Protein AF-A0A0C9XXH6-F1 (afdb_monomer_lite)

Foldseek 3Di:
DDDDDDPPDPPDDDDDDDPDDDDDDDDDDDDDDDDDDDDDDDDDDDDDDDDDDDDDDDDDDDDDDDDDDDDDDDPDPDPPDPPPPPPPPDDDDDDDDDDDDDDDDDDDPPDPPPPPPVVVVVVLVLLLVQQVLQLVADDDDDDPLLNQFAPDFADDDAQFKFFQDPPNSYTDGQDGLQQQCPGPFPLSNPADRLCVLHDKDKDKDKDAQCVVCVVPVPPDDDDDDDDPDPDQPWDDKDKDWDAAQDKHKDKDAGIKMKMFIPPCPSVQVSCLVCLVSVCVRPCVVPVDDQQRIKGFGMFIWGQWMKIKIANGDHTFIKMWIAGPDADAFAFRTDIDTPDDDPPPDDDGSDMDMDTDGPHDDGTTTRTTQIWGDDVPDSTTDSD

Radius of gyration: 33.18 Å; chains: 1; bounding box: 116×90×77 Å

Structure (mmCIF, N/CA/C/O backbone):
data_AF-A0A0C9XXH6-F1
#
_entry.id   AF-A0A0C9XXH6-F1
#
loop_
_atom_site.group_PDB
_atom_site.id
_atom_site.type_symbol
_atom_site.label_atom_id
_atom_site.label_alt_id
_atom_site.label_comp_id
_atom_site.label_asym_id
_atom_site.label_entity_id
_atom_site.label_seq_id
_atom_site.pdbx_PDB_ins_code
_atom_site.Cartn_x
_atom_site.Cartn_y
_atom_site.Cartn_z
_atom_site.occupancy
_atom_site.B_iso_or_equiv
_atom_site.auth_seq_id
_atom_site.auth_comp_id
_atom_site.auth_asym_id
_atom_site.auth_atom_id
_atom_site.pdbx_PDB_model_num
ATOM 1 N N . MET A 1 1 ? -55.308 -14.404 5.835 1.00 42.62 1 MET A N 1
ATOM 2 C CA . MET A 1 1 ? -54.079 -15.138 6.184 1.00 42.62 1 MET A CA 1
ATOM 3 C C . MET A 1 1 ? -52.889 -14.291 5.728 1.00 42.62 1 MET A C 1
ATOM 5 O O . MET A 1 1 ? -52.652 -14.181 4.538 1.00 42.62 1 MET A O 1
ATOM 9 N N . ILE A 1 2 ? -52.267 -13.599 6.693 1.00 44.78 2 ILE A N 1
ATOM 10 C CA . ILE A 1 2 ? -50.905 -13.022 6.684 1.00 44.78 2 ILE A CA 1
ATOM 11 C C . ILE A 1 2 ? -50.569 -11.949 5.618 1.00 44.78 2 ILE A C 1
ATOM 13 O O . ILE A 1 2 ? -49.645 -12.135 4.843 1.00 44.78 2 ILE A O 1
ATOM 17 N N . VAL A 1 3 ? -51.258 -10.792 5.631 1.00 43.03 3 VAL A N 1
ATOM 18 C CA . VAL A 1 3 ? -50.704 -9.473 5.195 1.00 43.03 3 VAL A CA 1
ATOM 19 C C . VAL A 1 3 ? -51.380 -8.315 5.965 1.00 43.03 3 VAL A C 1
ATOM 21 O O . VAL A 1 3 ? -51.879 -7.346 5.397 1.00 43.03 3 VAL A O 1
ATOM 24 N N . ARG A 1 4 ? -51.455 -8.414 7.293 1.00 45.84 4 ARG A N 1
ATOM 25 C CA . ARG A 1 4 ? -51.832 -7.307 8.190 1.00 45.84 4 ARG A CA 1
ATOM 26 C C . ARG A 1 4 ? -51.144 -7.559 9.525 1.00 45.84 4 ARG A C 1
ATOM 28 O O . ARG A 1 4 ? -51.693 -8.341 10.276 1.00 45.84 4 ARG A O 1
ATOM 35 N N . ASP A 1 5 ? -49.936 -7.013 9.728 1.00 48.97 5 ASP A N 1
ATOM 36 C CA . ASP A 1 5 ? -49.326 -6.787 11.064 1.00 48.97 5 ASP A CA 1
ATOM 37 C C . ASP A 1 5 ? -47.898 -6.190 11.020 1.00 48.97 5 ASP A C 1
ATOM 39 O O . ASP A 1 5 ? -46.968 -6.691 11.638 1.00 48.97 5 ASP A O 1
ATOM 43 N N . ILE A 1 6 ? -47.680 -5.077 10.298 1.00 45.75 6 ILE A N 1
ATOM 44 C CA . ILE A 1 6 ? -46.423 -4.285 10.414 1.00 45.75 6 ILE A CA 1
ATOM 45 C C . ILE A 1 6 ? -46.725 -2.771 10.477 1.00 45.75 6 ILE A C 1
ATOM 47 O O . ILE A 1 6 ? -45.995 -1.935 9.953 1.00 45.75 6 ILE A O 1
ATOM 51 N N . LYS A 1 7 ? -47.842 -2.366 11.099 1.00 41.03 7 LYS A N 1
ATOM 52 C CA . LYS A 1 7 ? -48.192 -0.934 11.255 1.00 41.03 7 LYS A CA 1
ATOM 53 C C . LYS A 1 7 ? -48.481 -0.472 12.687 1.00 41.03 7 LYS A C 1
ATOM 55 O O . LYS A 1 7 ? -49.028 0.612 12.862 1.00 41.03 7 LYS A O 1
ATOM 60 N N . GLN A 1 8 ? -48.054 -1.212 13.714 1.00 44.47 8 GLN A N 1
ATOM 61 C CA . GLN A 1 8 ? -48.438 -0.890 15.097 1.00 44.47 8 GLN A CA 1
ATOM 62 C C . GLN A 1 8 ? -47.315 -0.970 16.148 1.00 44.47 8 GLN A C 1
ATOM 64 O O . GLN A 1 8 ? -47.566 -1.340 17.284 1.00 44.47 8 GLN A O 1
ATOM 69 N N . PHE A 1 9 ? -46.091 -0.544 15.807 1.00 40.75 9 PHE A N 1
ATOM 70 C CA . PHE A 1 9 ? -44.980 -0.425 16.777 1.00 40.75 9 PHE A CA 1
ATOM 71 C C . PHE A 1 9 ? -44.357 0.985 16.876 1.00 40.75 9 PHE A C 1
ATOM 73 O O . PHE A 1 9 ? -43.168 1.143 17.133 1.00 40.75 9 PHE A O 1
ATOM 80 N N . ARG A 1 10 ? -45.157 2.047 16.692 1.00 46.16 10 ARG A N 1
ATOM 81 C CA . ARG A 1 10 ? -44.742 3.446 16.963 1.00 46.16 10 ARG A CA 1
ATOM 82 C C . ARG A 1 10 ? -45.785 4.263 17.732 1.00 46.16 10 ARG A C 1
ATOM 84 O O . ARG A 1 10 ? -46.038 5.423 17.422 1.00 46.16 10 ARG A O 1
ATOM 91 N N . ARG A 1 11 ? -46.398 3.665 18.747 1.00 44.38 11 ARG A N 1
ATOM 92 C CA . ARG A 1 11 ? -47.062 4.403 19.828 1.00 44.38 11 ARG A CA 1
ATOM 93 C C . ARG A 1 11 ? -46.666 3.726 21.131 1.00 44.38 11 ARG A C 1
ATOM 95 O O . ARG A 1 11 ? -46.781 2.510 21.205 1.00 44.38 11 ARG A O 1
ATOM 102 N N . ASN A 1 12 ? -46.208 4.521 22.096 1.00 43.44 12 ASN A N 1
ATOM 103 C CA . ASN A 1 12 ? -45.821 4.157 23.468 1.00 43.44 12 ASN A CA 1
ATOM 104 C C . ASN A 1 12 ? -44.307 4.033 23.723 1.00 43.44 12 ASN A C 1
ATOM 106 O O . ASN A 1 12 ? -43.791 2.983 24.083 1.00 43.44 12 ASN A O 1
ATOM 110 N N . ALA A 1 13 ? -43.618 5.165 23.603 1.00 39.47 13 ALA A N 1
ATOM 111 C CA . ALA A 1 13 ? -42.573 5.576 24.541 1.00 39.47 13 ALA A CA 1
ATOM 112 C C . ALA A 1 13 ? -42.814 7.083 24.720 1.00 39.47 13 ALA A C 1
ATOM 114 O O . ALA A 1 13 ? -42.697 7.840 23.766 1.00 39.47 13 ALA A O 1
ATOM 115 N N . GLY A 1 14 ? -43.479 7.512 25.786 1.00 37.72 14 GLY A N 1
ATOM 116 C CA . GLY A 1 14 ? -42.865 7.610 27.103 1.00 37.72 14 GLY A CA 1
ATOM 117 C C . GLY A 1 14 ? -42.558 9.088 27.319 1.00 37.72 14 GLY A C 1
ATOM 118 O O . GLY A 1 14 ? -41.488 9.560 26.961 1.00 37.72 14 GLY A O 1
ATOM 119 N N . HIS A 1 15 ? -43.571 9.809 27.794 1.00 44.09 15 HIS A N 1
ATOM 120 C CA . HIS A 1 15 ? -43.494 11.182 28.276 1.00 44.09 15 HIS A CA 1
ATOM 121 C C . HIS A 1 15 ? -42.502 11.217 29.443 1.00 44.09 15 HIS A C 1
ATOM 123 O O . HIS A 1 15 ? -42.713 10.542 30.447 1.00 44.09 15 HIS A O 1
ATOM 129 N N . VAL A 1 16 ? -41.402 11.946 29.272 1.00 43.22 16 VAL A N 1
ATOM 130 C CA . VAL A 1 16 ? -40.480 12.289 30.355 1.00 43.22 16 VAL A CA 1
ATOM 131 C C . VAL A 1 16 ? -40.568 13.797 30.518 1.00 43.22 16 VAL A C 1
ATOM 133 O O . VAL A 1 16 ? -40.239 14.537 29.590 1.00 43.22 16 VAL A O 1
ATOM 136 N N . ASP A 1 17 ? -41.088 14.214 31.669 1.00 46.50 17 ASP A N 1
ATOM 137 C CA . ASP A 1 17 ? -40.989 15.577 32.176 1.00 46.50 17 ASP A CA 1
ATOM 138 C C . ASP A 1 17 ? -39.517 15.957 32.328 1.00 46.50 17 ASP A C 1
ATOM 140 O O . ASP A 1 17 ? -38.736 15.248 32.965 1.00 46.50 17 ASP A O 1
ATOM 144 N N . LEU A 1 18 ? -39.147 17.087 31.736 1.00 41.03 18 LEU A N 1
ATOM 145 C CA . LEU A 1 18 ? -37.862 17.741 31.940 1.00 41.03 18 LEU A CA 1
ATOM 146 C C . LEU A 1 18 ? -38.151 19.144 32.470 1.00 41.03 18 LEU A C 1
ATOM 148 O O . LEU A 1 18 ? -38.170 20.131 31.737 1.00 41.03 18 LEU A O 1
ATOM 152 N N . GLU A 1 19 ? -38.426 19.192 33.769 1.00 41.50 19 GLU A N 1
ATOM 153 C CA . GLU A 1 19 ? -38.343 20.401 34.575 1.00 41.50 19 GLU A CA 1
ATOM 154 C C . GLU A 1 19 ? -36.870 20.814 34.753 1.00 41.50 19 GLU A C 1
ATOM 156 O O . GLU A 1 19 ? -36.020 20.017 35.148 1.00 41.50 19 GLU A O 1
ATOM 161 N N . SER A 1 20 ? -36.627 22.113 34.564 1.00 45.72 20 SER A N 1
ATOM 162 C CA . SER A 1 20 ? -35.495 22.914 35.067 1.00 45.72 20 SER A CA 1
ATOM 163 C C . SER A 1 20 ? -34.104 22.697 34.444 1.00 45.72 20 SER A C 1
ATOM 165 O O . SER A 1 20 ? -33.268 21.952 34.953 1.00 45.72 20 SER A O 1
ATOM 167 N N . LEU A 1 21 ? -33.791 23.503 33.423 1.00 44.19 21 LEU A N 1
ATOM 168 C CA . LEU A 1 21 ? -32.420 23.937 33.131 1.00 44.19 21 LEU A CA 1
ATOM 169 C C . LEU A 1 21 ? -32.325 25.471 33.271 1.00 44.19 21 LEU A C 1
ATOM 171 O O . LEU A 1 21 ? -33.284 26.162 32.923 1.00 44.19 21 LEU A O 1
ATOM 175 N N . PRO A 1 22 ? -31.210 26.005 33.809 1.00 54.22 22 PRO A N 1
ATOM 176 C CA . PRO A 1 22 ? -31.038 27.432 34.089 1.00 54.22 22 PRO A CA 1
ATOM 177 C C . PRO A 1 22 ? -30.843 28.273 32.810 1.00 54.22 22 PRO A C 1
ATOM 179 O O . PRO A 1 22 ? -30.534 27.716 31.753 1.00 54.22 22 PRO A O 1
ATOM 182 N N . PRO A 1 23 ? -31.017 29.609 32.890 1.00 44.50 23 PRO A N 1
ATOM 183 C CA . PRO A 1 23 ? -31.049 30.491 31.728 1.00 44.50 23 PRO A CA 1
ATOM 184 C C . PRO A 1 23 ? -29.678 30.564 31.053 1.00 44.50 23 PRO A C 1
ATOM 186 O O . PRO A 1 23 ? -28.668 30.812 31.709 1.00 44.50 23 PRO A O 1
ATOM 189 N N . LEU A 1 24 ? -29.663 30.361 29.737 1.00 43.41 24 LEU A N 1
ATOM 190 C CA . LEU A 1 24 ? -28.513 30.636 28.884 1.00 43.41 24 LEU A CA 1
ATOM 191 C C . LEU A 1 24 ? -28.370 32.151 28.721 1.00 43.41 24 LEU A C 1
ATOM 193 O O . LEU A 1 24 ? -29.284 32.820 28.244 1.00 43.41 24 LEU A O 1
ATOM 197 N N . GLU A 1 25 ? -27.214 32.646 29.146 1.00 50.84 25 GLU A N 1
ATOM 198 C CA . GLU A 1 25 ? -26.738 34.012 28.974 1.00 50.84 25 GLU A CA 1
ATOM 199 C C . GLU A 1 25 ? -26.717 34.395 27.486 1.00 50.84 25 GLU A C 1
ATOM 201 O O . GLU A 1 25 ? -26.225 33.661 26.625 1.00 50.84 25 GLU A O 1
ATOM 206 N N . GLU A 1 26 ? -27.307 35.550 27.211 1.00 47.38 26 GLU A N 1
ATOM 207 C CA . GLU A 1 26 ? -27.480 36.172 25.908 1.00 47.38 26 GLU A CA 1
ATOM 208 C C . GLU A 1 26 ? -26.115 36.644 25.383 1.00 47.38 26 GLU A C 1
ATOM 210 O O . GLU A 1 26 ? -25.535 37.605 25.886 1.00 47.38 26 GLU A O 1
ATOM 215 N N . VAL A 1 27 ? -25.563 35.934 24.394 1.00 50.94 27 VAL A N 1
ATOM 216 C CA . VAL A 1 27 ? -24.335 36.350 23.706 1.00 50.94 27 VAL A CA 1
ATOM 217 C C . VAL A 1 27 ? -24.690 37.345 22.600 1.00 50.94 27 VAL A C 1
ATOM 219 O O . VAL A 1 27 ? -25.436 37.040 21.671 1.00 50.94 27 VAL A O 1
ATOM 222 N N . GLU A 1 28 ? -24.116 38.531 22.768 1.00 61.41 28 GLU A N 1
ATOM 223 C CA . GLU A 1 28 ? -24.095 39.742 21.944 1.00 61.41 28 GLU A CA 1
ATOM 224 C C . GLU A 1 28 ? -24.067 39.523 20.409 1.00 61.41 28 GLU A C 1
ATOM 226 O O . GLU A 1 28 ? -23.393 38.612 19.914 1.00 61.41 28 GLU A O 1
ATOM 231 N N . PRO A 1 29 ? -24.747 40.380 19.617 1.00 56.69 29 PRO A N 1
ATOM 232 C CA . PRO A 1 29 ? -24.834 40.233 18.168 1.00 56.69 29 PRO A CA 1
ATOM 233 C C . PRO A 1 29 ? -23.512 40.534 17.448 1.00 56.69 29 PRO A C 1
ATOM 235 O O . PRO A 1 29 ? -22.849 41.547 17.667 1.00 56.69 29 PRO A O 1
ATOM 238 N N . HIS A 1 30 ? -23.175 39.650 16.510 1.00 55.59 30 HIS A N 1
ATOM 239 C CA . HIS A 1 30 ? -22.045 39.776 15.599 1.00 55.59 30 HIS A CA 1
ATOM 240 C C . HIS A 1 30 ? -22.135 41.035 14.721 1.00 55.59 30 HIS A C 1
ATOM 242 O O . HIS A 1 30 ? -23.138 41.282 14.050 1.00 55.59 30 HIS A O 1
ATOM 248 N N . LEU A 1 31 ? -21.034 41.789 14.692 1.00 61.59 31 LEU A N 1
ATOM 249 C CA . LEU A 1 31 ? -20.787 42.899 13.775 1.00 61.59 31 LEU A CA 1
ATOM 250 C C . LEU A 1 31 ? -20.881 42.445 12.302 1.00 61.59 31 LEU A C 1
ATOM 252 O O . LEU A 1 31 ? -20.397 41.357 11.968 1.00 61.59 31 LEU A O 1
ATOM 256 N N . PRO A 1 32 ? -21.442 43.273 11.401 1.00 60.72 32 PRO A N 1
ATOM 257 C CA . PRO A 1 32 ? -21.462 42.985 9.973 1.00 60.72 32 PRO A CA 1
ATOM 258 C C . PRO A 1 32 ? -20.045 43.032 9.385 1.00 60.72 32 PRO A C 1
ATOM 260 O O . PRO A 1 32 ? -19.226 43.883 9.733 1.00 60.72 32 PRO A O 1
ATOM 263 N N . SER A 1 33 ? -19.760 42.084 8.490 1.00 62.97 33 SER A N 1
ATOM 264 C CA . SER A 1 33 ? -18.497 42.019 7.750 1.00 62.97 33 SER A CA 1
ATOM 265 C C . SER A 1 33 ? -18.322 43.248 6.846 1.00 62.97 33 SER A C 1
ATOM 267 O O . SER A 1 33 ? -19.308 43.714 6.278 1.00 62.97 33 SER A O 1
ATOM 269 N N . PRO A 1 34 ? -17.094 43.772 6.690 1.00 64.56 34 PRO A N 1
ATOM 270 C CA . PRO A 1 34 ? -16.840 44.924 5.836 1.00 64.56 34 PRO A CA 1
ATOM 271 C C . PRO A 1 34 ? -16.991 44.543 4.358 1.00 64.56 34 PRO A C 1
ATOM 273 O O . PRO A 1 34 ? -16.266 43.685 3.850 1.00 64.56 34 PRO A O 1
ATOM 276 N N . ASP A 1 35 ? -17.930 45.204 3.681 1.00 63.88 35 ASP A N 1
ATOM 277 C CA . ASP A 1 35 ? -18.084 45.174 2.227 1.00 63.88 35 ASP A CA 1
ATOM 278 C C . ASP A 1 35 ? -16.818 45.728 1.563 1.00 63.88 35 ASP A C 1
ATOM 280 O O . ASP A 1 35 ? -16.455 46.893 1.742 1.00 63.88 35 ASP A O 1
ATOM 284 N N . MET A 1 36 ? -16.139 44.888 0.781 1.00 62.56 36 MET A N 1
ATOM 285 C CA . MET A 1 36 ? -15.094 45.341 -0.131 1.00 62.56 36 MET A CA 1
ATOM 286 C C . MET A 1 36 ? -15.747 45.795 -1.443 1.00 62.56 36 MET A C 1
ATOM 288 O O . MET A 1 36 ? -16.325 44.955 -2.140 1.00 62.56 36 MET A O 1
ATOM 292 N N . PRO A 1 37 ? -15.659 47.082 -1.818 1.00 69.12 37 PRO A N 1
ATOM 293 C CA . PRO A 1 37 ? -16.117 47.525 -3.125 1.00 69.12 37 PRO A CA 1
ATOM 294 C C . PRO A 1 37 ? -15.233 46.930 -4.239 1.00 69.12 37 PRO A C 1
ATOM 296 O O . PRO A 1 37 ? -14.034 46.708 -4.029 1.00 69.12 37 PRO A O 1
ATOM 299 N N . PRO A 1 38 ? -15.800 46.660 -5.427 1.00 62.19 38 PRO A N 1
ATOM 300 C CA . PRO A 1 38 ? -15.041 46.158 -6.564 1.00 62.19 38 PRO A CA 1
ATOM 301 C C . PRO A 1 38 ? -13.994 47.184 -7.019 1.00 62.19 38 PRO A C 1
ATOM 303 O O . PRO A 1 38 ? -14.269 48.375 -7.134 1.00 62.19 38 PRO A O 1
ATOM 306 N N . VAL A 1 39 ? -12.780 46.692 -7.262 1.00 69.19 39 VAL A N 1
ATOM 307 C CA . VAL A 1 39 ? -11.655 47.466 -7.795 1.00 69.19 39 VAL A CA 1
ATOM 308 C C . VAL A 1 39 ? -11.805 47.556 -9.311 1.00 69.19 39 VAL A C 1
ATOM 310 O O . VAL A 1 39 ? -11.801 46.527 -9.989 1.00 69.19 39 VAL A O 1
ATOM 313 N N . ASP A 1 40 ? -11.911 48.775 -9.838 1.00 59.84 40 ASP A N 1
ATOM 314 C CA . ASP A 1 40 ? -11.934 49.024 -11.279 1.00 59.84 40 ASP A CA 1
ATOM 315 C C . ASP A 1 40 ? -10.566 48.718 -11.903 1.00 59.84 40 ASP A C 1
ATOM 317 O O . ASP A 1 40 ? -9.532 49.274 -11.520 1.00 59.84 40 ASP A O 1
ATOM 321 N N . LEU A 1 41 ? -10.564 47.811 -12.881 1.00 62.38 41 LEU A N 1
ATOM 322 C CA . LEU A 1 41 ? -9.390 47.498 -13.689 1.00 62.38 41 LEU A CA 1
ATOM 323 C C . LEU A 1 41 ? -9.212 48.554 -14.794 1.00 62.38 41 LEU A C 1
ATOM 325 O O . LEU A 1 41 ? -10.200 48.998 -15.383 1.00 62.38 41 LEU A O 1
ATOM 329 N N . PRO A 1 42 ? -7.965 48.939 -15.121 1.00 62.81 42 PRO A N 1
ATOM 330 C CA . PRO A 1 42 ? -7.705 49.915 -16.168 1.00 62.81 42 PRO A CA 1
ATOM 331 C C . PRO A 1 42 ? -8.127 49.392 -17.556 1.00 62.81 42 PRO A C 1
ATOM 333 O O . PRO A 1 42 ? -8.020 48.192 -17.828 1.00 62.81 42 PRO A O 1
ATOM 336 N N . PRO A 1 43 ? -8.579 50.286 -18.453 1.00 55.75 43 PRO A N 1
ATOM 337 C CA . PRO A 1 43 ? -9.075 49.921 -19.772 1.00 55.75 43 PRO A CA 1
ATOM 338 C C . PRO A 1 43 ? -7.955 49.372 -20.662 1.00 55.75 43 PRO A C 1
ATOM 340 O O . PRO A 1 43 ? -6.891 49.973 -20.819 1.00 55.75 43 PRO A O 1
ATOM 343 N N . ILE A 1 44 ? -8.225 48.220 -21.274 1.00 53.09 44 ILE A N 1
ATOM 344 C CA . ILE A 1 44 ? -7.384 47.622 -22.309 1.00 53.09 44 ILE A CA 1
ATOM 345 C C . ILE A 1 44 ? -7.587 48.452 -23.580 1.00 53.09 44 ILE A C 1
ATOM 347 O O . ILE A 1 44 ? -8.647 48.405 -24.199 1.00 53.09 44 ILE A O 1
ATOM 351 N N . HIS A 1 45 ? -6.583 49.244 -23.947 1.00 48.53 45 HIS A N 1
ATOM 352 C CA . HIS A 1 45 ? -6.542 49.898 -25.248 1.00 48.53 45 HIS A CA 1
ATOM 353 C C . HIS A 1 45 ? -6.064 48.898 -26.307 1.00 48.53 45 HIS A C 1
ATOM 355 O O . HIS A 1 45 ? -4.919 48.447 -26.274 1.00 48.53 45 HIS A O 1
ATOM 361 N N . ASP A 1 46 ? -6.945 48.584 -27.257 1.00 48.28 46 ASP A N 1
ATOM 362 C CA . ASP A 1 46 ? -6.614 47.866 -28.486 1.00 48.28 46 ASP A CA 1
ATOM 363 C C . ASP A 1 46 ? -5.657 48.708 -29.342 1.00 48.28 46 ASP A C 1
ATOM 365 O O . ASP A 1 46 ? -6.031 49.746 -29.893 1.00 48.28 46 ASP A O 1
ATOM 369 N N . VAL A 1 47 ? -4.407 48.255 -29.466 1.00 45.97 47 VAL A N 1
ATOM 370 C CA . VAL A 1 47 ? -3.425 48.836 -30.390 1.00 45.97 47 VAL A CA 1
ATOM 371 C C . VAL A 1 47 ? -3.313 47.939 -31.631 1.00 45.97 47 VAL A C 1
ATOM 373 O O . VAL A 1 47 ? -2.958 46.766 -31.501 1.00 45.97 47 VAL A O 1
ATOM 376 N N . PRO A 1 48 ? -3.577 48.456 -32.847 1.00 45.66 48 PRO A N 1
ATOM 377 C CA . PRO A 1 48 ? -3.449 47.688 -34.082 1.00 45.66 48 PRO A CA 1
ATOM 378 C C . PRO A 1 48 ? -1.980 47.410 -34.425 1.00 45.66 48 PRO A C 1
ATOM 380 O O . PRO A 1 48 ? -1.172 48.332 -34.553 1.00 45.66 48 PRO A O 1
ATOM 383 N N . LEU A 1 49 ? -1.651 46.138 -34.657 1.00 40.16 49 LEU A N 1
ATOM 384 C CA . LEU A 1 49 ? -0.378 45.694 -35.229 1.00 40.16 49 LEU A CA 1
ATOM 385 C C . LEU A 1 49 ? -0.223 46.220 -36.668 1.00 40.16 49 LEU A C 1
ATOM 387 O O . LEU A 1 49 ? -0.778 45.664 -37.615 1.00 40.16 49 LEU A O 1
ATOM 391 N N . LYS A 1 50 ? 0.566 47.285 -36.836 1.00 35.47 50 LYS A N 1
ATOM 392 C CA . LYS A 1 50 ? 1.206 47.650 -38.107 1.00 35.47 50 LYS A CA 1
ATOM 393 C C . LYS A 1 50 ? 2.677 47.254 -38.042 1.00 35.47 50 LYS A C 1
ATOM 395 O O . LYS A 1 50 ? 3.406 47.733 -37.181 1.00 35.47 50 LYS A O 1
ATOM 400 N N . PHE A 1 51 ? 3.102 46.406 -38.972 1.00 46.59 51 PHE A N 1
ATOM 401 C CA . PHE A 1 51 ? 4.513 46.135 -39.237 1.00 46.59 51 PHE A CA 1
ATOM 402 C C . PHE A 1 51 ? 5.143 47.315 -39.986 1.00 46.59 51 PHE A C 1
ATOM 404 O O . PHE A 1 51 ? 4.558 47.779 -40.969 1.00 46.59 51 PHE A O 1
ATOM 411 N N . PRO A 1 52 ? 6.361 47.729 -39.603 1.00 43.56 52 PRO A N 1
ATOM 412 C CA . PRO A 1 52 ? 7.288 48.286 -40.566 1.00 43.56 52 PRO A CA 1
ATOM 413 C C . PRO A 1 52 ? 8.609 47.512 -40.613 1.00 43.56 52 PRO A C 1
ATOM 415 O O . PRO A 1 52 ? 9.197 47.101 -39.615 1.00 43.56 52 PRO A O 1
ATOM 418 N N . THR A 1 53 ? 9.026 47.341 -41.855 1.00 41.19 53 THR A N 1
ATOM 419 C CA . THR A 1 53 ? 10.303 46.873 -42.369 1.00 41.19 53 THR A CA 1
ATOM 420 C C . THR A 1 53 ? 11.469 47.773 -41.938 1.00 41.19 53 THR A C 1
ATOM 422 O O . THR A 1 53 ? 11.329 48.988 -41.976 1.00 41.19 53 THR A O 1
ATOM 425 N N . SER A 1 54 ? 12.613 47.131 -41.656 1.00 41.34 54 SER A N 1
ATOM 426 C CA . SER A 1 54 ? 14.007 47.614 -41.752 1.00 41.34 54 SER A CA 1
ATOM 427 C C . SER A 1 54 ? 14.429 48.857 -40.951 1.00 41.34 54 SER A C 1
ATOM 429 O O . SER A 1 54 ? 13.976 49.959 -41.212 1.00 41.34 54 SER A O 1
ATOM 431 N N . GLU A 1 55 ? 15.403 48.691 -40.048 1.00 36.56 55 GLU A N 1
ATOM 432 C CA . GLU A 1 55 ? 16.789 49.187 -40.195 1.00 36.56 55 GLU A CA 1
ATOM 433 C C . GLU A 1 55 ? 17.564 49.045 -38.871 1.00 36.56 55 GLU A C 1
ATOM 435 O O . GLU A 1 55 ? 17.054 49.286 -37.779 1.00 36.56 55 GLU A O 1
ATOM 440 N N . ILE A 1 56 ? 18.817 48.602 -38.988 1.00 45.72 56 ILE A N 1
ATOM 441 C CA . ILE A 1 56 ? 19.806 48.490 -37.910 1.00 45.72 56 ILE A CA 1
ATOM 442 C C . ILE A 1 56 ? 20.349 49.891 -37.599 1.00 45.72 56 ILE A C 1
ATOM 444 O O . ILE A 1 56 ? 20.784 50.582 -38.521 1.00 45.72 56 ILE A O 1
ATOM 448 N N . PRO A 1 57 ? 20.447 50.271 -36.313 1.00 43.47 57 PRO A N 1
ATOM 449 C CA . PRO A 1 57 ? 21.711 50.830 -35.843 1.00 43.47 57 PRO A CA 1
ATOM 450 C C . PRO A 1 57 ? 22.174 50.290 -34.480 1.00 43.47 57 PRO A C 1
ATOM 452 O O . PRO A 1 57 ? 21.417 49.897 -33.597 1.00 43.47 57 PRO A O 1
ATOM 455 N N . SER A 1 58 ? 23.493 50.295 -34.368 1.00 40.00 58 SER A N 1
ATOM 456 C CA . SER A 1 58 ? 24.401 49.865 -33.309 1.00 40.00 58 SER A CA 1
ATOM 457 C C . SER A 1 58 ? 24.277 50.562 -31.941 1.00 40.00 58 SER A C 1
ATOM 459 O O . SER A 1 58 ? 24.283 51.787 -31.908 1.00 40.00 58 SER A O 1
ATOM 461 N N . SER A 1 59 ? 24.393 49.750 -30.868 1.00 37.78 59 SER A N 1
ATOM 462 C CA . SER A 1 59 ? 25.077 49.975 -29.560 1.00 37.78 59 SER A CA 1
ATOM 463 C C . SER A 1 59 ? 24.612 51.142 -28.645 1.00 37.78 59 SER A C 1
ATOM 465 O O . SER A 1 59 ? 24.269 52.196 -29.161 1.00 37.78 59 SER A O 1
ATOM 467 N N . PRO A 1 60 ? 24.649 51.033 -27.285 1.00 43.03 60 PRO A N 1
ATOM 468 C CA . PRO A 1 60 ? 25.716 50.399 -26.500 1.00 43.03 60 PRO A CA 1
ATOM 469 C C . PRO A 1 60 ? 25.295 49.482 -25.330 1.00 43.03 60 PRO A C 1
ATOM 471 O O . PRO A 1 60 ? 24.183 49.494 -24.811 1.00 43.03 60 PRO A O 1
ATOM 474 N N . CYS A 1 61 ? 26.287 48.691 -24.922 1.00 45.12 61 CYS A N 1
ATOM 475 C CA . CYS A 1 61 ? 26.351 47.806 -23.766 1.00 45.12 61 CYS A CA 1
ATOM 476 C C . CYS A 1 61 ? 25.934 48.500 -22.454 1.00 45.12 61 CYS A C 1
ATOM 478 O O . CYS A 1 61 ? 26.554 49.485 -22.053 1.00 45.12 61 CYS A O 1
ATOM 480 N N . ILE A 1 62 ? 24.932 47.945 -21.762 1.00 36.38 62 ILE A N 1
ATOM 481 C CA . ILE A 1 62 ? 24.649 48.242 -20.353 1.00 36.38 62 ILE A CA 1
ATOM 482 C C . ILE A 1 62 ? 24.980 46.991 -19.543 1.00 36.38 62 ILE A C 1
ATOM 484 O O . ILE A 1 62 ? 24.269 45.987 -19.567 1.00 36.38 62 ILE A O 1
ATOM 488 N N . THR A 1 63 ? 26.101 47.067 -18.836 1.00 40.38 63 THR A N 1
ATOM 489 C CA . THR A 1 63 ? 26.574 46.078 -17.873 1.00 40.38 63 THR A CA 1
ATOM 490 C C . THR A 1 63 ? 25.652 46.082 -16.655 1.00 40.38 63 THR A C 1
ATOM 492 O O . THR A 1 63 ? 25.658 47.025 -15.866 1.00 40.38 63 THR A O 1
ATOM 495 N N . HIS A 1 64 ? 24.857 45.029 -16.479 1.00 33.94 64 HIS A N 1
ATOM 496 C CA . HIS A 1 64 ? 24.074 44.838 -15.262 1.00 33.94 64 HIS A CA 1
ATOM 497 C C . HIS A 1 64 ? 25.012 44.350 -14.144 1.00 33.94 64 HIS A C 1
ATOM 499 O O . HIS A 1 64 ? 25.392 43.181 -14.103 1.00 33.94 64 HIS A O 1
ATOM 505 N N . GLN A 1 65 ? 25.422 45.250 -13.244 1.00 35.53 65 GLN A N 1
ATOM 506 C CA . GLN A 1 65 ? 26.068 44.872 -11.985 1.00 35.53 65 GLN A CA 1
ATOM 507 C C . GLN A 1 65 ? 25.036 44.175 -11.093 1.00 35.53 65 GLN A C 1
ATOM 509 O O . GLN A 1 65 ? 24.043 44.773 -10.684 1.00 35.53 65 GLN A O 1
ATOM 514 N N . GLN A 1 66 ? 25.265 42.898 -10.795 1.00 36.75 66 GLN A N 1
ATOM 515 C CA . GLN A 1 66 ? 24.516 42.168 -9.780 1.00 36.75 66 GLN A CA 1
ATOM 516 C C . GLN A 1 66 ? 25.293 42.279 -8.464 1.00 36.75 66 GLN A C 1
ATOM 518 O O . GLN A 1 66 ? 26.413 41.785 -8.347 1.00 36.75 66 GLN A O 1
ATOM 523 N N . ALA A 1 67 ? 24.723 42.992 -7.494 1.00 34.78 67 ALA A N 1
ATOM 524 C CA . ALA A 1 67 ? 25.289 43.132 -6.162 1.00 34.78 67 ALA A CA 1
ATOM 525 C C . ALA A 1 67 ? 25.205 41.790 -5.416 1.00 34.78 67 ALA A C 1
ATOM 527 O O . ALA A 1 67 ? 24.123 41.317 -5.066 1.00 34.78 67 ALA A O 1
ATOM 528 N N . THR A 1 68 ? 26.363 41.177 -5.181 1.00 34.78 68 THR A N 1
ATOM 529 C CA . THR A 1 68 ? 26.527 39.982 -4.351 1.00 34.78 68 THR A CA 1
ATOM 530 C C . THR A 1 68 ? 26.325 40.355 -2.885 1.00 34.78 68 THR A C 1
ATOM 532 O O . THR A 1 68 ? 27.170 41.011 -2.277 1.00 34.78 68 THR A O 1
ATOM 535 N N . VAL A 1 69 ? 25.208 39.926 -2.297 1.00 32.81 69 VAL A N 1
ATOM 536 C CA . VAL A 1 69 ? 25.017 39.968 -0.844 1.00 32.81 69 VAL A CA 1
ATOM 537 C C . VAL A 1 69 ? 25.839 38.839 -0.225 1.00 32.81 69 VAL A C 1
ATOM 539 O O . VAL A 1 69 ? 25.663 37.667 -0.553 1.00 32.81 69 VAL A O 1
ATOM 542 N N . SER A 1 70 ? 26.755 39.213 0.664 1.00 34.84 70 SER A N 1
ATOM 543 C CA . SER A 1 70 ? 27.624 38.302 1.403 1.00 34.84 70 SER A CA 1
ATOM 544 C C . SER A 1 70 ? 26.795 37.479 2.398 1.00 34.84 70 SER A C 1
ATOM 546 O O . SER A 1 70 ? 26.389 37.981 3.447 1.00 34.84 70 SER A O 1
ATOM 548 N N . SER A 1 71 ? 26.501 36.218 2.066 1.00 36.72 71 SER A N 1
ATOM 549 C CA . SER A 1 71 ? 25.904 35.279 3.016 1.00 36.72 71 SER A CA 1
ATOM 550 C C . SER A 1 71 ? 26.998 34.685 3.900 1.00 36.72 71 SER A C 1
ATOM 552 O O . SER A 1 71 ? 27.822 33.886 3.451 1.00 36.72 71 SER A O 1
ATOM 554 N N . ILE A 1 72 ? 26.978 35.087 5.167 1.00 36.97 72 ILE A N 1
ATOM 555 C CA . ILE A 1 72 ? 27.750 34.522 6.273 1.00 36.97 72 ILE A CA 1
ATOM 556 C C . ILE A 1 72 ? 27.606 32.992 6.287 1.00 36.97 72 ILE A C 1
ATOM 558 O O . ILE A 1 72 ? 26.505 32.447 6.199 1.00 36.97 72 ILE A O 1
ATOM 562 N N . GLY A 1 73 ? 28.752 32.313 6.354 1.00 43.22 73 GLY A N 1
ATOM 563 C CA . GLY A 1 73 ? 28.888 30.872 6.188 1.00 43.22 73 GLY A CA 1
ATOM 564 C C . GLY A 1 73 ? 28.134 30.060 7.236 1.00 43.22 73 GLY A C 1
ATOM 565 O O . GLY A 1 73 ? 28.553 29.956 8.386 1.00 43.22 73 GLY A O 1
ATOM 566 N N . ILE A 1 74 ? 27.073 29.390 6.794 1.00 40.09 74 ILE A N 1
ATOM 567 C CA . ILE A 1 74 ? 26.513 28.232 7.485 1.00 40.09 74 ILE A CA 1
ATOM 568 C C . ILE A 1 74 ? 27.152 27.000 6.844 1.00 40.09 74 ILE A C 1
ATOM 570 O O . ILE A 1 74 ? 26.897 26.691 5.679 1.00 40.09 74 ILE A O 1
ATOM 574 N N . LYS A 1 75 ? 28.014 26.308 7.603 1.00 38.81 75 LYS A N 1
ATOM 575 C CA . LYS A 1 75 ? 28.572 25.001 7.229 1.00 38.81 75 LYS A CA 1
ATOM 576 C C . LYS A 1 75 ? 27.419 24.044 6.927 1.00 38.81 75 LYS A C 1
ATOM 578 O O . LYS A 1 75 ? 26.735 23.562 7.827 1.00 38.81 75 LYS A O 1
ATOM 583 N N . ARG A 1 76 ? 27.217 23.778 5.641 1.00 37.94 76 ARG A N 1
ATOM 584 C CA . ARG A 1 76 ? 26.338 22.725 5.143 1.00 37.94 76 ARG A CA 1
ATOM 585 C C . ARG A 1 76 ? 26.954 21.392 5.563 1.00 37.94 76 ARG A C 1
ATOM 587 O O . ARG A 1 76 ? 28.050 21.068 5.117 1.00 37.94 76 ARG A O 1
ATOM 594 N N . GLY A 1 77 ? 26.281 20.667 6.456 1.00 43.12 77 GLY A N 1
ATOM 595 C CA . GLY A 1 77 ? 26.670 19.306 6.814 1.00 43.12 77 GLY A CA 1
ATOM 596 C C . GLY A 1 77 ? 26.752 18.450 5.554 1.00 43.12 77 GLY A C 1
ATOM 597 O O . GLY A 1 77 ? 25.852 18.500 4.710 1.00 43.12 77 GLY A O 1
ATOM 598 N N . GLU A 1 78 ? 27.862 17.733 5.407 1.00 38.59 78 GLU A N 1
ATOM 599 C CA . GLU A 1 78 ? 28.104 16.826 4.292 1.00 38.59 78 GLU A CA 1
ATOM 600 C C . GLU A 1 78 ? 26.938 15.836 4.154 1.00 38.59 78 GLU A C 1
ATOM 602 O O . GLU A 1 78 ? 26.441 15.316 5.161 1.00 38.59 78 GLU A O 1
ATOM 607 N N . PRO A 1 79 ? 26.463 15.556 2.928 1.00 39.41 79 PRO A N 1
ATOM 608 C CA . PRO A 1 79 ? 25.525 14.470 2.726 1.00 39.41 79 PRO A CA 1
ATOM 609 C C . PRO A 1 79 ? 26.196 13.175 3.186 1.00 39.41 79 PRO A C 1
ATOM 611 O O . PRO A 1 79 ? 27.258 12.809 2.679 1.00 39.41 79 PRO A O 1
ATOM 614 N N . VAL A 1 80 ? 25.568 12.489 4.147 1.00 36.84 80 VAL A N 1
ATOM 615 C CA . VAL A 1 80 ? 25.963 11.151 4.601 1.00 36.84 80 VAL A CA 1
ATOM 616 C C . VAL A 1 80 ? 25.871 10.213 3.403 1.00 36.84 80 VAL A C 1
ATOM 618 O O . VAL A 1 80 ? 24.831 9.635 3.087 1.00 36.84 80 VAL A O 1
ATOM 621 N N . THR A 1 81 ? 26.986 10.116 2.694 1.00 34.84 81 THR A N 1
ATOM 622 C CA . THR A 1 81 ? 27.231 9.098 1.693 1.00 34.84 81 THR A CA 1
ATOM 623 C C . THR A 1 81 ? 27.382 7.818 2.487 1.00 34.84 81 THR A C 1
ATOM 625 O O . THR A 1 81 ? 28.228 7.732 3.372 1.00 34.84 81 THR A O 1
ATOM 628 N N . CYS A 1 82 ? 26.513 6.843 2.239 1.00 34.66 82 CYS A N 1
ATOM 629 C CA . CYS A 1 82 ? 26.632 5.531 2.849 1.00 34.66 82 CYS A CA 1
ATOM 630 C C . CYS A 1 82 ? 27.928 4.901 2.309 1.00 34.66 82 CYS A C 1
ATOM 632 O O . CYS A 1 82 ? 27.925 4.288 1.239 1.00 34.66 82 CYS A O 1
ATOM 634 N N . THR A 1 83 ? 29.054 5.125 2.992 1.00 37.03 83 THR A N 1
ATOM 635 C CA . THR A 1 83 ? 30.329 4.467 2.718 1.00 37.03 83 THR A CA 1
ATOM 636 C C . THR A 1 83 ? 30.135 2.995 3.021 1.00 37.03 83 THR A C 1
ATOM 638 O O . THR A 1 83 ? 30.181 2.520 4.152 1.00 37.03 83 THR A O 1
ATOM 641 N N . ARG A 1 84 ? 29.818 2.275 1.951 1.00 35.31 84 ARG A N 1
ATOM 642 C CA . ARG A 1 84 ? 29.771 0.826 1.897 1.00 35.31 84 ARG A CA 1
ATOM 643 C C . ARG A 1 84 ? 31.143 0.318 2.329 1.00 35.31 84 ARG A C 1
ATOM 645 O O . ARG A 1 84 ? 32.148 0.768 1.784 1.00 35.31 84 ARG A O 1
ATOM 652 N N . PHE A 1 85 ? 31.168 -0.606 3.285 1.00 35.50 85 PHE A N 1
ATOM 653 C CA . PHE A 1 85 ? 32.357 -1.376 3.623 1.00 35.50 85 PHE A CA 1
ATOM 654 C C . PHE A 1 85 ? 32.894 -2.033 2.346 1.00 35.50 85 PHE A C 1
ATOM 656 O O . PHE A 1 85 ? 32.391 -3.063 1.901 1.00 35.50 85 PHE A O 1
ATOM 663 N N . ALA A 1 86 ? 33.896 -1.412 1.731 1.00 39.69 86 ALA A N 1
ATOM 664 C CA . ALA A 1 86 ? 34.829 -2.120 0.886 1.00 39.69 86 ALA A CA 1
ATOM 665 C C . ALA A 1 86 ? 35.661 -2.964 1.851 1.00 39.69 86 ALA A C 1
ATOM 667 O O . ALA A 1 86 ? 36.511 -2.437 2.570 1.00 39.69 86 ALA A O 1
ATOM 668 N N . GLN A 1 87 ? 35.357 -4.259 1.939 1.00 41.03 87 GLN A N 1
ATOM 669 C CA . GLN A 1 87 ? 36.266 -5.219 2.549 1.00 41.03 87 GLN A CA 1
ATOM 670 C C . GLN A 1 87 ? 37.531 -5.236 1.689 1.00 41.03 87 GLN A C 1
ATOM 672 O O . GLN A 1 87 ? 37.624 -5.913 0.671 1.00 41.03 87 GLN A O 1
ATOM 677 N N . SER A 1 88 ? 38.475 -4.383 2.071 1.00 34.94 88 SER A N 1
ATOM 678 C CA . SER A 1 88 ? 39.855 -4.449 1.635 1.00 34.94 88 SER A CA 1
ATOM 679 C C . SER A 1 88 ? 40.463 -5.660 2.325 1.00 34.94 88 SER A C 1
ATOM 681 O O . SER A 1 88 ? 40.759 -5.619 3.521 1.00 34.94 88 SER A O 1
ATOM 683 N N . SER A 1 89 ? 40.590 -6.758 1.586 1.00 42.53 89 SER A N 1
ATOM 684 C CA . SER A 1 89 ? 41.394 -7.911 1.980 1.00 42.53 89 SER A CA 1
ATOM 685 C C . SER A 1 89 ? 42.860 -7.482 2.027 1.00 42.53 89 SER A C 1
ATOM 687 O O . SER A 1 89 ? 43.612 -7.643 1.069 1.00 42.53 89 SER A O 1
ATOM 689 N N . ARG A 1 90 ? 43.269 -6.874 3.142 1.00 39.88 90 ARG A N 1
ATOM 690 C CA . ARG A 1 90 ? 44.679 -6.698 3.477 1.00 39.88 90 ARG A CA 1
ATOM 691 C C . ARG A 1 90 ? 45.192 -8.008 4.059 1.00 39.88 90 ARG A C 1
ATOM 693 O O . ARG A 1 90 ? 44.935 -8.323 5.217 1.00 39.88 90 ARG A O 1
ATOM 700 N N . SER A 1 91 ? 45.923 -8.745 3.226 1.00 46.06 91 SER A N 1
ATOM 701 C CA . SER A 1 91 ? 46.873 -9.767 3.652 1.00 46.06 91 SER A CA 1
ATOM 702 C C . SER A 1 91 ? 47.803 -9.197 4.720 1.00 46.06 91 SER A C 1
ATOM 704 O O . SER A 1 91 ? 48.536 -8.242 4.464 1.00 46.06 91 SER A O 1
ATOM 706 N N . SER A 1 92 ? 47.790 -9.813 5.898 1.00 34.53 92 SER A N 1
ATOM 707 C CA . SER A 1 92 ? 48.798 -9.629 6.938 1.00 34.53 92 SER A CA 1
ATOM 708 C C . SER A 1 92 ? 49.565 -10.941 7.057 1.00 34.53 92 SER A C 1
ATOM 710 O O . SER A 1 92 ? 49.121 -11.874 7.717 1.00 34.53 92 SER A O 1
ATOM 712 N N . SER A 1 93 ? 50.693 -11.025 6.356 1.00 40.09 93 SER A N 1
ATOM 713 C CA . SER A 1 93 ? 51.672 -12.102 6.470 1.00 40.09 93 SER A CA 1
ATOM 714 C C . SER A 1 93 ? 52.662 -11.774 7.584 1.00 40.09 93 SER A C 1
ATOM 716 O O . SER A 1 93 ? 53.484 -10.880 7.407 1.00 40.09 93 SER A O 1
ATOM 718 N N . LEU A 1 94 ? 52.622 -12.500 8.697 1.00 50.34 94 LEU A N 1
ATOM 719 C CA . LEU A 1 94 ? 53.742 -12.597 9.636 1.00 50.34 94 LEU A CA 1
ATOM 720 C C . LEU A 1 94 ? 53.645 -13.934 10.372 1.00 50.34 94 LEU A C 1
ATOM 722 O O . LEU A 1 94 ? 52.808 -14.030 11.256 1.00 50.34 94 LEU A O 1
ATOM 726 N N . LEU A 1 95 ? 54.483 -14.918 10.018 1.00 45.41 95 LEU A N 1
ATOM 727 C C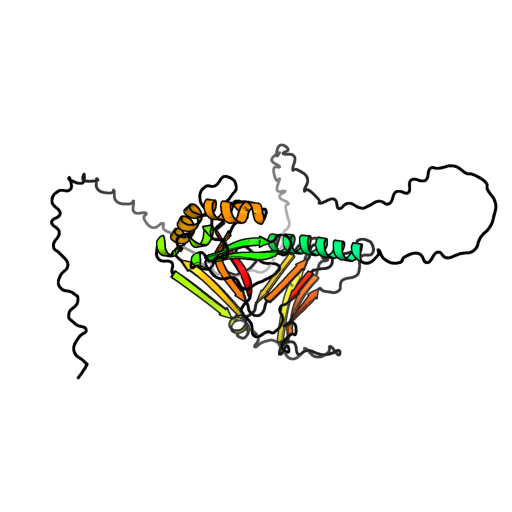A . LEU A 1 95 ? 55.116 -15.899 10.922 1.00 45.41 95 LEU A CA 1
ATOM 728 C C . LEU A 1 95 ? 56.272 -16.650 10.189 1.00 45.41 95 LEU A C 1
ATOM 730 O O . LEU A 1 95 ? 56.297 -16.642 8.957 1.00 45.41 95 LEU A O 1
ATOM 734 N N . PRO A 1 96 ? 57.267 -17.195 10.930 1.00 48.38 96 PRO A N 1
ATOM 735 C CA . PRO A 1 96 ? 58.652 -17.440 10.482 1.00 48.38 96 PRO A CA 1
ATOM 736 C C . PRO A 1 96 ? 58.896 -18.866 9.931 1.00 48.38 96 PRO A C 1
ATOM 738 O O . PRO A 1 96 ? 58.006 -19.710 10.036 1.00 48.38 96 PRO A O 1
ATOM 741 N N . PRO A 1 97 ? 60.087 -19.166 9.357 1.00 50.00 97 PRO A N 1
ATOM 742 C CA . PRO A 1 97 ? 60.344 -20.455 8.724 1.00 50.00 97 PRO A CA 1
ATOM 743 C C . PRO A 1 97 ? 60.686 -21.531 9.764 1.00 50.00 97 PRO A C 1
ATOM 745 O O . PRO A 1 97 ? 61.388 -21.279 10.744 1.00 50.00 97 PRO A O 1
ATOM 748 N N . SER A 1 98 ? 60.217 -22.753 9.531 1.00 42.19 98 SER A N 1
ATOM 749 C CA . SER A 1 98 ? 60.749 -23.958 10.167 1.00 42.19 98 SER A CA 1
ATOM 750 C C . SER A 1 98 ? 60.841 -25.070 9.134 1.00 42.19 98 SER A C 1
ATOM 752 O O . SER A 1 98 ? 59.845 -25.452 8.522 1.00 42.19 98 SER A O 1
ATOM 754 N N . ASP A 1 99 ? 62.071 -25.537 8.945 1.00 51.28 99 ASP A N 1
ATOM 755 C CA . ASP A 1 99 ? 62.444 -26.709 8.164 1.00 51.28 99 ASP A CA 1
ATOM 756 C C . ASP A 1 99 ? 61.938 -27.996 8.832 1.00 51.28 99 ASP A C 1
ATOM 758 O O . ASP A 1 99 ? 61.995 -28.133 10.055 1.00 51.28 99 ASP A O 1
ATOM 762 N N . GLY A 1 100 ? 61.492 -28.974 8.034 1.00 39.03 100 GLY A N 1
ATOM 763 C CA . GLY A 1 100 ? 61.100 -30.287 8.556 1.00 39.03 100 GLY A CA 1
ATOM 764 C C . GLY A 1 100 ? 60.457 -31.233 7.539 1.00 39.03 100 GLY A C 1
ATOM 765 O O . GLY A 1 100 ? 59.245 -31.281 7.397 1.00 39.03 100 GLY A O 1
ATOM 766 N N . SER A 1 101 ? 61.312 -31.990 6.855 1.00 40.69 101 SER A N 1
ATOM 767 C CA . SER A 1 101 ? 61.104 -33.157 5.980 1.00 40.69 101 SER A CA 1
ATOM 768 C C . SER A 1 101 ? 59.844 -34.053 6.132 1.00 40.69 101 SER A C 1
ATOM 770 O O . SER A 1 101 ? 59.558 -34.588 7.197 1.00 40.69 101 SER A O 1
ATOM 772 N N . SER A 1 102 ? 59.303 -34.400 4.951 1.00 41.72 102 SER A N 1
ATOM 773 C CA . SER A 1 102 ? 58.807 -35.708 4.455 1.00 41.72 102 SER A CA 1
ATOM 774 C C . SER A 1 102 ? 57.483 -36.347 4.910 1.00 41.72 102 SER A C 1
ATOM 776 O O . SER A 1 102 ? 57.274 -36.644 6.077 1.00 41.72 102 SER A O 1
ATOM 778 N N . SER A 1 103 ? 56.777 -36.821 3.869 1.00 44.03 103 SER A N 1
ATOM 779 C CA . SER A 1 103 ? 55.943 -38.034 3.794 1.00 44.03 103 SER A CA 1
ATOM 780 C C . SER A 1 103 ? 54.523 -37.973 4.359 1.00 44.03 103 SER A C 1
ATOM 782 O O . SER A 1 103 ? 54.304 -38.193 5.542 1.00 44.03 103 SER A O 1
ATOM 784 N N . SER A 1 104 ? 53.528 -37.892 3.474 1.00 36.44 104 SER A N 1
ATOM 785 C CA . SER A 1 104 ? 52.591 -38.998 3.188 1.00 36.44 104 SER A CA 1
ATOM 786 C C . SER A 1 104 ? 51.473 -38.524 2.255 1.00 36.44 104 SER A C 1
ATOM 788 O O . SER A 1 104 ? 51.118 -37.351 2.219 1.00 36.44 104 SER A O 1
ATOM 790 N N . LYS A 1 105 ? 50.994 -39.454 1.429 1.00 49.53 105 LYS A N 1
ATOM 791 C CA . LYS A 1 105 ? 49.755 -39.336 0.662 1.00 49.53 105 LYS A CA 1
ATOM 792 C C . LYS A 1 105 ? 48.600 -39.314 1.662 1.00 49.53 105 LYS A C 1
ATOM 794 O O . LYS A 1 105 ? 48.637 -40.129 2.573 1.00 49.53 105 LYS A O 1
ATOM 799 N N . ASP A 1 106 ? 47.638 -38.417 1.488 1.00 41.88 106 ASP A N 1
ATOM 800 C CA . ASP A 1 106 ? 46.207 -38.731 1.417 1.00 41.88 106 ASP A CA 1
ATOM 801 C C . ASP A 1 106 ? 45.379 -37.438 1.406 1.00 41.88 106 ASP A C 1
ATOM 803 O O . ASP A 1 106 ? 45.695 -36.467 2.081 1.00 41.88 106 ASP A O 1
ATOM 807 N N . GLU A 1 107 ? 44.370 -37.465 0.538 1.00 51.78 107 GLU A N 1
ATOM 808 C CA . GLU A 1 107 ? 43.104 -36.730 0.570 1.00 51.78 107 GLU A CA 1
ATOM 809 C C . GLU A 1 107 ? 43.064 -35.309 1.152 1.00 51.78 107 GLU A C 1
ATOM 811 O O . GLU A 1 107 ? 42.874 -35.118 2.344 1.00 51.78 107 GLU A O 1
ATOM 816 N N . ASP A 1 108 ? 43.015 -34.318 0.257 1.00 40.75 108 ASP A N 1
ATOM 817 C CA . ASP A 1 108 ? 42.318 -33.060 0.534 1.00 40.75 108 ASP A CA 1
ATOM 818 C C . ASP A 1 108 ? 41.279 -32.808 -0.564 1.00 40.75 108 ASP A C 1
ATOM 820 O O . ASP A 1 108 ? 41.488 -32.109 -1.559 1.00 40.75 108 ASP A O 1
ATOM 824 N N . ASN A 1 109 ? 40.119 -33.432 -0.366 1.00 43.91 109 ASN A N 1
ATOM 825 C CA . ASN A 1 109 ? 38.857 -33.007 -0.954 1.00 43.91 109 ASN A CA 1
ATOM 826 C C . ASN A 1 109 ? 38.478 -31.683 -0.268 1.00 43.91 109 ASN A C 1
ATOM 828 O O . ASN A 1 109 ? 37.761 -31.667 0.733 1.00 43.91 109 ASN A O 1
ATOM 832 N N . ILE A 1 110 ? 39.020 -30.563 -0.761 1.00 48.09 110 ILE A N 1
ATOM 833 C CA . ILE A 1 110 ? 38.669 -29.232 -0.257 1.00 48.09 110 ILE A CA 1
ATOM 834 C C . ILE A 1 110 ? 37.201 -28.961 -0.596 1.00 48.09 110 ILE A C 1
ATOM 836 O O . ILE A 1 110 ? 36.831 -28.616 -1.718 1.00 48.09 110 ILE A O 1
ATOM 840 N N . LEU A 1 111 ? 36.395 -29.167 0.440 1.00 50.62 111 LEU A N 1
ATOM 841 C CA . LEU A 1 111 ? 35.031 -28.734 0.691 1.00 50.62 111 LEU A CA 1
ATOM 842 C C . LEU A 1 111 ? 34.683 -27.435 -0.065 1.00 50.62 111 LEU A C 1
ATOM 844 O O . LEU A 1 111 ? 35.007 -26.325 0.353 1.00 50.62 111 LEU A O 1
ATOM 848 N N . MET A 1 112 ? 34.007 -27.577 -1.204 1.00 50.31 112 MET A N 1
ATOM 849 C CA . MET A 1 112 ? 33.467 -26.473 -2.001 1.00 50.31 112 MET A CA 1
ATOM 850 C C . MET A 1 112 ? 32.031 -26.178 -1.531 1.00 50.31 112 MET A C 1
ATOM 852 O O . MET A 1 112 ? 31.082 -26.304 -2.296 1.00 50.31 112 MET A O 1
ATOM 856 N N . GLU A 1 113 ? 31.857 -25.869 -0.239 1.00 49.34 113 GLU A N 1
ATOM 857 C CA . GLU A 1 113 ? 30.534 -25.821 0.420 1.00 49.34 113 GLU A CA 1
ATOM 858 C C . GLU A 1 113 ? 30.243 -24.499 1.161 1.00 49.34 113 GLU A C 1
ATOM 860 O O . GLU A 1 113 ? 29.445 -24.475 2.088 1.00 49.34 113 GLU A O 1
ATOM 865 N N . ASP A 1 114 ? 30.853 -23.379 0.745 1.00 50.50 114 ASP A N 1
ATOM 866 C CA . ASP A 1 114 ? 30.614 -22.060 1.380 1.00 50.50 114 ASP A CA 1
ATOM 867 C C . ASP A 1 114 ? 30.356 -20.903 0.384 1.00 50.50 114 ASP A C 1
ATOM 869 O O . ASP A 1 114 ? 30.254 -19.729 0.738 1.00 50.50 114 ASP A O 1
ATOM 873 N N . TYR A 1 115 ? 30.214 -21.209 -0.912 1.00 53.56 115 TYR A N 1
ATOM 874 C CA . TYR A 1 115 ? 30.002 -20.184 -1.949 1.00 53.56 115 TYR A CA 1
ATOM 875 C C . TYR A 1 115 ? 28.545 -19.710 -2.092 1.00 53.56 115 TYR A C 1
ATOM 877 O O . TYR A 1 115 ? 28.305 -18.640 -2.663 1.00 53.56 115 TYR A O 1
ATOM 885 N N . ASP A 1 116 ? 27.566 -20.455 -1.573 1.00 57.06 116 ASP A N 1
ATOM 886 C CA . ASP A 1 116 ? 26.147 -20.093 -1.706 1.00 57.06 116 ASP A CA 1
ATOM 887 C C . ASP A 1 116 ? 25.664 -19.088 -0.640 1.00 57.06 116 ASP A C 1
ATOM 889 O O . ASP A 1 116 ? 24.728 -18.317 -0.897 1.00 57.06 116 ASP A O 1
ATOM 893 N N . ASP A 1 117 ? 26.333 -18.994 0.516 1.00 58.34 117 ASP A N 1
ATOM 894 C CA . ASP A 1 117 ? 25.893 -18.118 1.611 1.00 58.34 117 ASP A CA 1
ATOM 895 C C . ASP A 1 117 ? 26.084 -16.626 1.276 1.00 58.34 117 ASP A C 1
ATOM 897 O O . ASP A 1 117 ? 25.159 -15.810 1.386 1.00 58.34 117 ASP A O 1
ATOM 901 N N . HIS A 1 118 ? 27.231 -16.256 0.698 1.00 60.44 118 HIS A N 1
ATOM 902 C CA . HIS A 1 118 ? 27.523 -14.867 0.319 1.00 60.44 118 HIS A CA 1
ATOM 903 C C . HIS A 1 118 ? 26.571 -14.302 -0.750 1.00 60.44 118 HIS A C 1
ATOM 905 O O . HIS A 1 118 ? 26.243 -13.106 -0.746 1.00 60.44 118 HIS A O 1
ATOM 911 N N . ARG A 1 119 ? 26.087 -15.138 -1.677 1.00 64.06 119 ARG A N 1
ATOM 912 C CA . ARG A 1 119 ? 25.141 -14.707 -2.721 1.00 64.06 119 ARG A CA 1
ATOM 913 C C . ARG A 1 119 ? 23.767 -14.389 -2.130 1.00 64.06 119 ARG A C 1
ATOM 915 O O . ARG A 1 119 ? 23.112 -13.437 -2.572 1.00 64.06 119 ARG A O 1
ATOM 922 N N . SER A 1 120 ? 23.350 -15.143 -1.114 1.00 67.38 120 SER A N 1
ATOM 923 C CA . SER A 1 120 ? 22.073 -14.955 -0.420 1.00 67.38 120 SER A CA 1
ATOM 924 C C . SER A 1 120 ? 22.043 -13.634 0.367 1.00 67.38 120 SER A C 1
ATOM 926 O O . SER A 1 120 ? 21.094 -12.848 0.241 1.00 67.38 120 SER A O 1
ATOM 928 N N . VAL A 1 121 ? 23.135 -13.322 1.074 1.00 73.62 121 VAL A N 1
ATOM 929 C CA . VAL A 1 121 ? 23.304 -12.089 1.857 1.00 73.62 121 VAL A CA 1
ATOM 930 C C . VAL A 1 121 ? 23.277 -10.863 0.946 1.00 73.62 121 VAL A C 1
ATOM 932 O O . VAL A 1 121 ? 22.556 -9.897 1.213 1.00 73.62 121 VAL A O 1
ATOM 935 N N . ASN A 1 122 ? 23.971 -10.925 -0.192 1.00 80.94 122 ASN A N 1
ATOM 936 C CA . ASN A 1 122 ? 23.986 -9.844 -1.177 1.00 80.94 122 ASN A CA 1
ATOM 937 C C . ASN A 1 122 ? 22.593 -9.548 -1.753 1.00 80.94 122 ASN A C 1
ATOM 939 O O . ASN A 1 122 ? 22.221 -8.380 -1.902 1.00 80.94 122 ASN A O 1
ATOM 943 N N . LYS A 1 123 ? 21.784 -10.583 -2.015 1.00 84.38 123 LYS A N 1
ATOM 944 C CA . LYS A 1 123 ? 20.402 -10.417 -2.489 1.00 84.38 123 LYS A CA 1
ATOM 945 C C . LYS A 1 123 ? 19.513 -9.757 -1.434 1.00 84.38 123 LYS A C 1
ATOM 947 O O . LYS A 1 123 ? 18.727 -8.872 -1.768 1.00 84.38 123 LYS A O 1
ATOM 952 N N . ARG A 1 124 ? 19.652 -10.146 -0.163 1.00 87.06 124 ARG A N 1
ATOM 953 C CA . ARG A 1 124 ? 18.885 -9.550 0.942 1.00 87.06 124 ARG A CA 1
ATOM 954 C C . ARG A 1 124 ? 19.223 -8.072 1.122 1.00 87.06 124 ARG A C 1
ATOM 956 O O . ARG A 1 124 ? 18.314 -7.256 1.244 1.00 87.06 124 ARG A O 1
ATOM 963 N N . ILE A 1 125 ? 20.508 -7.719 1.074 1.00 88.00 125 ILE A N 1
ATOM 964 C CA . ILE A 1 125 ? 20.968 -6.321 1.131 1.00 88.00 125 ILE A CA 1
ATOM 965 C C . ILE A 1 125 ? 20.414 -5.520 -0.052 1.00 88.00 125 ILE A C 1
ATOM 967 O O . ILE A 1 125 ? 19.951 -4.396 0.136 1.00 88.00 125 ILE A O 1
ATOM 971 N N . ALA A 1 126 ? 20.408 -6.095 -1.258 1.00 88.25 126 ALA A N 1
ATOM 972 C CA . ALA A 1 126 ? 19.822 -5.447 -2.426 1.00 88.25 126 ALA A CA 1
ATOM 973 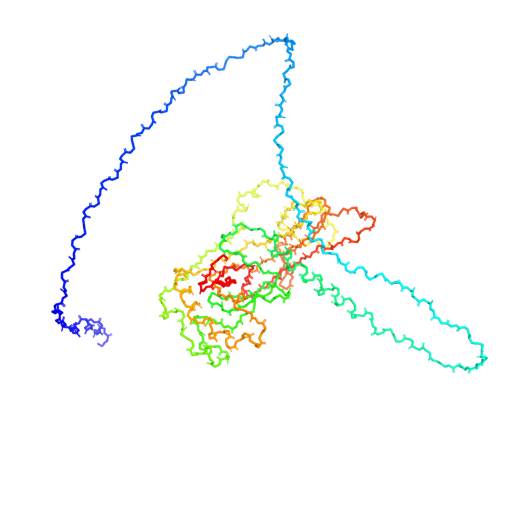C C . ALA A 1 126 ? 18.317 -5.185 -2.245 1.00 88.25 126 ALA A C 1
ATOM 975 O O . ALA A 1 126 ? 17.881 -4.062 -2.477 1.00 88.25 126 ALA A O 1
ATOM 976 N N . GLU A 1 127 ? 17.535 -6.160 -1.766 1.00 90.50 127 GLU A N 1
ATOM 977 C CA . GLU A 1 127 ? 16.104 -5.966 -1.473 1.00 90.50 127 GLU A CA 1
ATOM 978 C C . GLU A 1 127 ? 15.866 -4.896 -0.400 1.00 90.50 127 GLU A C 1
ATOM 980 O O . GLU A 1 127 ? 14.995 -4.051 -0.591 1.00 90.50 127 GLU A O 1
ATOM 985 N N . ILE A 1 128 ? 16.680 -4.862 0.667 1.00 92.25 128 ILE A N 1
ATOM 986 C CA . ILE A 1 128 ? 16.631 -3.802 1.691 1.00 92.25 128 ILE A CA 1
ATOM 987 C C . ILE A 1 128 ? 16.803 -2.422 1.055 1.00 92.25 128 ILE A C 1
ATOM 989 O O . ILE A 1 128 ? 16.047 -1.496 1.350 1.00 92.25 128 ILE A O 1
ATOM 993 N N . CYS A 1 129 ? 17.804 -2.261 0.189 1.00 92.50 129 CYS A N 1
ATOM 994 C CA . CYS A 1 129 ? 18.033 -0.992 -0.490 1.00 92.50 129 CYS A CA 1
ATOM 995 C C . CYS A 1 129 ? 16.895 -0.664 -1.467 1.00 92.50 129 CYS A C 1
ATOM 997 O O . CYS A 1 129 ? 16.441 0.476 -1.497 1.00 92.50 129 CYS A O 1
ATOM 999 N N . ASN A 1 130 ? 16.428 -1.641 -2.246 1.00 94.31 130 ASN A N 1
ATOM 1000 C CA . ASN A 1 130 ? 15.352 -1.464 -3.224 1.00 94.31 130 ASN A CA 1
ATOM 1001 C C . ASN A 1 130 ? 14.057 -0.989 -2.560 1.00 94.31 130 ASN A C 1
ATOM 1003 O O . ASN A 1 130 ? 13.439 -0.049 -3.043 1.00 94.31 130 ASN A O 1
ATOM 1007 N N . GLU A 1 131 ? 13.673 -1.602 -1.441 1.00 95.56 131 GLU A N 1
ATOM 1008 C CA . GLU A 1 131 ? 12.489 -1.227 -0.665 1.00 95.56 131 GLU A CA 1
ATOM 1009 C C . GLU A 1 131 ? 12.567 0.219 -0.166 1.00 95.56 131 GLU A C 1
ATOM 1011 O O . GLU A 1 131 ? 11.638 1.004 -0.381 1.00 95.56 131 GLU A O 1
ATOM 1016 N N . LYS A 1 132 ? 13.696 0.582 0.456 1.00 94.69 132 LYS A N 1
ATOM 1017 C CA . LYS A 1 132 ? 13.907 1.917 1.027 1.00 94.69 132 LYS A CA 1
ATOM 1018 C C . LYS A 1 132 ? 13.867 2.996 -0.044 1.00 94.69 132 LYS A C 1
ATOM 1020 O O . LYS A 1 132 ? 13.176 4.000 0.123 1.00 94.69 132 LYS A O 1
ATOM 1025 N N . GLU A 1 133 ? 14.573 2.779 -1.150 1.00 93.88 133 GLU A N 1
ATOM 1026 C CA . GLU A 1 133 ? 14.593 3.738 -2.253 1.00 93.88 133 GLU A CA 1
ATOM 1027 C C . GLU A 1 133 ? 13.250 3.806 -2.980 1.00 93.88 133 GLU A C 1
ATOM 1029 O O . GLU A 1 133 ? 12.805 4.893 -3.348 1.00 93.88 133 GLU A O 1
ATOM 1034 N N . TYR A 1 134 ? 12.539 2.681 -3.107 1.00 96.94 134 TYR A N 1
ATOM 1035 C CA . TYR A 1 134 ? 11.190 2.678 -3.662 1.00 96.94 134 TYR A CA 1
ATOM 1036 C C . TYR A 1 134 ? 10.252 3.563 -2.835 1.00 96.94 134 TYR A C 1
ATOM 1038 O O . TYR A 1 134 ? 9.568 4.417 -3.395 1.00 96.94 134 TYR A O 1
ATOM 1046 N N . ARG A 1 135 ? 10.262 3.447 -1.500 1.00 95.75 135 ARG A N 1
ATOM 1047 C CA . ARG A 1 135 ? 9.459 4.335 -0.642 1.00 95.75 135 ARG A CA 1
ATOM 1048 C C . ARG A 1 135 ? 9.882 5.795 -0.714 1.00 95.75 135 ARG A C 1
ATOM 1050 O O . ARG A 1 135 ? 9.030 6.673 -0.612 1.00 95.75 135 ARG A O 1
ATOM 1057 N N . ARG A 1 136 ? 11.181 6.053 -0.849 1.00 95.38 136 ARG A N 1
ATOM 1058 C CA . ARG A 1 136 ? 11.736 7.408 -0.856 1.00 95.38 136 ARG A CA 1
ATOM 1059 C C . ARG A 1 136 ? 11.431 8.162 -2.147 1.00 95.38 136 ARG A C 1
ATOM 1061 O O . ARG A 1 136 ? 11.167 9.360 -2.088 1.00 95.38 136 ARG A O 1
ATOM 1068 N N . TRP A 1 137 ? 11.516 7.490 -3.292 1.00 95.75 137 TRP A N 1
ATOM 1069 C CA . TRP A 1 137 ? 11.458 8.141 -4.604 1.00 95.75 137 TRP A CA 1
ATOM 1070 C C . TRP A 1 137 ? 10.140 7.959 -5.341 1.00 95.75 137 TRP A C 1
ATOM 1072 O O . TRP A 1 137 ? 9.930 8.641 -6.346 1.00 95.75 137 TRP A O 1
ATOM 1082 N N . LEU A 1 138 ? 9.254 7.063 -4.893 1.00 97.06 138 LEU A N 1
ATOM 1083 C CA . LEU A 1 138 ? 8.009 6.851 -5.614 1.00 97.06 138 LEU A CA 1
ATOM 1084 C C . LEU A 1 138 ? 7.151 8.115 -5.560 1.00 97.06 138 LEU A C 1
ATOM 1086 O O . LEU A 1 138 ? 6.731 8.573 -4.500 1.00 97.06 138 LEU A O 1
ATOM 1090 N N . THR A 1 139 ? 6.828 8.617 -6.744 1.00 94.31 139 THR A N 1
ATOM 1091 C CA . THR A 1 139 ? 5.825 9.656 -6.956 1.00 94.31 139 THR A CA 1
ATOM 1092 C C . THR A 1 139 ? 4.662 9.054 -7.737 1.00 94.31 139 THR A C 1
ATOM 1094 O O . THR A 1 139 ? 4.850 8.196 -8.602 1.00 94.31 139 THR A O 1
ATOM 1097 N N . HIS A 1 140 ? 3.433 9.444 -7.402 1.00 94.31 140 HIS A N 1
ATOM 1098 C CA . HIS A 1 140 ? 2.240 8.902 -8.044 1.00 94.31 140 HIS A CA 1
ATOM 1099 C C . HIS A 1 140 ? 1.147 9.957 -8.208 1.00 94.31 140 HIS A C 1
ATOM 1101 O O . HIS A 1 140 ? 1.058 10.913 -7.446 1.00 94.31 140 HIS A O 1
ATOM 1107 N N . GLU A 1 141 ? 0.255 9.726 -9.166 1.00 93.81 141 GLU A N 1
ATOM 1108 C CA . GLU A 1 141 ? -0.856 10.628 -9.510 1.00 93.81 141 GLU A CA 1
ATOM 1109 C C . GLU A 1 141 ? -2.171 10.336 -8.762 1.00 93.81 141 GLU A C 1
ATOM 1111 O O . GLU A 1 141 ? -3.174 11.016 -8.966 1.00 93.81 141 GLU A O 1
ATOM 1116 N N . TYR A 1 142 ? -2.208 9.294 -7.927 1.00 95.44 142 TYR A N 1
ATOM 1117 C CA . TYR A 1 142 ? -3.398 8.952 -7.141 1.00 95.44 142 TYR A CA 1
ATOM 1118 C C . TYR A 1 142 ? -3.626 9.926 -5.979 1.00 95.44 142 TYR A C 1
ATOM 1120 O O . TYR A 1 142 ? -2.819 10.817 -5.724 1.00 95.44 142 TYR A O 1
ATOM 1128 N N . ASN A 1 143 ? -4.731 9.729 -5.252 1.00 95.81 143 ASN A N 1
ATOM 1129 C CA . ASN A 1 143 ? -5.115 10.561 -4.114 1.00 95.81 143 ASN A CA 1
ATOM 1130 C C . ASN A 1 143 ? -3.938 10.802 -3.145 1.00 95.81 143 ASN A C 1
ATOM 1132 O O . ASN A 1 143 ? -3.279 9.857 -2.716 1.00 95.81 143 ASN A O 1
ATOM 1136 N N . ALA A 1 144 ? -3.720 12.063 -2.762 1.00 95.94 144 ALA A N 1
ATOM 1137 C CA . ALA A 1 144 ? -2.582 12.488 -1.943 1.00 95.94 144 ALA A CA 1
ATOM 1138 C C . ALA A 1 144 ? -2.539 11.874 -0.528 1.00 95.94 144 ALA A C 1
ATOM 1140 O O . ALA A 1 144 ? -1.513 11.952 0.141 1.00 95.94 144 ALA A O 1
ATOM 1141 N N . SER A 1 145 ? -3.629 11.261 -0.053 1.00 96.81 145 SER A N 1
ATOM 1142 C CA . SER A 1 145 ? -3.638 10.524 1.218 1.00 96.81 145 SER A CA 1
ATOM 1143 C C . SER A 1 145 ? -2.893 9.182 1.159 1.00 96.81 145 SER A C 1
ATOM 1145 O O . SER A 1 145 ? -2.553 8.635 2.208 1.00 96.81 145 SER A O 1
ATOM 1147 N N . LEU A 1 146 ? -2.626 8.645 -0.038 1.00 97.62 146 LEU A N 1
ATOM 1148 C CA . LEU A 1 146 ? -1.976 7.349 -0.275 1.00 97.62 146 LEU A CA 1
ATOM 1149 C C . LEU A 1 146 ? -0.449 7.414 -0.108 1.00 97.62 146 LEU A C 1
ATOM 1151 O O . LEU A 1 146 ? 0.310 7.133 -1.022 1.00 97.62 146 LEU A O 1
ATOM 1155 N N . ILE A 1 147 ? 0.011 7.782 1.081 1.00 97.00 147 ILE A N 1
ATOM 1156 C CA . ILE A 1 147 ? 1.414 8.138 1.338 1.00 97.00 147 ILE A CA 1
ATOM 1157 C C . ILE A 1 147 ? 2.356 6.960 1.619 1.00 97.00 147 ILE A C 1
ATOM 1159 O O . ILE A 1 147 ? 3.558 7.170 1.764 1.00 97.00 147 ILE A O 1
ATOM 1163 N N . LEU A 1 148 ? 1.843 5.739 1.792 1.00 97.44 148 LEU A N 1
ATOM 1164 C CA . LEU A 1 148 ? 2.664 4.575 2.130 1.00 97.44 148 LEU A CA 1
ATOM 1165 C C . LEU A 1 148 ? 2.691 3.578 0.964 1.00 97.44 148 LEU A C 1
ATOM 1167 O O . LEU A 1 148 ? 1.760 2.778 0.831 1.00 97.44 148 LEU A O 1
ATOM 1171 N N . PRO A 1 149 ? 3.739 3.602 0.127 1.00 97.81 149 PRO A N 1
ATOM 1172 C CA . PRO A 1 149 ? 3.894 2.633 -0.945 1.00 97.81 149 PRO A CA 1
ATOM 1173 C C . PRO A 1 149 ? 4.431 1.292 -0.443 1.00 97.81 149 PRO A C 1
ATOM 1175 O O . PRO A 1 149 ? 5.241 1.241 0.482 1.00 97.81 149 PRO A O 1
ATOM 1178 N N . LEU A 1 150 ? 3.986 0.203 -1.076 1.00 98.19 150 LEU A N 1
ATOM 1179 C CA . LEU A 1 150 ? 4.408 -1.161 -0.755 1.00 98.19 150 LEU A CA 1
ATOM 1180 C C . LEU A 1 150 ? 5.305 -1.721 -1.860 1.00 98.19 150 LEU A C 1
ATOM 1182 O O . LEU A 1 150 ? 4.880 -1.844 -3.009 1.00 98.19 150 LEU A O 1
ATOM 1186 N N . TRP A 1 151 ? 6.534 -2.097 -1.504 1.00 97.56 151 TRP A N 1
ATOM 1187 C CA . TRP A 1 151 ? 7.452 -2.788 -2.418 1.00 97.56 151 TRP A CA 1
ATOM 1188 C C . TRP A 1 151 ? 7.047 -4.249 -2.647 1.00 97.56 151 TRP A C 1
ATOM 1190 O O . TRP A 1 151 ? 7.339 -4.833 -3.692 1.00 97.56 151 TRP A O 1
ATOM 1200 N N . ASN A 1 152 ? 6.334 -4.846 -1.692 1.00 97.56 152 ASN A N 1
ATOM 1201 C CA . ASN A 1 152 ? 5.747 -6.172 -1.819 1.00 97.56 152 ASN A CA 1
ATOM 1202 C C . ASN A 1 152 ? 4.228 -6.092 -1.583 1.00 97.56 152 ASN A C 1
ATOM 1204 O O . ASN A 1 152 ? 3.764 -6.278 -0.453 1.00 97.56 152 ASN A O 1
ATOM 1208 N N . PRO A 1 153 ? 3.454 -5.760 -2.638 1.00 97.75 153 PRO A N 1
ATOM 1209 C CA . PRO A 1 153 ? 2.006 -5.605 -2.552 1.00 97.75 153 PRO A CA 1
ATOM 1210 C C . PRO A 1 153 ? 1.307 -6.858 -2.021 1.00 97.75 153 PRO A C 1
ATOM 1212 O O . PRO A 1 153 ? 1.600 -7.977 -2.443 1.00 97.75 153 PRO A O 1
ATOM 1215 N N . CYS A 1 154 ? 0.330 -6.666 -1.140 1.00 97.25 154 CYS A N 1
ATOM 1216 C CA . CYS A 1 154 ? -0.479 -7.739 -0.566 1.00 97.25 154 CYS A CA 1
ATOM 1217 C C . CYS A 1 154 ? -1.939 -7.289 -0.380 1.00 97.25 154 CYS A C 1
ATOM 1219 O O . CYS A 1 154 ? -2.205 -6.085 -0.360 1.00 97.25 154 CYS A O 1
ATOM 1221 N N . PRO A 1 155 ? -2.906 -8.216 -0.274 1.00 97.56 155 PRO A N 1
ATOM 1222 C CA . PRO A 1 155 ? -4.291 -7.863 0.025 1.00 97.56 155 PRO A CA 1
ATOM 1223 C C . PRO A 1 155 ? -4.395 -7.277 1.435 1.00 97.56 155 PRO A C 1
ATOM 1225 O O . PRO A 1 155 ? -3.915 -7.886 2.392 1.00 97.56 155 PRO A O 1
ATOM 1228 N N . ILE A 1 156 ? -4.996 -6.094 1.560 1.00 98.25 156 ILE A N 1
ATOM 1229 C CA . ILE A 1 156 ? -5.158 -5.392 2.839 1.00 98.25 156 ILE A CA 1
ATOM 1230 C C . ILE A 1 156 ? -6.545 -4.764 2.871 1.00 98.25 156 ILE A C 1
ATOM 1232 O O . ILE A 1 156 ? -6.921 -4.044 1.946 1.00 98.25 156 ILE A O 1
ATOM 1236 N N . ASP A 1 157 ? -7.278 -5.005 3.953 1.00 98.00 157 ASP A N 1
ATOM 1237 C CA . ASP A 1 157 ? -8.600 -4.426 4.167 1.00 98.00 157 ASP A CA 1
ATOM 1238 C C . ASP A 1 157 ? -8.550 -3.069 4.875 1.00 98.00 157 ASP A C 1
ATOM 1240 O O . ASP A 1 157 ? -7.621 -2.745 5.620 1.00 98.00 157 ASP A O 1
ATOM 1244 N N . LEU A 1 158 ? -9.609 -2.278 4.690 1.00 98.44 158 LEU A N 1
AT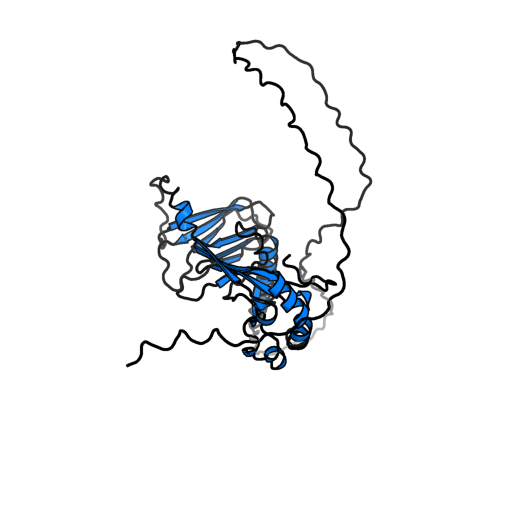OM 1245 C CA . LEU A 1 158 ? -9.826 -1.075 5.490 1.00 98.44 158 LEU A CA 1
ATOM 1246 C C . LEU A 1 158 ? -10.010 -1.444 6.965 1.00 98.44 158 LEU A C 1
ATOM 1248 O O . LEU A 1 158 ? -10.637 -2.451 7.299 1.00 98.44 158 LEU A O 1
ATOM 1252 N N . GLY A 1 159 ? -9.463 -0.612 7.847 1.00 98.38 159 GLY A N 1
ATOM 1253 C CA . GLY A 1 159 ? -9.439 -0.868 9.282 1.00 98.38 159 GLY A CA 1
ATOM 1254 C C . GLY A 1 159 ? -8.387 -1.887 9.716 1.00 98.38 159 GLY A C 1
ATOM 1255 O O . GLY A 1 159 ? -8.317 -2.192 10.904 1.00 98.38 159 GLY A O 1
ATOM 1256 N N . ALA A 1 160 ? -7.558 -2.414 8.807 1.00 98.69 160 ALA A N 1
ATOM 1257 C CA . ALA A 1 160 ? -6.431 -3.254 9.192 1.00 98.69 160 ALA A CA 1
ATOM 1258 C C . ALA A 1 160 ? -5.474 -2.482 10.115 1.00 98.69 160 ALA A C 1
ATOM 1260 O O . ALA A 1 160 ? -5.054 -1.364 9.807 1.00 98.69 160 ALA A O 1
ATOM 1261 N N . VAL A 1 161 ? -5.128 -3.098 11.241 1.00 98.56 161 VAL A N 1
ATOM 1262 C CA . VAL A 1 161 ? -4.121 -2.618 12.188 1.00 98.56 161 VAL A CA 1
ATOM 1263 C C . VAL A 1 161 ? -2.888 -3.483 12.021 1.00 98.56 161 VAL A C 1
ATOM 1265 O O . VAL A 1 161 ? -2.983 -4.711 12.040 1.00 98.56 161 VAL A O 1
ATOM 1268 N N . GLY A 1 162 ? -1.737 -2.858 11.827 1.00 98.25 162 GLY A N 1
ATOM 1269 C CA . GLY A 1 162 ? -0.519 -3.574 11.481 1.00 98.25 162 GLY A CA 1
ATOM 1270 C C . GLY A 1 162 ? 0.683 -2.661 11.348 1.00 98.25 162 GLY A C 1
ATOM 1271 O O . GLY A 1 162 ? 0.639 -1.511 11.769 1.00 98.25 162 GLY A O 1
ATOM 1272 N N . TYR A 1 163 ? 1.751 -3.170 10.752 1.00 98.12 163 TYR A N 1
ATOM 1273 C CA . TYR A 1 163 ? 2.989 -2.425 10.537 1.00 98.12 163 TYR A CA 1
ATOM 1274 C C . TYR A 1 163 ? 3.573 -2.755 9.163 1.00 98.12 163 TYR A C 1
ATOM 1276 O O . TYR A 1 163 ? 3.221 -3.761 8.540 1.00 98.12 163 TYR A O 1
ATOM 1284 N N . LEU A 1 164 ? 4.456 -1.891 8.663 1.00 97.31 164 LEU A N 1
ATOM 1285 C CA . LEU A 1 164 ? 5.246 -2.204 7.476 1.00 97.31 164 LEU A CA 1
ATOM 1286 C C . LEU A 1 164 ? 6.438 -3.064 7.905 1.00 97.31 164 LEU A C 1
ATOM 1288 O O . LEU A 1 164 ? 7.263 -2.613 8.693 1.00 97.31 164 LEU A O 1
ATOM 1292 N N . SER A 1 165 ? 6.536 -4.288 7.388 1.00 95.38 165 SER A N 1
ATOM 1293 C CA . SER A 1 165 ? 7.724 -5.114 7.589 1.00 95.38 165 SER A CA 1
ATOM 1294 C C . SER A 1 165 ? 8.869 -4.543 6.767 1.00 95.38 165 SER A C 1
ATOM 1296 O O . SER A 1 165 ? 8.903 -4.661 5.539 1.00 95.38 165 SER A O 1
ATOM 1298 N N . GLU A 1 166 ? 9.813 -3.921 7.459 1.00 90.00 166 GLU A N 1
ATOM 1299 C CA . GLU A 1 166 ? 11.117 -3.612 6.900 1.00 90.00 166 GLU A CA 1
ATOM 1300 C C . GLU A 1 166 ? 12.029 -4.833 7.120 1.00 90.00 166 GLU A C 1
ATOM 1302 O O . GLU A 1 166 ? 12.094 -5.355 8.235 1.00 90.00 166 GLU A O 1
ATOM 1307 N N . PRO A 1 167 ? 12.717 -5.339 6.083 1.00 88.00 167 PRO A N 1
ATOM 1308 C CA . PRO A 1 167 ? 12.902 -4.744 4.756 1.00 88.00 167 PRO A CA 1
ATOM 1309 C C . PRO A 1 167 ? 12.030 -5.323 3.637 1.00 88.00 167 PRO A C 1
ATOM 1311 O O . PRO A 1 167 ? 12.275 -5.053 2.465 1.00 88.00 167 PRO A O 1
ATOM 1314 N N . GLU A 1 168 ? 11.059 -6.174 3.950 1.00 92.38 168 GLU A N 1
ATOM 1315 C CA . GLU A 1 168 ? 10.275 -6.862 2.920 1.00 92.38 168 GLU A CA 1
ATOM 1316 C C . GLU A 1 168 ? 9.385 -5.906 2.113 1.00 92.38 168 GLU A C 1
ATOM 1318 O O . GLU A 1 168 ? 8.987 -6.224 0.989 1.00 92.38 168 GLU A O 1
ATOM 1323 N N . GLY A 1 169 ? 9.055 -4.746 2.688 1.00 95.31 169 GLY A N 1
ATOM 1324 C CA . GLY A 1 169 ? 8.173 -3.748 2.092 1.00 95.31 169 GLY A CA 1
ATOM 1325 C C . GLY A 1 169 ? 6.740 -4.251 1.952 1.00 95.31 169 GLY A C 1
ATOM 1326 O O . GLY A 1 169 ? 6.010 -3.818 1.056 1.00 95.31 169 GLY A O 1
ATOM 1327 N N . ARG A 1 170 ? 6.363 -5.203 2.813 1.00 97.50 170 ARG A N 1
ATOM 1328 C CA . ARG A 1 170 ? 5.038 -5.816 2.910 1.00 97.50 170 ARG A CA 1
ATOM 1329 C C . ARG A 1 170 ? 4.340 -5.310 4.164 1.00 97.50 170 ARG A C 1
ATOM 1331 O O . ARG A 1 170 ? 4.953 -5.215 5.224 1.00 97.50 170 ARG A O 1
ATOM 1338 N N . PHE A 1 171 ? 3.045 -5.034 4.074 1.00 98.25 171 PHE A N 1
ATOM 1339 C CA . PHE A 1 171 ? 2.251 -4.756 5.266 1.00 98.25 171 PHE A CA 1
ATOM 1340 C C . PHE A 1 171 ? 1.895 -6.059 5.989 1.00 98.25 171 PHE A C 1
ATOM 1342 O O . PHE A 1 171 ? 1.383 -7.000 5.373 1.00 98.25 171 PHE A O 1
ATOM 1349 N N . ILE A 1 172 ? 2.144 -6.097 7.295 1.00 98.00 172 ILE A N 1
ATOM 1350 C CA . ILE A 1 172 ? 1.781 -7.208 8.170 1.00 98.00 172 ILE A CA 1
ATOM 1351 C C . ILE A 1 172 ? 0.568 -6.791 8.990 1.00 98.00 172 ILE A C 1
ATOM 1353 O O . ILE A 1 172 ? 0.659 -5.938 9.873 1.00 98.00 172 ILE A O 1
ATOM 1357 N N . THR A 1 173 ? -0.577 -7.398 8.686 1.00 98.06 173 THR A N 1
ATOM 1358 C CA . THR A 1 173 ? -1.819 -7.196 9.433 1.00 98.06 173 THR A CA 1
ATOM 1359 C C . THR A 1 173 ? -1.784 -8.001 10.726 1.00 98.06 173 THR A C 1
ATOM 1361 O O . THR A 1 173 ? -1.597 -9.213 10.698 1.00 98.06 173 THR A O 1
ATOM 1364 N N . LEU A 1 174 ? -1.999 -7.325 11.852 1.00 97.62 174 LEU A N 1
ATOM 1365 C CA . LEU A 1 174 ? -2.162 -7.947 13.165 1.00 97.62 174 LEU A CA 1
ATOM 1366 C C . LEU A 1 174 ? -3.622 -8.356 13.391 1.00 97.62 174 LEU A C 1
ATOM 1368 O O . LEU A 1 174 ? -3.895 -9.464 13.831 1.00 97.62 174 LEU A O 1
ATOM 1372 N N . PHE A 1 175 ? -4.561 -7.456 13.087 1.00 98.25 175 PHE A N 1
ATOM 1373 C CA . PHE A 1 175 ? -6.007 -7.700 13.145 1.00 98.25 175 PHE A CA 1
ATOM 1374 C C . PHE A 1 175 ? -6.769 -6.608 12.376 1.00 98.25 175 PHE A C 1
ATOM 1376 O O . PHE A 1 175 ? -6.168 -5.666 11.856 1.00 98.25 175 PHE A O 1
ATOM 1383 N N . ASN A 1 176 ? -8.100 -6.707 12.310 1.00 98.31 176 ASN A N 1
ATOM 1384 C CA . ASN A 1 176 ? -8.956 -5.668 11.735 1.00 98.31 176 ASN A CA 1
ATOM 1385 C C . ASN A 1 176 ? -9.775 -4.953 12.829 1.00 98.31 176 ASN A C 1
ATOM 1387 O O . ASN A 1 176 ? -10.505 -5.598 13.580 1.00 98.31 176 ASN A O 1
ATOM 1391 N N . ALA A 1 177 ? -9.695 -3.621 12.896 1.00 98.25 177 ALA A N 1
ATOM 1392 C CA . ALA A 1 177 ? -10.378 -2.778 13.883 1.00 98.25 177 ALA A CA 1
ATOM 1393 C C . ALA A 1 177 ? -11.915 -2.809 13.791 1.00 98.25 177 ALA A C 1
ATOM 1395 O O . ALA A 1 177 ? -12.597 -2.478 14.763 1.00 98.25 177 ALA A O 1
ATOM 1396 N N . PHE A 1 178 ? -12.483 -3.214 12.651 1.00 98.06 178 PHE A N 1
ATOM 1397 C CA . PHE A 1 178 ? -13.924 -3.445 12.525 1.00 98.06 178 PHE A CA 1
ATOM 1398 C C . PHE A 1 178 ? -14.361 -4.744 13.200 1.00 98.06 178 PHE A C 1
ATOM 1400 O O . PHE A 1 178 ? -15.506 -4.831 13.645 1.00 98.06 178 PHE A O 1
ATOM 1407 N N . SER A 1 179 ? -13.469 -5.735 13.295 1.00 97.50 179 SER A N 1
ATOM 1408 C CA . SER A 1 179 ? -13.742 -7.040 13.907 1.00 97.50 179 SER A CA 1
ATOM 1409 C C . SER A 1 179 ? -12.606 -7.520 14.830 1.00 97.50 179 SER A C 1
ATOM 1411 O O . SER A 1 179 ? -12.002 -8.561 14.552 1.00 97.50 179 SER A O 1
ATOM 1413 N N . PRO A 1 180 ? -12.299 -6.808 15.939 1.00 96.94 180 PRO A N 1
ATOM 1414 C CA . PRO A 1 180 ? -11.224 -7.202 16.856 1.00 96.94 180 PRO A CA 1
ATOM 1415 C C . PRO A 1 180 ? -11.431 -8.589 17.476 1.00 96.94 180 PRO A C 1
ATOM 1417 O O . PRO A 1 180 ? -10.462 -9.287 17.761 1.00 96.94 180 PRO A O 1
ATOM 1420 N N . GLN A 1 181 ? -12.685 -9.029 17.615 1.00 96.44 181 GLN A N 1
ATOM 1421 C CA . GLN A 1 181 ? -13.061 -10.343 18.144 1.00 96.44 181 GLN A CA 1
ATOM 1422 C C . GLN A 1 181 ? -12.508 -11.526 17.332 1.00 96.44 181 GLN A C 1
ATOM 1424 O O . GLN A 1 181 ? -12.369 -12.618 17.875 1.00 96.44 181 GLN A O 1
ATOM 1429 N N . ASN A 1 182 ? -12.154 -11.305 16.060 1.00 96.00 182 ASN A N 1
ATOM 1430 C CA . ASN A 1 182 ? -11.562 -12.325 15.190 1.00 96.00 182 ASN A CA 1
ATOM 1431 C C . ASN A 1 182 ? -10.033 -12.425 15.337 1.00 96.00 182 ASN A C 1
ATOM 1433 O O . ASN A 1 182 ? -9.411 -13.232 14.659 1.00 96.00 182 ASN A O 1
ATOM 1437 N N . SER A 1 183 ? -9.415 -11.589 16.176 1.00 95.19 183 SER A N 1
ATOM 1438 C CA . SER A 1 183 ? -7.975 -11.625 16.445 1.00 95.19 183 SER A CA 1
ATOM 1439 C C . SER A 1 183 ? -7.578 -12.908 17.176 1.00 95.19 183 SER A C 1
ATOM 1441 O O . SER A 1 183 ? -8.327 -13.396 18.016 1.00 95.19 183 SER A O 1
ATOM 1443 N N . ASP A 1 184 ? -6.366 -13.413 16.958 1.00 91.50 184 ASP A N 1
ATOM 1444 C CA . ASP A 1 184 ? -5.846 -14.571 17.700 1.00 91.50 184 ASP A CA 1
ATOM 1445 C C . ASP A 1 184 ? -5.480 -14.220 19.150 1.00 91.50 184 ASP A C 1
ATOM 1447 O O . ASP A 1 184 ? -5.572 -15.052 20.051 1.00 91.50 184 ASP A O 1
ATOM 1451 N N . HIS A 1 185 ? -5.122 -12.959 19.404 1.00 93.00 185 HIS A N 1
ATOM 1452 C CA . HIS A 1 185 ? -4.713 -12.500 20.728 1.00 93.00 185 HIS A CA 1
ATOM 1453 C C . HIS A 1 185 ? -5.907 -12.14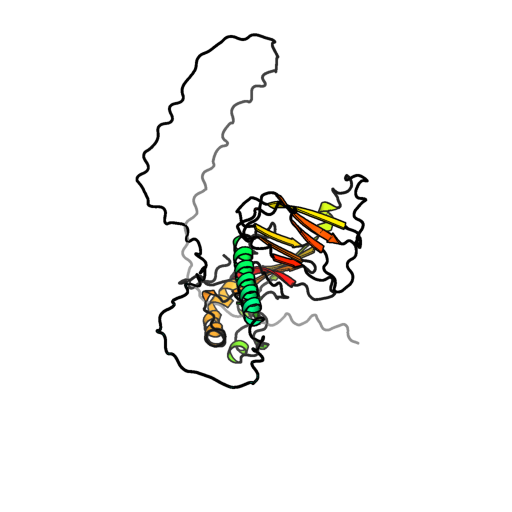6 21.633 1.00 93.00 185 HIS A C 1
ATOM 1455 O O . HIS A 1 185 ? -6.687 -11.241 21.321 1.00 93.00 185 HIS A O 1
ATOM 1461 N N . GLY A 1 186 ? -6.007 -12.789 22.803 1.00 92.31 186 GLY A N 1
ATOM 1462 C CA . GLY A 1 186 ? -7.133 -12.633 23.738 1.00 92.31 186 GLY A CA 1
ATOM 1463 C C . GLY A 1 186 ? -7.391 -11.190 24.192 1.00 92.31 186 GLY A C 1
ATOM 1464 O O . GLY A 1 186 ? -8.536 -10.748 24.199 1.00 92.31 186 GLY A O 1
ATOM 1465 N N . MET A 1 187 ? -6.341 -10.409 24.480 1.00 92.06 187 MET A N 1
ATOM 1466 C CA . MET A 1 187 ? -6.510 -8.992 24.859 1.00 92.06 187 MET A CA 1
ATOM 1467 C C . MET A 1 187 ? -7.125 -8.136 23.743 1.00 92.06 187 MET A C 1
ATOM 1469 O O . MET A 1 187 ? -7.851 -7.187 24.022 1.00 92.06 187 MET A O 1
ATOM 1473 N N . VAL A 1 188 ? -6.853 -8.478 22.482 1.00 95.88 188 VAL A N 1
ATOM 1474 C CA . VAL A 1 188 ? -7.333 -7.730 21.313 1.00 95.88 188 VAL A CA 1
ATOM 1475 C C . VAL A 1 188 ? -8.790 -8.071 21.017 1.00 95.88 188 VAL A C 1
ATOM 1477 O O . VAL A 1 188 ? -9.547 -7.191 20.615 1.00 95.88 188 VAL A O 1
ATOM 1480 N N . ARG A 1 189 ? -9.215 -9.312 21.296 1.00 96.31 189 ARG A N 1
ATOM 1481 C CA . ARG A 1 189 ? -10.620 -9.733 21.159 1.00 96.31 189 ARG A CA 1
ATOM 1482 C C . ARG A 1 189 ? -11.582 -8.886 21.988 1.00 96.31 189 ARG A C 1
ATOM 1484 O O . ARG A 1 189 ? -12.724 -8.697 21.584 1.00 96.31 189 ARG A O 1
ATOM 1491 N N . ASN A 1 190 ? -11.105 -8.361 23.115 1.00 95.94 190 ASN A N 1
ATOM 1492 C CA . ASN A 1 190 ? -11.888 -7.524 24.019 1.00 95.94 190 ASN A CA 1
ATOM 1493 C C . ASN A 1 190 ? -11.921 -6.046 23.605 1.00 95.94 190 ASN A C 1
ATOM 1495 O O . ASN A 1 190 ? -12.626 -5.255 24.236 1.00 95.94 190 ASN A O 1
ATOM 1499 N N . LEU A 1 191 ? -11.173 -5.648 22.570 1.00 97.06 191 LEU A N 1
ATOM 1500 C CA . LEU A 1 191 ? -11.189 -4.266 22.113 1.00 97.06 191 LEU A CA 1
ATOM 1501 C C . LEU A 1 191 ? -12.538 -3.925 21.471 1.00 97.06 191 LEU A C 1
ATOM 1503 O O . LEU A 1 191 ? -13.096 -4.719 20.707 1.00 97.06 191 LEU A O 1
ATOM 1507 N N . PRO A 1 192 ? -13.069 -2.721 21.732 1.00 97.38 192 PRO A N 1
ATOM 1508 C CA . PRO A 1 192 ? -14.257 -2.246 21.045 1.00 97.38 192 PRO A CA 1
ATOM 1509 C C . PRO A 1 192 ? -14.003 -2.149 19.535 1.00 97.38 192 PRO A C 1
ATOM 1511 O O . PRO A 1 192 ? -12.964 -1.652 19.108 1.00 97.38 192 PRO A O 1
ATOM 1514 N N . SER A 1 193 ? -14.975 -2.557 18.716 1.00 97.69 193 SER A N 1
ATOM 1515 C CA . SER A 1 193 ? -14.956 -2.262 17.276 1.00 97.69 193 SER A CA 1
ATOM 1516 C C . SER A 1 193 ? -14.964 -0.747 17.040 1.00 97.69 193 SER A C 1
ATOM 1518 O O . SER A 1 193 ? -15.574 0.006 17.806 1.00 97.69 193 SER A O 1
ATOM 1520 N N . ILE A 1 194 ? -14.338 -0.299 15.952 1.00 97.62 194 ILE A N 1
ATOM 1521 C CA . ILE A 1 194 ? -14.323 1.108 15.519 1.00 97.62 194 ILE A CA 1
ATOM 1522 C C . ILE A 1 194 ? -15.724 1.732 15.448 1.00 97.62 194 ILE A C 1
ATOM 1524 O O . ILE A 1 194 ? -15.900 2.890 15.822 1.00 97.62 194 ILE A O 1
ATOM 1528 N N . ASN A 1 195 ? -16.741 0.937 15.106 1.00 96.19 195 ASN A N 1
ATOM 1529 C CA . ASN A 1 195 ? -18.132 1.385 15.018 1.00 96.19 195 ASN A CA 1
ATOM 1530 C C . ASN A 1 195 ? -18.732 1.798 16.376 1.00 96.19 195 ASN A C 1
ATOM 1532 O O . ASN A 1 195 ? -19.739 2.500 16.416 1.00 96.19 195 ASN A O 1
ATOM 1536 N N . ARG A 1 196 ? -18.117 1.411 17.505 1.00 96.62 196 ARG A N 1
ATOM 1537 C CA . ARG A 1 196 ? -18.524 1.893 18.839 1.00 96.62 196 ARG A CA 1
ATOM 1538 C C . ARG A 1 196 ? -18.136 3.350 19.095 1.00 96.62 196 ARG A C 1
ATOM 1540 O O . ARG A 1 196 ? -18.684 3.963 20.001 1.00 96.62 196 ARG A O 1
ATOM 1547 N N . TYR A 1 197 ? -17.205 3.903 18.318 1.00 96.81 197 TYR A N 1
ATOM 1548 C CA . TYR A 1 197 ? -16.766 5.296 18.444 1.00 96.81 197 TYR A CA 1
ATOM 1549 C C . TYR A 1 197 ? -17.542 6.245 17.524 1.00 96.81 197 TYR A C 1
ATOM 1551 O O . TYR A 1 197 ? -17.376 7.460 17.632 1.00 96.81 197 TYR A O 1
ATOM 1559 N N . GLY A 1 198 ? -18.377 5.703 16.635 1.00 96.19 198 GLY A N 1
ATOM 1560 C CA . GLY A 1 198 ? -19.179 6.441 15.668 1.00 96.19 198 GLY A CA 1
ATOM 1561 C C . GLY A 1 198 ? -19.389 5.639 14.385 1.00 96.19 198 GLY A C 1
ATOM 1562 O O . GLY A 1 198 ? -18.797 4.580 14.193 1.00 96.19 198 GLY A O 1
ATOM 1563 N N . GLN A 1 199 ? -20.233 6.152 13.493 1.00 94.88 199 GLN A N 1
ATOM 1564 C CA . GLN A 1 199 ? -20.463 5.542 12.183 1.00 94.88 199 GLN A CA 1
ATOM 1565 C C . GLN A 1 199 ? -19.348 5.937 11.211 1.00 94.88 199 GLN A C 1
ATOM 1567 O O . GLN A 1 199 ? -19.045 7.121 11.062 1.00 94.88 199 GLN A O 1
ATOM 1572 N N . VAL A 1 200 ? -18.766 4.949 10.530 1.00 96.31 200 VAL A N 1
ATOM 1573 C CA . VAL A 1 200 ? -17.757 5.153 9.483 1.00 96.31 200 VAL A CA 1
ATOM 1574 C C . VAL A 1 200 ? -18.327 4.663 8.159 1.00 96.31 200 VAL A C 1
ATOM 1576 O O . VAL A 1 200 ? -18.792 3.529 8.059 1.00 96.31 200 VAL A O 1
ATOM 1579 N N . LYS A 1 201 ? -18.299 5.509 7.130 1.00 96.75 201 LYS A N 1
ATOM 1580 C CA . LYS A 1 201 ? -18.693 5.133 5.772 1.00 96.75 201 LYS A CA 1
ATOM 1581 C C . LYS A 1 201 ? -17.484 4.614 5.005 1.00 96.75 201 LYS A C 1
ATOM 1583 O O . LYS A 1 201 ? -16.358 5.070 5.198 1.00 96.75 201 LYS A O 1
ATOM 1588 N N . HIS A 1 202 ? -17.749 3.668 4.113 1.00 97.44 202 HIS A N 1
ATOM 1589 C CA . HIS A 1 202 ? -16.761 3.110 3.201 1.00 97.44 202 HIS A CA 1
ATOM 1590 C C . HIS A 1 202 ? -16.987 3.727 1.820 1.00 97.44 202 HIS A C 1
ATOM 1592 O O . HIS A 1 202 ? -18.042 3.530 1.219 1.00 97.44 202 HIS A O 1
ATOM 1598 N N . GLY A 1 203 ? -16.008 4.484 1.334 1.00 97.19 203 GLY A N 1
ATOM 1599 C CA . GLY A 1 203 ? -15.973 5.006 -0.027 1.00 97.19 203 GLY A CA 1
ATOM 1600 C C . GLY A 1 203 ? -15.160 4.101 -0.951 1.00 97.19 203 GLY A C 1
ATOM 1601 O O . GLY A 1 203 ? -14.254 3.389 -0.506 1.00 97.19 203 GLY A O 1
ATOM 1602 N N . SER A 1 204 ? -15.475 4.127 -2.246 1.00 97.12 204 SER A N 1
ATOM 1603 C CA . SER A 1 204 ? -14.664 3.491 -3.285 1.00 97.12 204 SER A CA 1
ATOM 1604 C C . SER A 1 204 ? -14.678 4.317 -4.569 1.00 97.12 204 SER A C 1
ATOM 1606 O O . SER A 1 204 ? -15.722 4.818 -4.987 1.00 97.12 204 SER A O 1
ATOM 1608 N N . GLN A 1 205 ? -13.515 4.441 -5.205 1.00 96.31 205 GLN A N 1
ATOM 1609 C CA . GLN A 1 205 ? -13.336 5.062 -6.508 1.00 96.31 205 GLN A CA 1
ATOM 1610 C C . GLN A 1 205 ? -12.543 4.121 -7.413 1.00 96.31 205 GLN A C 1
ATOM 1612 O O . GLN A 1 205 ? -11.344 3.906 -7.228 1.00 96.31 205 GLN A O 1
ATOM 1617 N N . LYS A 1 206 ? -13.210 3.581 -8.431 1.00 95.06 206 LYS A N 1
ATOM 1618 C CA . LYS A 1 206 ? -12.573 2.739 -9.442 1.00 95.06 206 LYS A CA 1
ATOM 1619 C C . LYS A 1 206 ? -12.058 3.596 -10.594 1.00 95.06 206 LYS A C 1
ATOM 1621 O O . LYS A 1 206 ? -12.808 4.389 -11.160 1.00 95.06 206 LYS A O 1
ATOM 1626 N N . LEU A 1 207 ? -10.795 3.411 -10.960 1.00 92.00 207 LEU A N 1
ATOM 1627 C CA . LEU A 1 207 ? -10.167 4.061 -12.103 1.00 92.00 207 LEU A CA 1
ATOM 1628 C C . LEU A 1 207 ? -9.678 2.995 -13.081 1.00 92.00 207 LEU A C 1
ATOM 1630 O O . LEU A 1 207 ? -8.943 2.081 -12.714 1.00 92.00 207 LEU A O 1
ATOM 1634 N N . ASP A 1 208 ? -10.060 3.132 -14.346 1.00 86.94 208 ASP A N 1
ATOM 1635 C CA . ASP A 1 208 ? -9.500 2.328 -15.427 1.00 86.94 208 ASP A CA 1
ATOM 1636 C C . ASP A 1 208 ? -8.738 3.233 -16.396 1.00 86.94 208 ASP A C 1
ATOM 1638 O O . ASP A 1 208 ? -9.333 3.966 -17.193 1.00 86.94 208 ASP A O 1
ATOM 1642 N N . LYS A 1 209 ? -7.403 3.198 -16.329 1.00 76.50 209 LYS A N 1
ATOM 1643 C CA . LYS A 1 209 ? -6.545 3.998 -17.213 1.00 76.50 209 LYS A CA 1
ATOM 1644 C C . LYS A 1 209 ? -6.660 3.561 -18.669 1.00 76.50 209 LYS A C 1
ATOM 1646 O O . LYS A 1 209 ? -6.441 4.384 -19.558 1.00 76.50 209 LYS A O 1
ATOM 1651 N N . ARG A 1 210 ? -7.062 2.310 -18.937 1.00 68.50 210 ARG A N 1
ATOM 1652 C CA . ARG A 1 210 ? -7.265 1.824 -20.312 1.00 68.50 210 ARG A CA 1
ATOM 1653 C C . ARG A 1 210 ? -8.318 2.651 -21.040 1.00 68.50 210 ARG A C 1
ATOM 1655 O O . ARG A 1 210 ? -8.118 2.987 -22.202 1.00 68.50 210 ARG A O 1
ATOM 1662 N N . SER A 1 211 ? -9.385 3.022 -20.333 1.00 56.62 211 SER A N 1
ATOM 1663 C CA . SER A 1 211 ? -10.508 3.789 -20.879 1.00 56.62 211 SER A CA 1
ATOM 1664 C C . SER A 1 211 ? -10.121 5.230 -21.247 1.00 56.62 211 SER A C 1
ATOM 1666 O O . SER A 1 211 ? -10.630 5.787 -22.215 1.00 56.62 211 SER A O 1
ATOM 1668 N N . ARG A 1 212 ? -9.162 5.833 -20.528 1.00 48.59 212 ARG A N 1
ATOM 1669 C CA . ARG A 1 212 ? -8.731 7.220 -20.777 1.00 48.59 212 ARG A CA 1
ATOM 1670 C C . ARG A 1 212 ? -7.747 7.365 -21.940 1.00 48.59 212 ARG A C 1
ATOM 1672 O O . ARG A 1 212 ? -7.825 8.359 -22.652 1.00 48.59 212 ARG A O 1
ATOM 1679 N N . LEU A 1 213 ? -6.868 6.385 -22.160 1.00 48.97 213 LEU A N 1
ATOM 1680 C CA . LEU A 1 213 ? -5.852 6.436 -23.226 1.00 48.97 213 LEU A CA 1
ATOM 1681 C C . LEU A 1 213 ? -6.320 5.831 -24.560 1.00 48.97 213 LEU A C 1
ATOM 1683 O O . LEU A 1 213 ? -5.909 6.305 -25.613 1.00 48.97 213 LEU A O 1
ATOM 1687 N N . GLN A 1 214 ? -7.266 4.882 -24.555 1.00 49.59 214 GLN A N 1
ATOM 1688 C CA . GLN A 1 214 ? -7.865 4.368 -25.801 1.00 49.59 214 GLN A CA 1
ATOM 1689 C C . GLN A 1 214 ? -8.617 5.437 -26.607 1.00 49.59 214 GLN A C 1
ATOM 1691 O O . GLN A 1 214 ? -8.859 5.246 -27.794 1.00 49.59 214 GLN A O 1
ATOM 1696 N N . LYS A 1 215 ? -8.961 6.572 -25.986 1.00 44.88 215 LYS A N 1
ATOM 1697 C CA . LYS A 1 215 ? -9.560 7.715 -26.682 1.00 44.88 215 LYS A CA 1
ATOM 1698 C C . LYS A 1 215 ? -8.536 8.578 -27.438 1.00 44.88 215 LYS A C 1
ATOM 1700 O O . LYS A 1 215 ? -8.951 9.413 -28.232 1.00 44.88 215 LYS A O 1
ATOM 1705 N N . LEU A 1 216 ? -7.233 8.380 -27.206 1.00 43.94 216 LEU A N 1
ATOM 1706 C CA . LEU A 1 216 ? -6.137 9.109 -27.860 1.00 43.94 216 LEU A CA 1
ATOM 1707 C C . LEU A 1 216 ? -5.287 8.217 -28.788 1.00 43.94 216 LEU A C 1
ATOM 1709 O O . LEU A 1 216 ? -4.779 8.709 -29.789 1.00 43.94 216 LEU A O 1
ATOM 1713 N N . ASP A 1 217 ? -5.211 6.904 -28.535 1.00 40.19 217 ASP A N 1
ATOM 1714 C CA . ASP A 1 217 ? -4.421 5.938 -29.331 1.00 40.19 217 ASP A CA 1
ATOM 1715 C C . ASP A 1 217 ? -5.010 5.596 -30.722 1.00 40.19 217 ASP A C 1
ATOM 1717 O O . ASP A 1 217 ? -4.539 4.685 -31.400 1.00 40.19 217 ASP A O 1
ATOM 1721 N N . ALA A 1 218 ? -6.016 6.334 -31.204 1.00 43.25 218 ALA A N 1
ATOM 1722 C CA . ALA A 1 218 ? -6.507 6.204 -32.581 1.00 43.25 218 ALA A CA 1
ATOM 1723 C C . ALA A 1 218 ? -5.565 6.841 -33.632 1.00 43.25 218 ALA A C 1
ATOM 1725 O O . ALA A 1 218 ? -5.881 6.815 -34.820 1.00 43.25 218 ALA A O 1
ATOM 1726 N N . ILE A 1 219 ? -4.421 7.414 -33.227 1.00 46.62 219 ILE A N 1
ATOM 1727 C CA . ILE A 1 219 ? -3.489 8.125 -34.122 1.00 46.62 219 ILE A CA 1
ATOM 1728 C C . ILE A 1 219 ? -2.037 7.671 -33.889 1.00 46.62 219 ILE A C 1
ATOM 1730 O O . ILE A 1 219 ? -1.137 8.471 -33.647 1.00 46.62 219 ILE A O 1
ATOM 1734 N N . THR A 1 220 ? -1.750 6.371 -33.959 1.00 43.69 220 THR A N 1
ATOM 1735 C CA . THR A 1 220 ? -0.355 5.925 -34.128 1.00 43.69 220 THR A CA 1
ATOM 1736 C C . THR A 1 220 ? -0.285 4.861 -35.214 1.00 43.69 220 THR A C 1
ATOM 1738 O O . THR A 1 220 ? -0.872 3.789 -35.103 1.00 43.69 220 THR A O 1
ATOM 1741 N N . GLY A 1 221 ? 0.356 5.245 -36.320 1.00 39.25 221 GLY A N 1
ATOM 1742 C CA . GLY A 1 221 ? 0.336 4.567 -37.612 1.00 39.25 221 GLY A CA 1
ATOM 1743 C C . GLY A 1 221 ? 1.094 3.232 -37.691 1.00 39.25 221 GLY A C 1
ATOM 1744 O O . GLY A 1 221 ? 1.618 2.719 -36.701 1.00 39.25 221 GLY A O 1
ATOM 1745 N N . PRO A 1 222 ? 1.150 2.641 -38.896 1.00 39.66 222 PRO A N 1
ATOM 1746 C CA . PRO A 1 222 ? 1.395 1.220 -39.097 1.00 39.66 222 PRO A CA 1
ATOM 1747 C C . PRO A 1 222 ? 2.887 0.896 -39.248 1.00 39.66 222 PRO A C 1
ATOM 1749 O O . PRO A 1 222 ? 3.302 0.450 -40.307 1.00 39.66 222 PRO A O 1
ATOM 1752 N N . PHE A 1 223 ? 3.712 1.078 -38.212 1.00 47.94 223 PHE A N 1
ATOM 1753 C CA . PHE A 1 223 ? 5.101 0.584 -38.233 1.00 47.94 223 PHE A CA 1
ATOM 1754 C C . PHE A 1 223 ? 5.564 0.108 -36.849 1.00 47.94 223 PHE A C 1
ATOM 1756 O O . PHE A 1 223 ? 6.255 0.808 -36.119 1.00 47.94 223 PHE A O 1
ATOM 1763 N N . ALA A 1 224 ? 5.200 -1.125 -36.491 1.00 42.06 224 ALA A N 1
ATOM 1764 C CA . ALA A 1 224 ? 5.810 -1.861 -35.381 1.00 42.06 224 ALA A CA 1
ATOM 1765 C C . ALA A 1 224 ? 5.948 -3.345 -35.751 1.00 42.06 224 ALA A C 1
ATOM 1767 O O . ALA A 1 224 ? 5.361 -4.232 -35.134 1.00 42.06 224 ALA A O 1
ATOM 1768 N N . GLY A 1 225 ? 6.706 -3.612 -36.813 1.00 46.31 225 GLY A N 1
ATOM 1769 C CA . GLY A 1 225 ? 7.113 -4.952 -37.207 1.00 46.31 225 GLY A CA 1
ATOM 1770 C C . GLY A 1 225 ? 8.625 -4.996 -37.338 1.00 46.31 225 GLY A C 1
ATOM 1771 O O . GLY A 1 225 ? 9.145 -4.381 -38.257 1.00 46.31 225 GLY A O 1
ATOM 1772 N N . LEU A 1 226 ? 9.290 -5.689 -36.404 1.00 46.78 226 LEU A N 1
ATOM 1773 C CA . LEU A 1 226 ? 10.506 -6.511 -36.566 1.00 46.78 226 LEU A CA 1
ATOM 1774 C C . LEU A 1 226 ? 11.220 -6.653 -35.212 1.00 46.78 226 LEU A C 1
ATOM 1776 O O . LEU A 1 226 ? 12.201 -5.988 -34.901 1.00 46.78 226 LEU A O 1
ATOM 1780 N N . SER A 1 227 ? 10.733 -7.580 -34.393 1.00 39.03 227 SER A N 1
ATOM 1781 C CA . SER A 1 227 ? 11.551 -8.208 -33.354 1.00 39.03 227 SER A CA 1
ATOM 1782 C C . SER A 1 227 ? 11.233 -9.701 -33.380 1.00 39.03 227 SER A C 1
ATOM 1784 O O . SER A 1 227 ? 10.212 -10.153 -32.859 1.00 39.03 227 SER A O 1
ATOM 1786 N N . ARG A 1 228 ? 12.057 -10.454 -34.119 1.00 42.88 228 ARG A N 1
ATOM 1787 C CA . ARG A 1 228 ? 12.017 -11.919 -34.187 1.00 42.88 228 ARG A CA 1
ATOM 1788 C C . ARG A 1 228 ? 12.654 -12.473 -32.915 1.00 42.88 228 ARG A C 1
ATOM 1790 O O . ARG A 1 228 ? 13.848 -12.315 -32.707 1.00 42.88 228 ARG A O 1
ATOM 1797 N N . GLY A 1 229 ? 11.837 -13.130 -32.100 1.00 42.56 229 GLY A N 1
ATOM 1798 C CA . GLY A 1 229 ? 12.251 -13.831 -30.886 1.00 42.56 229 GLY A CA 1
ATOM 1799 C C . GLY A 1 229 ? 11.084 -13.883 -29.910 1.00 42.56 229 GLY A C 1
ATOM 1800 O O . GLY A 1 229 ? 10.851 -12.918 -29.199 1.00 42.56 229 GLY A O 1
ATOM 1801 N N . VAL A 1 230 ? 10.291 -14.963 -29.965 1.00 47.19 230 VAL A N 1
ATOM 1802 C CA . VAL A 1 230 ? 9.106 -15.229 -29.116 1.00 47.19 230 VAL A CA 1
ATOM 1803 C C . VAL A 1 230 ? 8.251 -13.971 -28.882 1.00 47.19 230 VAL A C 1
ATOM 1805 O O . VAL A 1 230 ? 8.140 -13.457 -27.773 1.00 47.19 230 VAL A O 1
ATOM 1808 N N . SER A 1 231 ? 7.672 -13.437 -29.963 1.00 54.41 231 SER A N 1
ATOM 1809 C CA . SER A 1 231 ? 6.937 -12.169 -29.939 1.00 54.41 231 SER A CA 1
ATOM 1810 C C . SER A 1 231 ? 5.624 -12.317 -29.161 1.00 54.41 231 SER A C 1
ATOM 1812 O O . SER A 1 231 ? 4.573 -12.639 -29.716 1.00 54.41 231 SER A O 1
ATOM 1814 N N . GLN A 1 232 ? 5.670 -12.116 -27.843 1.00 64.31 232 GLN A N 1
ATOM 1815 C CA . GLN A 1 232 ? 4.458 -11.840 -27.084 1.00 64.31 232 GLN A CA 1
ATOM 1816 C C . GLN A 1 232 ? 3.877 -10.537 -27.630 1.00 64.31 232 GLN A C 1
ATOM 1818 O O . GLN A 1 232 ? 4.515 -9.488 -27.568 1.00 64.31 232 GLN A O 1
ATOM 1823 N N . LYS A 1 233 ? 2.674 -10.617 -28.210 1.00 80.56 233 LYS A N 1
ATOM 1824 C CA . LYS A 1 233 ? 1.993 -9.476 -28.827 1.00 80.56 233 LYS A CA 1
ATOM 1825 C C . LYS A 1 233 ? 1.925 -8.324 -27.823 1.00 80.56 233 LYS A C 1
ATOM 1827 O O . LYS A 1 233 ? 1.250 -8.435 -26.799 1.00 80.56 233 LYS A O 1
ATOM 1832 N N . VAL A 1 234 ? 2.615 -7.225 -28.102 1.00 84.50 234 VAL A N 1
ATOM 1833 C CA . VAL A 1 234 ? 2.652 -6.040 -27.235 1.00 84.50 234 VAL A CA 1
ATOM 1834 C C . VAL A 1 234 ? 1.359 -5.246 -27.400 1.00 84.50 234 VAL A C 1
ATOM 1836 O O . VAL A 1 234 ? 0.929 -5.012 -28.524 1.00 84.50 234 VAL A O 1
ATOM 1839 N N . SER A 1 235 ? 0.737 -4.853 -26.286 1.00 85.19 235 SER A N 1
ATOM 1840 C CA . SER A 1 235 ? -0.464 -4.009 -26.296 1.00 85.19 235 SER A CA 1
ATOM 1841 C C . SER A 1 235 ? -0.142 -2.538 -26.091 1.00 85.19 235 SER A C 1
ATOM 1843 O O . SER A 1 235 ? -0.789 -1.707 -26.716 1.00 85.19 235 SER A O 1
ATOM 1845 N N . ARG A 1 236 ? 0.783 -2.212 -25.181 1.00 87.75 236 ARG A N 1
ATOM 1846 C CA . ARG A 1 236 ? 1.124 -0.834 -24.797 1.00 87.75 236 ARG A CA 1
ATOM 1847 C C . ARG A 1 236 ? 2.576 -0.748 -24.351 1.00 87.75 236 ARG A C 1
ATOM 1849 O O . ARG A 1 236 ? 3.145 -1.745 -23.901 1.00 87.75 236 ARG A O 1
ATOM 1856 N N . ARG A 1 237 ? 3.143 0.453 -24.427 1.00 90.62 237 ARG A N 1
ATOM 1857 C CA . ARG A 1 237 ? 4.468 0.784 -23.898 1.00 90.62 237 ARG A CA 1
ATOM 1858 C C . ARG A 1 237 ? 4.392 2.109 -23.149 1.00 90.62 237 ARG A C 1
ATOM 1860 O O . ARG A 1 237 ? 3.867 3.078 -23.685 1.00 90.62 237 ARG A O 1
ATOM 1867 N N . TYR A 1 238 ? 4.906 2.135 -21.926 1.00 91.38 238 TYR A N 1
ATOM 1868 C CA . TYR A 1 238 ? 5.072 3.350 -21.131 1.00 91.38 238 TYR A CA 1
ATOM 1869 C C . TYR A 1 238 ? 6.553 3.666 -21.041 1.00 91.38 238 TYR A C 1
ATOM 1871 O O . TYR A 1 238 ? 7.331 2.769 -20.732 1.00 91.38 238 TYR A O 1
ATOM 1879 N N . THR A 1 239 ? 6.934 4.912 -21.293 1.00 93.38 239 THR A N 1
ATOM 1880 C CA . THR A 1 239 ? 8.333 5.346 -21.279 1.00 93.38 239 THR A CA 1
ATOM 1881 C C . THR A 1 239 ? 8.520 6.389 -20.187 1.00 93.38 239 THR A C 1
ATOM 1883 O O . THR A 1 239 ? 7.726 7.321 -20.075 1.00 93.38 239 THR A O 1
ATOM 1886 N N . TYR A 1 240 ? 9.570 6.230 -19.390 1.00 93.06 240 TYR A N 1
ATOM 1887 C CA . TYR A 1 240 ? 9.911 7.097 -18.271 1.00 93.06 240 TYR A CA 1
ATOM 1888 C C . TYR A 1 240 ? 11.347 7.591 -18.438 1.00 93.06 240 TYR A C 1
ATOM 1890 O O . TYR A 1 240 ? 12.237 6.756 -18.605 1.00 93.06 240 TYR A O 1
ATOM 1898 N N . PRO A 1 241 ? 11.593 8.910 -18.399 1.00 92.88 241 PRO A N 1
ATOM 1899 C CA . PRO A 1 241 ? 12.938 9.444 -18.543 1.00 92.88 241 PRO A CA 1
ATOM 1900 C C . PRO A 1 241 ? 13.794 9.092 -17.324 1.00 92.88 241 PRO A C 1
ATOM 1902 O O . PRO A 1 241 ? 13.358 9.210 -16.175 1.00 92.88 241 PRO A O 1
ATOM 1905 N N . LEU A 1 242 ? 15.026 8.685 -17.594 1.00 90.94 242 LEU A N 1
ATOM 1906 C CA . LEU A 1 242 ? 16.071 8.379 -16.631 1.00 90.94 242 LEU A CA 1
ATOM 1907 C C . LEU A 1 242 ? 17.143 9.468 -16.712 1.00 90.94 242 LEU A C 1
ATOM 1909 O O . LEU A 1 242 ? 17.514 9.900 -17.800 1.00 90.94 242 LEU A O 1
ATOM 1913 N N . LYS A 1 243 ? 17.606 9.929 -15.548 1.00 90.56 243 LYS A N 1
ATOM 1914 C CA . LYS A 1 243 ? 18.669 10.935 -15.420 1.00 90.56 243 LYS A CA 1
ATOM 1915 C C . LYS A 1 243 ? 19.904 10.360 -14.744 1.00 90.56 243 LYS A C 1
ATOM 1917 O O . LYS A 1 243 ? 19.776 9.781 -13.661 1.00 90.56 243 LYS A O 1
ATOM 1922 N N . ALA A 1 244 ? 21.072 10.600 -15.327 1.00 88.56 244 ALA A N 1
ATOM 1923 C CA . ALA A 1 244 ? 22.363 10.119 -14.870 1.00 88.56 244 ALA A CA 1
ATOM 1924 C C . ALA A 1 244 ? 22.576 10.392 -13.375 1.00 88.56 244 ALA A C 1
ATOM 1926 O O . ALA A 1 244 ? 22.406 11.520 -12.905 1.00 88.56 244 ALA A O 1
ATOM 1927 N N . GLY A 1 245 ? 22.913 9.353 -12.609 1.00 86.56 245 GLY A N 1
ATOM 1928 C CA . GLY A 1 245 ? 23.217 9.466 -11.176 1.00 86.56 245 GLY A CA 1
ATOM 1929 C C . GLY A 1 245 ? 22.027 9.792 -10.264 1.00 86.56 245 GLY A C 1
ATOM 1930 O O . GLY A 1 245 ? 22.220 9.962 -9.061 1.00 86.56 245 GLY A O 1
ATOM 1931 N N . HIS A 1 246 ? 20.804 9.875 -10.797 1.00 89.75 246 HIS A N 1
ATOM 1932 C CA . HIS A 1 246 ? 19.603 10.141 -10.009 1.00 89.75 246 HIS A CA 1
ATOM 1933 C C . HIS A 1 246 ? 18.818 8.860 -9.764 1.00 89.75 246 HIS A C 1
ATOM 1935 O O . HIS A 1 246 ? 18.633 8.046 -10.662 1.00 89.75 246 HIS A O 1
ATOM 1941 N N . GLY A 1 247 ? 18.294 8.716 -8.554 1.00 92.19 247 GLY A N 1
ATOM 1942 C CA . GLY A 1 247 ? 17.367 7.652 -8.221 1.00 92.19 247 GLY A CA 1
ATOM 1943 C C . GLY A 1 247 ? 15.981 7.849 -8.818 1.00 92.19 247 GLY A C 1
ATOM 1944 O O . GLY A 1 247 ? 15.514 8.981 -8.967 1.00 92.19 247 GLY A O 1
ATOM 1945 N N . ILE A 1 248 ? 15.295 6.751 -9.125 1.00 94.62 248 ILE A N 1
ATOM 1946 C CA . ILE A 1 248 ? 13.897 6.785 -9.564 1.00 94.62 248 ILE A CA 1
ATOM 1947 C C . ILE A 1 248 ? 13.133 5.562 -9.061 1.00 94.62 248 ILE A C 1
ATOM 1949 O O . ILE A 1 248 ? 13.674 4.457 -8.981 1.00 94.62 248 ILE A O 1
ATOM 1953 N N . ALA A 1 249 ? 11.849 5.756 -8.772 1.00 96.75 249 ALA A N 1
ATOM 1954 C CA . ALA A 1 249 ? 10.903 4.680 -8.526 1.00 96.75 249 ALA A CA 1
ATOM 1955 C C . ALA A 1 249 ? 9.624 4.912 -9.335 1.00 96.75 249 ALA A C 1
ATOM 1957 O O . ALA A 1 249 ? 9.097 6.023 -9.389 1.00 96.75 249 ALA A O 1
ATOM 1958 N N . ILE A 1 250 ? 9.136 3.856 -9.982 1.00 96.69 250 ILE A N 1
ATOM 1959 C CA . ILE A 1 250 ? 8.001 3.896 -10.905 1.00 96.69 250 ILE A CA 1
ATOM 1960 C C . ILE A 1 250 ? 6.991 2.832 -10.486 1.00 96.69 250 ILE A C 1
ATOM 1962 O O . ILE A 1 250 ? 7.351 1.690 -10.192 1.00 96.69 250 ILE A O 1
ATOM 1966 N N . MET A 1 251 ? 5.709 3.194 -10.523 1.00 96.94 251 MET A N 1
ATOM 1967 C CA . MET A 1 251 ? 4.597 2.266 -10.347 1.00 96.94 251 MET A CA 1
ATOM 1968 C C . MET A 1 251 ? 3.634 2.364 -11.530 1.00 96.94 251 MET A C 1
ATOM 1970 O O . MET A 1 251 ? 3.010 3.397 -11.771 1.00 96.94 251 MET A O 1
ATOM 1974 N N . CYS A 1 252 ? 3.458 1.248 -12.228 1.00 95.50 252 CYS A N 1
ATOM 1975 C CA . CYS A 1 252 ? 2.473 1.084 -13.288 1.00 95.50 252 CYS A CA 1
ATOM 1976 C C . CYS A 1 252 ? 1.306 0.234 -12.779 1.00 95.50 252 CYS A C 1
ATOM 1978 O O . CYS A 1 252 ? 1.503 -0.894 -12.328 1.00 95.50 252 CYS A O 1
ATOM 1980 N N . ALA A 1 253 ? 0.085 0.755 -12.889 1.00 94.38 253 ALA A N 1
ATOM 1981 C CA . ALA A 1 253 ? -1.149 0.010 -12.658 1.00 94.38 253 ALA A CA 1
ATOM 1982 C C . ALA A 1 253 ? -2.221 0.499 -13.643 1.00 94.38 253 ALA A C 1
ATOM 1984 O O . ALA A 1 253 ? -2.406 1.707 -13.803 1.00 94.38 253 ALA A O 1
ATOM 1985 N N . GLU A 1 254 ? -2.890 -0.429 -14.333 1.00 88.75 254 GLU A N 1
ATOM 1986 C CA . GLU A 1 254 ? -3.882 -0.088 -15.367 1.00 88.75 254 GLU A CA 1
ATOM 1987 C C . GLU A 1 254 ? -5.277 0.133 -14.777 1.00 88.75 254 GLU A C 1
ATOM 1989 O O . GLU A 1 254 ? -5.891 1.175 -14.993 1.00 88.75 254 GLU A O 1
ATOM 1994 N N . THR A 1 255 ? -5.771 -0.848 -14.026 1.00 93.56 255 THR A N 1
ATOM 1995 C CA . THR A 1 255 ? -7.057 -0.771 -13.335 1.00 93.56 255 THR A CA 1
ATOM 1996 C C . THR A 1 255 ? -6.780 -0.695 -11.847 1.00 93.56 255 THR A C 1
ATOM 1998 O O . THR A 1 255 ? -6.096 -1.564 -11.306 1.00 93.56 255 THR A O 1
ATOM 2001 N N . THR A 1 256 ? -7.306 0.328 -11.189 1.00 96.56 256 THR A N 1
ATOM 2002 C CA . THR A 1 256 ? -7.147 0.525 -9.752 1.00 96.56 256 THR A CA 1
ATOM 2003 C C . THR A 1 256 ? -8.488 0.785 -9.083 1.00 96.56 256 THR A C 1
ATOM 2005 O O . THR A 1 256 ? -9.447 1.247 -9.703 1.00 96.56 256 THR A O 1
ATOM 2008 N N . GLU A 1 257 ? -8.571 0.462 -7.801 1.00 97.75 257 GLU A N 1
ATOM 2009 C CA . GLU A 1 257 ? -9.700 0.802 -6.945 1.00 97.75 257 GLU A CA 1
ATOM 2010 C C . GLU A 1 257 ? -9.156 1.436 -5.671 1.00 97.75 257 GLU A C 1
ATOM 2012 O O . GLU A 1 257 ? -8.417 0.806 -4.916 1.00 97.75 257 GLU A O 1
ATOM 2017 N N . TYR A 1 258 ? -9.496 2.702 -5.456 1.00 98.19 258 TYR A N 1
ATOM 2018 C CA . TYR A 1 258 ? -9.183 3.412 -4.230 1.00 98.19 258 TYR A CA 1
ATOM 2019 C C . TYR A 1 258 ? -10.346 3.267 -3.254 1.00 98.19 258 TYR A C 1
ATOM 2021 O O . TYR A 1 258 ? -11.400 3.864 -3.457 1.00 98.19 258 TYR A O 1
ATOM 2029 N N . ARG A 1 259 ? -10.159 2.479 -2.196 1.00 98.44 259 ARG A N 1
ATOM 2030 C CA . ARG A 1 259 ? -11.133 2.307 -1.108 1.00 98.44 259 ARG A CA 1
ATOM 2031 C C . ARG A 1 259 ? -10.693 3.153 0.080 1.00 98.44 259 ARG A C 1
ATOM 2033 O O . ARG A 1 259 ? -9.502 3.161 0.390 1.00 98.44 259 ARG A O 1
ATOM 2040 N N . TYR A 1 260 ? -11.611 3.828 0.764 1.00 98.50 260 TYR A N 1
ATOM 2041 C CA . TYR A 1 260 ? -11.277 4.728 1.875 1.00 98.50 260 TYR A CA 1
ATOM 2042 C C . TYR A 1 260 ? -12.376 4.811 2.940 1.00 98.50 260 TYR A C 1
ATOM 2044 O O . TYR A 1 260 ? -13.520 4.423 2.705 1.00 98.50 260 TYR A O 1
ATOM 2052 N N . LEU A 1 261 ? -12.007 5.301 4.123 1.00 98.25 261 LEU A N 1
ATOM 2053 C CA . LEU A 1 261 ? -12.904 5.557 5.248 1.00 98.25 261 LEU A CA 1
ATOM 2054 C C . LEU A 1 261 ? -13.207 7.050 5.382 1.00 98.25 261 LEU A C 1
ATOM 2056 O O . LEU A 1 261 ? -12.301 7.879 5.305 1.00 98.25 261 LEU A O 1
ATOM 2060 N N . GLU A 1 262 ? -14.468 7.381 5.654 1.00 95.88 262 GLU A N 1
ATOM 2061 C CA . GLU A 1 262 ? -14.913 8.756 5.892 1.00 95.88 262 GLU A CA 1
ATOM 2062 C C . GLU A 1 262 ? -16.085 8.796 6.896 1.00 95.88 262 GLU A C 1
ATOM 2064 O O . GLU A 1 262 ? -17.014 7.993 6.771 1.00 95.88 262 GLU A O 1
ATOM 2069 N N . PRO A 1 263 ? -16.096 9.707 7.891 1.00 96.19 263 PRO A N 1
ATOM 2070 C CA . PRO A 1 263 ? -15.043 10.665 8.250 1.00 96.19 263 PRO A CA 1
ATOM 2071 C C . PRO A 1 263 ? -13.872 10.014 9.013 1.00 96.19 263 PRO A C 1
ATOM 2073 O O . PRO A 1 263 ? -14.012 8.951 9.618 1.00 96.19 263 PRO A O 1
ATOM 2076 N N . LEU A 1 264 ? -12.704 10.671 9.024 1.00 97.31 264 LEU A N 1
ATOM 2077 C CA . LEU A 1 264 ? -11.488 10.154 9.680 1.00 97.31 264 LEU A CA 1
ATOM 2078 C C . LEU A 1 264 ? -11.439 10.371 11.202 1.00 97.31 264 LEU A C 1
ATOM 2080 O O . LEU A 1 264 ? -10.566 9.806 11.864 1.00 97.31 264 LEU A O 1
ATOM 2084 N N . ASP A 1 265 ? -12.354 11.153 11.775 1.00 97.75 265 ASP A N 1
ATOM 2085 C CA . ASP A 1 265 ? -12.350 11.461 13.212 1.00 97.75 265 ASP A CA 1
ATOM 2086 C C . ASP A 1 265 ? -12.635 10.229 14.071 1.00 97.75 265 ASP A C 1
ATOM 2088 O O . ASP A 1 265 ? -11.992 10.022 15.103 1.00 97.75 265 ASP A O 1
ATOM 2092 N N . VAL A 1 266 ? -13.534 9.359 13.606 1.00 97.88 266 VAL A N 1
ATOM 2093 C CA . VAL A 1 266 ? -13.873 8.107 14.290 1.00 97.88 266 VAL A CA 1
ATOM 2094 C C . VAL A 1 266 ? -12.669 7.143 14.314 1.00 97.88 266 VAL A C 1
ATOM 2096 O O . VAL A 1 266 ? -12.264 6.756 15.415 1.00 97.88 266 VAL A O 1
ATOM 2099 N N . PRO A 1 267 ? -12.010 6.813 13.177 1.00 98.12 267 PRO A N 1
ATOM 2100 C CA . PRO A 1 267 ? -10.758 6.051 13.186 1.00 98.12 267 PRO A CA 1
ATOM 2101 C C . PRO A 1 267 ? -9.649 6.660 14.047 1.00 98.12 267 PRO A C 1
ATOM 2103 O O . PRO A 1 267 ? -8.963 5.927 14.759 1.00 98.12 267 PRO A O 1
ATOM 2106 N N . LYS A 1 268 ? -9.477 7.989 14.032 1.00 98.25 268 LYS A N 1
ATOM 2107 C CA . LYS A 1 268 ? -8.477 8.669 14.873 1.00 98.25 268 LYS A CA 1
ATOM 2108 C C . LYS A 1 268 ? -8.760 8.470 16.358 1.00 98.25 268 LYS A C 1
ATOM 2110 O O . LYS A 1 268 ? -7.852 8.096 17.098 1.00 98.25 268 LYS A O 1
ATOM 2115 N N . LYS A 1 269 ? -10.007 8.687 16.786 1.00 98.12 269 LYS A N 1
ATOM 2116 C CA . LYS A 1 269 ? -10.422 8.523 18.184 1.00 98.12 269 LYS A CA 1
ATOM 2117 C C . LYS A 1 269 ? -10.252 7.076 18.640 1.00 98.12 269 LYS A C 1
ATOM 2119 O O . LYS A 1 269 ? -9.665 6.838 19.691 1.00 98.12 269 LYS A O 1
ATOM 2124 N N . TRP A 1 270 ? -10.691 6.117 17.822 1.00 98.31 270 TRP A N 1
ATOM 2125 C CA . TRP A 1 270 ? -10.500 4.696 18.105 1.00 98.31 270 TRP A CA 1
ATOM 2126 C C . TRP A 1 270 ? -9.016 4.353 18.257 1.00 98.31 270 TRP A C 1
ATOM 2128 O O . TRP A 1 270 ? -8.628 3.730 19.246 1.00 98.31 270 TRP A O 1
ATOM 2138 N N . PHE A 1 271 ? -8.170 4.794 17.320 1.00 98.19 271 PHE A N 1
ATOM 2139 C CA . PHE A 1 271 ? -6.755 4.435 17.343 1.00 98.19 271 PHE A CA 1
ATOM 2140 C C . PHE A 1 271 ? -6.040 5.038 18.552 1.00 98.19 271 PHE A C 1
ATOM 2142 O O . PHE A 1 271 ? -5.277 4.351 19.225 1.00 98.19 271 PHE A O 1
ATOM 2149 N N . GLN A 1 272 ? -6.360 6.289 18.892 1.00 98.12 272 GLN A N 1
ATOM 2150 C CA . GLN A 1 272 ? -5.845 6.958 20.083 1.00 98.12 272 GLN A CA 1
ATOM 2151 C C . GLN A 1 272 ? -6.215 6.223 21.378 1.00 98.12 272 GLN A C 1
ATOM 2153 O O . GLN A 1 272 ? -5.359 6.058 22.242 1.00 98.12 272 GLN A O 1
ATOM 2158 N N . SER A 1 273 ? -7.464 5.775 21.519 1.00 98.00 273 SER A N 1
ATOM 2159 C CA . SER A 1 273 ? -7.923 5.108 22.743 1.00 98.00 273 SER A CA 1
ATOM 2160 C C . SER A 1 273 ? -7.372 3.693 22.921 1.00 98.00 273 SER A C 1
ATOM 2162 O O . SER A 1 273 ? -7.242 3.247 24.055 1.00 98.00 273 SER A O 1
ATOM 2164 N N . ASN A 1 274 ? -7.063 2.983 21.832 1.00 97.94 274 ASN A N 1
ATOM 2165 C CA . ASN A 1 274 ? -6.751 1.549 21.884 1.00 97.94 274 ASN A CA 1
ATOM 2166 C C . ASN A 1 274 ? -5.272 1.219 21.627 1.00 97.94 274 ASN A C 1
ATOM 2168 O O . ASN A 1 274 ? -4.866 0.076 21.834 1.00 97.94 274 ASN A O 1
ATOM 2172 N N . VAL A 1 275 ? -4.447 2.188 21.210 1.00 97.50 275 VAL A N 1
ATOM 2173 C CA . VAL A 1 275 ? -3.039 1.944 20.847 1.00 97.50 275 VAL A CA 1
ATOM 2174 C C . VAL A 1 275 ? -2.242 1.268 21.960 1.00 97.50 275 VAL A C 1
ATOM 2176 O O . VAL A 1 275 ? -1.542 0.302 21.688 1.00 97.50 275 VAL A O 1
ATOM 2179 N N . ASN A 1 276 ? -2.391 1.699 23.215 1.00 97.12 276 ASN A N 1
ATOM 2180 C CA . ASN A 1 276 ? -1.638 1.121 24.332 1.00 97.12 276 ASN A CA 1
ATOM 2181 C C . ASN A 1 276 ? -1.973 -0.364 24.527 1.00 97.12 276 ASN A C 1
ATOM 2183 O O . ASN A 1 276 ? -1.082 -1.175 24.746 1.00 97.12 276 ASN A O 1
ATOM 2187 N N . SER A 1 277 ? -3.243 -0.745 24.370 1.00 97.19 277 SER A N 1
ATOM 2188 C CA . SER A 1 277 ? -3.662 -2.146 24.440 1.00 97.19 277 SER A CA 1
ATOM 2189 C C . SER A 1 277 ? -3.089 -2.977 23.291 1.00 97.19 277 SER A C 1
ATOM 2191 O O . SER A 1 277 ? -2.691 -4.120 23.506 1.00 97.19 277 SER A O 1
ATOM 2193 N N . VAL A 1 278 ? -3.000 -2.407 22.084 1.00 97.38 278 VAL A N 1
ATOM 2194 C CA . VAL A 1 278 ? -2.361 -3.066 20.933 1.00 97.38 278 VAL A CA 1
ATOM 2195 C C . VAL A 1 278 ? -0.856 -3.230 21.162 1.00 97.38 278 VAL A C 1
ATOM 2197 O O . VAL A 1 278 ? -0.318 -4.304 20.900 1.00 97.38 278 VAL A O 1
ATOM 2200 N N . MET A 1 279 ? -0.187 -2.208 21.700 1.00 97.25 279 MET A N 1
ATOM 2201 C CA . MET A 1 279 ? 1.239 -2.265 22.034 1.00 97.25 279 MET A CA 1
ATOM 2202 C C . MET A 1 279 ? 1.530 -3.280 23.139 1.00 97.25 279 MET A C 1
ATOM 2204 O O . MET A 1 279 ? 2.492 -4.030 23.025 1.00 97.25 279 MET A O 1
ATOM 2208 N N . ASN A 1 280 ? 0.672 -3.377 24.154 1.00 96.81 280 ASN A N 1
ATOM 2209 C CA . ASN A 1 280 ? 0.807 -4.389 25.202 1.00 96.81 280 ASN A CA 1
ATOM 2210 C C . ASN A 1 280 ? 0.640 -5.815 24.654 1.00 96.81 280 ASN A C 1
ATOM 2212 O O . ASN A 1 280 ? 1.280 -6.735 25.150 1.00 96.81 280 ASN A O 1
ATOM 2216 N N . ALA A 1 281 ? -0.203 -6.001 23.633 1.00 96.56 281 ALA A N 1
ATOM 2217 C CA . ALA A 1 281 ? -0.425 -7.305 23.013 1.00 96.56 281 ALA A CA 1
ATOM 2218 C C . ALA A 1 281 ? 0.701 -7.717 22.047 1.00 96.56 281 ALA A C 1
ATOM 2220 O O . ALA A 1 281 ? 1.116 -8.870 22.046 1.00 96.56 281 ALA A O 1
ATOM 2221 N N . TYR A 1 282 ? 1.191 -6.796 21.209 1.00 96.81 282 TYR A N 1
ATOM 2222 C CA . TYR A 1 282 ? 2.080 -7.142 20.089 1.00 96.81 282 TYR A CA 1
ATOM 2223 C C . TYR A 1 282 ? 3.450 -6.462 20.105 1.00 96.81 282 TYR A C 1
ATOM 2225 O O . TYR A 1 282 ? 4.354 -6.940 19.420 1.00 96.81 282 TYR A O 1
ATOM 2233 N N . GLY A 1 283 ? 3.623 -5.377 20.862 1.00 95.38 283 GLY A N 1
ATOM 2234 C CA . GLY A 1 283 ? 4.823 -4.534 20.840 1.00 95.38 283 GLY A CA 1
ATOM 2235 C C . GLY A 1 283 ? 6.098 -5.325 21.107 1.00 95.38 283 GLY A C 1
ATOM 2236 O O . GLY A 1 283 ? 7.005 -5.343 20.278 1.00 95.38 283 GLY A O 1
ATOM 2237 N N . THR A 1 284 ? 6.128 -6.062 22.220 1.00 93.81 284 THR A N 1
ATOM 2238 C CA . THR A 1 284 ? 7.289 -6.874 22.607 1.00 93.81 284 THR A CA 1
ATOM 2239 C C . THR A 1 284 ? 7.499 -8.066 21.676 1.00 93.81 284 THR A C 1
ATOM 2241 O O . THR A 1 284 ? 8.620 -8.300 21.241 1.00 93.81 284 THR A O 1
ATOM 2244 N N . GLN A 1 285 ? 6.433 -8.797 21.325 1.00 93.50 285 GLN A N 1
ATOM 2245 C CA . GLN A 1 285 ? 6.536 -10.012 20.504 1.00 93.50 285 GLN A CA 1
ATOM 2246 C C . GLN A 1 285 ? 7.026 -9.721 19.078 1.00 93.50 285 GLN A C 1
ATOM 2248 O O . GLN A 1 285 ? 7.700 -10.548 18.469 1.00 93.50 285 GLN A O 1
ATOM 2253 N N . ARG A 1 286 ? 6.645 -8.569 18.517 1.00 93.25 286 ARG A N 1
ATOM 2254 C CA . ARG A 1 286 ? 6.961 -8.191 17.132 1.00 93.25 286 ARG A CA 1
ATOM 2255 C C . ARG A 1 286 ? 8.080 -7.156 17.028 1.00 93.25 286 ARG A C 1
ATOM 2257 O O . ARG A 1 286 ? 8.412 -6.778 15.911 1.00 93.25 286 ARG A O 1
ATOM 2264 N N . HIS A 1 287 ? 8.649 -6.724 18.157 1.00 94.75 287 HIS A N 1
ATOM 2265 C CA . HIS A 1 287 ? 9.649 -5.654 18.236 1.00 94.75 287 HIS A CA 1
ATOM 2266 C C . HIS A 1 287 ? 9.219 -4.372 17.508 1.00 94.75 287 HIS A C 1
ATOM 2268 O O . HIS A 1 287 ? 10.023 -3.730 16.837 1.00 94.75 287 HIS A O 1
ATOM 2274 N N . ILE A 1 288 ? 7.939 -4.015 17.629 1.00 96.00 288 ILE A N 1
ATOM 2275 C CA . ILE A 1 288 ? 7.382 -2.802 17.026 1.00 96.00 288 ILE A CA 1
ATOM 2276 C C . ILE A 1 288 ? 7.222 -1.724 18.087 1.00 96.00 288 ILE A C 1
ATOM 2278 O O . ILE A 1 288 ? 6.866 -2.018 19.232 1.00 96.00 288 ILE A O 1
ATOM 2282 N N . GLN A 1 289 ? 7.454 -0.475 17.699 1.00 96.31 289 GLN A N 1
ATOM 2283 C CA . GLN A 1 289 ? 7.147 0.688 18.521 1.00 96.31 289 GLN A CA 1
ATOM 2284 C C . GLN A 1 289 ? 5.794 1.283 18.124 1.00 96.31 289 GLN A C 1
ATOM 2286 O O . GLN A 1 289 ? 5.152 0.878 17.149 1.00 96.31 289 GLN A O 1
ATOM 2291 N N . LYS A 1 290 ? 5.325 2.251 18.909 1.00 96.38 290 LYS A N 1
ATOM 2292 C CA . LYS A 1 290 ? 4.031 2.906 18.683 1.00 96.38 290 LYS A CA 1
ATOM 2293 C C . LYS A 1 290 ? 4.002 3.644 17.338 1.00 96.38 290 LYS A C 1
ATOM 2295 O O . LYS A 1 290 ? 2.956 3.746 16.697 1.00 96.38 290 LYS A O 1
ATOM 2300 N N . GLU A 1 291 ? 5.156 4.141 16.917 1.00 96.69 291 GLU A N 1
ATOM 2301 C CA . GLU A 1 291 ? 5.417 4.903 15.699 1.00 96.69 291 GLU A CA 1
ATOM 2302 C C . GLU A 1 291 ? 5.369 4.027 14.440 1.00 96.69 291 GLU A C 1
ATOM 2304 O O . GLU A 1 291 ? 5.062 4.530 13.353 1.00 96.69 291 GLU A O 1
ATOM 2309 N N . ASP A 1 292 ? 5.625 2.726 14.601 1.00 96.56 292 ASP A N 1
ATOM 2310 C CA . ASP A 1 292 ? 5.613 1.718 13.535 1.00 96.56 292 ASP A CA 1
ATOM 2311 C C . ASP A 1 292 ? 4.212 1.147 13.290 1.00 96.56 292 ASP A C 1
ATOM 2313 O O . ASP A 1 292 ? 3.952 0.516 12.262 1.00 96.56 292 ASP A O 1
ATOM 2317 N N . LEU A 1 293 ? 3.292 1.372 14.232 1.00 97.69 293 LEU A N 1
ATOM 2318 C CA . LEU A 1 293 ? 1.931 0.866 14.171 1.00 97.69 293 LEU A CA 1
ATOM 2319 C C . LEU A 1 293 ? 1.038 1.774 13.323 1.00 97.69 293 LEU A C 1
ATOM 2321 O O . LEU A 1 293 ? 0.926 2.983 13.552 1.00 97.69 293 LEU A O 1
ATOM 2325 N N . PHE A 1 294 ? 0.331 1.169 12.373 1.00 98.44 294 PHE A N 1
ATOM 2326 C CA . PHE A 1 294 ? -0.561 1.839 11.438 1.00 98.44 294 PHE A CA 1
ATOM 2327 C C . PHE A 1 294 ? -1.986 1.311 11.550 1.00 98.44 294 PHE A C 1
ATOM 2329 O O . PHE A 1 294 ? -2.215 0.105 11.651 1.00 98.44 294 PHE A O 1
ATOM 2336 N N . LEU A 1 295 ? -2.947 2.227 11.437 1.00 98.69 295 LEU A N 1
ATOM 2337 C CA . LEU A 1 295 ? -4.339 1.909 11.130 1.00 98.69 295 LEU A CA 1
ATOM 2338 C C . LEU A 1 295 ? -4.624 2.302 9.678 1.00 98.69 295 LEU A C 1
ATOM 2340 O O . LEU A 1 295 ? -4.537 3.477 9.319 1.00 98.69 295 LEU A O 1
ATOM 2344 N N . VAL A 1 296 ? -4.964 1.326 8.842 1.00 98.69 296 VAL A N 1
ATOM 2345 C CA . VAL A 1 296 ? -5.246 1.533 7.417 1.00 98.69 296 VAL A CA 1
ATOM 2346 C C . VAL A 1 296 ? -6.621 2.174 7.247 1.00 98.69 296 VAL A C 1
ATOM 2348 O O . VAL A 1 296 ? -7.646 1.585 7.590 1.00 98.69 296 VAL A O 1
ATOM 2351 N N . VAL A 1 297 ? -6.643 3.382 6.686 1.00 98.62 297 VAL A N 1
ATOM 2352 C CA . VAL A 1 297 ? -7.867 4.161 6.419 1.00 98.62 297 VAL A CA 1
ATOM 2353 C C . VAL A 1 297 ? -8.154 4.324 4.930 1.00 98.62 297 VAL A C 1
ATOM 2355 O O . VAL A 1 297 ? -9.238 4.764 4.562 1.00 98.62 297 VAL A O 1
ATOM 2358 N N . GLY A 1 298 ? -7.217 3.937 4.066 1.00 98.56 298 GLY A N 1
ATOM 2359 C CA . GLY A 1 298 ? -7.430 3.854 2.630 1.00 98.56 298 GLY A CA 1
ATOM 2360 C C . GLY A 1 298 ? -6.442 2.910 1.956 1.00 98.56 298 GLY A C 1
ATOM 2361 O O . GLY A 1 298 ? -5.340 2.681 2.449 1.00 98.56 298 GLY A O 1
ATOM 2362 N N . THR A 1 299 ? -6.846 2.348 0.825 1.00 98.62 299 THR A N 1
ATOM 2363 C CA . THR A 1 299 ? -6.079 1.358 0.058 1.00 98.62 299 THR A CA 1
ATOM 2364 C C . THR A 1 299 ? -6.239 1.652 -1.424 1.00 98.62 299 THR A C 1
ATOM 2366 O O . THR A 1 299 ? -7.351 1.914 -1.877 1.00 98.62 299 THR A O 1
ATOM 2369 N N . LEU A 1 300 ? -5.143 1.621 -2.179 1.00 98.50 300 LEU A N 1
ATOM 2370 C CA . LEU A 1 300 ? -5.190 1.566 -3.635 1.00 98.50 300 LEU A CA 1
ATOM 2371 C C . LEU A 1 300 ? -4.915 0.131 -4.065 1.00 98.50 300 LEU A C 1
ATOM 2373 O O . LEU A 1 300 ? -3.770 -0.325 -4.030 1.00 98.50 300 LEU A O 1
ATOM 2377 N N . CYS A 1 301 ? -5.966 -0.566 -4.465 1.00 97.88 301 CYS A N 1
ATOM 2378 C CA . CYS A 1 301 ? -5.897 -1.948 -4.902 1.00 97.88 301 CYS A CA 1
ATOM 2379 C C . CYS A 1 301 ? -5.703 -2.017 -6.418 1.00 97.88 301 CYS A C 1
ATOM 2381 O O . CYS A 1 301 ? -6.339 -1.271 -7.164 1.00 97.88 301 CYS A O 1
ATOM 2383 N N . ALA A 1 302 ? -4.854 -2.932 -6.880 1.00 96.75 302 ALA A N 1
ATOM 2384 C CA . ALA A 1 302 ? -4.635 -3.192 -8.297 1.00 96.75 302 ALA A CA 1
ATOM 2385 C C . ALA A 1 302 ? -4.464 -4.703 -8.546 1.00 96.75 302 ALA A C 1
ATOM 2387 O O . ALA A 1 302 ? -3.635 -5.341 -7.892 1.00 96.75 302 ALA A O 1
ATOM 2388 N N . PRO A 1 303 ? -5.185 -5.299 -9.515 1.00 94.81 303 PRO A N 1
ATOM 2389 C CA . PRO A 1 303 ? -4.971 -6.693 -9.898 1.00 94.81 303 PRO A CA 1
ATOM 2390 C C . PRO A 1 303 ? -3.713 -6.861 -10.759 1.00 94.81 303 PRO A C 1
ATOM 2392 O O . PRO A 1 303 ? -3.116 -7.932 -10.782 1.00 94.81 303 PRO A O 1
ATOM 2395 N N . LYS A 1 304 ? -3.329 -5.805 -11.488 1.00 94.81 304 LYS A N 1
ATOM 2396 C CA . LYS A 1 304 ? -2.152 -5.745 -12.355 1.00 94.81 304 LYS A CA 1
ATOM 2397 C C . LYS A 1 304 ? -1.318 -4.534 -11.965 1.00 94.81 304 LYS A C 1
ATOM 2399 O O . LYS A 1 304 ? -1.708 -3.399 -12.231 1.00 94.81 304 LYS A O 1
ATOM 2404 N N . TYR A 1 305 ? -0.188 -4.802 -11.330 1.00 96.19 305 TYR A N 1
ATOM 2405 C CA . TYR A 1 305 ? 0.817 -3.815 -10.951 1.00 96.19 305 TYR A CA 1
ATOM 2406 C C . TYR A 1 305 ? 2.208 -4.211 -11.442 1.00 96.19 305 TYR A C 1
ATOM 2408 O O . TYR A 1 305 ? 2.517 -5.399 -11.606 1.00 96.19 305 TYR A O 1
ATOM 2416 N N . ALA A 1 306 ? 3.043 -3.209 -11.668 1.00 97.31 306 ALA A N 1
ATOM 2417 C CA . ALA A 1 306 ? 4.443 -3.351 -12.015 1.00 97.31 306 ALA A CA 1
ATOM 2418 C C . ALA A 1 306 ? 5.230 -2.232 -11.325 1.00 97.31 306 ALA A C 1
ATOM 2420 O O . ALA A 1 306 ? 4.900 -1.056 -11.471 1.00 97.31 306 ALA A O 1
ATOM 2421 N N . LEU A 1 307 ? 6.220 -2.619 -10.528 1.00 97.88 307 LEU A N 1
ATOM 2422 C CA . LEU A 1 307 ? 7.051 -1.733 -9.723 1.00 97.88 307 LEU A CA 1
ATOM 2423 C C . LEU A 1 307 ? 8.473 -1.759 -10.270 1.00 97.88 307 LEU A C 1
ATOM 2425 O O . LEU A 1 307 ? 8.959 -2.823 -10.659 1.00 97.88 307 LEU A O 1
ATOM 2429 N N . PHE A 1 308 ? 9.137 -0.615 -10.261 1.00 96.88 308 PHE A N 1
ATOM 2430 C CA . PHE A 1 308 ? 10.521 -0.471 -10.690 1.00 96.88 308 PHE A CA 1
ATOM 2431 C C . PHE A 1 308 ? 11.244 0.503 -9.769 1.00 96.88 308 PHE A C 1
ATOM 2433 O O . PHE A 1 308 ? 10.676 1.524 -9.382 1.00 96.88 308 PHE A O 1
ATOM 2440 N N . VAL A 1 309 ? 12.491 0.191 -9.433 1.00 95.62 309 VAL A N 1
ATOM 2441 C CA . VAL A 1 309 ? 13.393 1.081 -8.706 1.00 95.62 309 VAL A CA 1
ATOM 2442 C C . VAL A 1 309 ? 14.788 0.987 -9.308 1.00 95.62 309 VAL A C 1
ATOM 2444 O O . VAL A 1 309 ? 15.284 -0.103 -9.598 1.00 95.62 309 VAL A O 1
ATOM 2447 N N . SER A 1 310 ? 15.422 2.138 -9.485 1.00 92.62 310 SER A N 1
ATOM 2448 C CA . SER A 1 310 ? 16.816 2.246 -9.9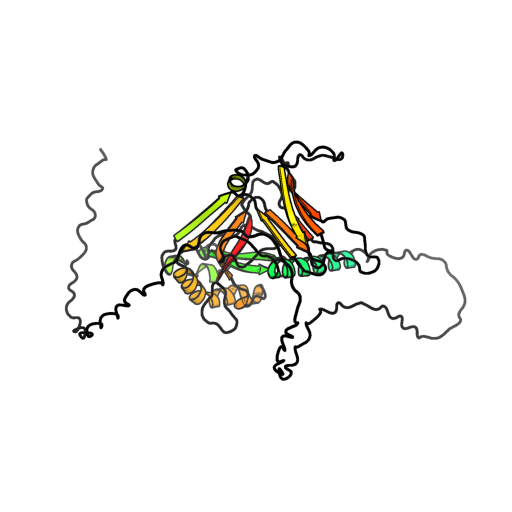01 1.00 92.62 310 SER A CA 1
ATOM 2449 C C . SER A 1 310 ? 17.535 3.219 -8.978 1.00 92.62 310 SER A C 1
ATOM 2451 O O . SER A 1 310 ? 17.039 4.315 -8.720 1.00 92.62 310 SER A O 1
ATOM 2453 N N . HIS A 1 311 ? 18.687 2.788 -8.459 1.00 89.38 311 HIS A N 1
ATOM 2454 C CA . HIS A 1 311 ? 19.520 3.545 -7.510 1.00 89.38 311 HIS A CA 1
ATOM 2455 C C . HIS A 1 311 ? 20.355 4.613 -8.202 1.00 89.38 311 HIS A C 1
ATOM 2457 O O . HIS A 1 311 ? 20.594 5.679 -7.647 1.00 89.38 311 HIS A O 1
ATOM 2463 N N . SER A 1 312 ? 20.849 4.267 -9.385 1.00 84.19 312 SER A N 1
ATOM 2464 C CA . SER A 1 312 ? 21.672 5.090 -10.253 1.00 84.19 312 SER A CA 1
ATOM 2465 C C . SER A 1 312 ? 21.662 4.426 -11.624 1.00 84.19 312 SER A C 1
ATOM 2467 O O . SER A 1 312 ? 21.858 3.214 -11.727 1.00 84.19 312 SER A O 1
ATOM 2469 N N . HIS A 1 313 ? 21.415 5.205 -12.664 1.00 80.44 313 HIS A N 1
ATOM 2470 C CA . HIS A 1 313 ? 21.406 4.772 -14.061 1.00 80.44 313 HIS A CA 1
ATOM 2471 C C . HIS A 1 313 ? 22.100 5.841 -14.907 1.00 80.44 313 HIS A C 1
ATOM 2473 O O . HIS A 1 313 ? 22.219 6.970 -14.425 1.00 80.44 313 HIS A O 1
ATOM 2479 N N . PRO A 1 314 ? 22.572 5.516 -16.123 1.00 85.44 314 PRO A N 1
ATOM 2480 C CA . PRO A 1 314 ? 22.911 6.525 -17.125 1.00 85.44 314 PRO A CA 1
ATOM 2481 C C . PRO A 1 314 ? 21.659 7.297 -17.573 1.00 85.44 314 PRO A C 1
ATOM 2483 O O . PRO A 1 314 ? 20.530 6.925 -17.238 1.00 85.44 314 PRO A O 1
ATOM 2486 N N . ASP A 1 315 ? 21.858 8.384 -18.315 1.00 88.50 315 ASP A N 1
ATOM 2487 C CA . ASP A 1 315 ? 20.750 9.036 -19.016 1.00 88.50 315 ASP A CA 1
ATOM 2488 C C . ASP A 1 315 ? 20.091 8.046 -19.993 1.00 88.50 315 ASP A C 1
ATOM 2490 O O . ASP A 1 315 ? 20.745 7.157 -20.529 1.00 88.50 315 ASP A O 1
ATOM 2494 N N . GLY A 1 316 ? 18.778 8.161 -20.192 1.00 90.06 316 GLY A N 1
ATOM 2495 C CA . GLY A 1 316 ? 18.040 7.269 -21.090 1.00 90.06 316 GLY A CA 1
ATOM 2496 C C . GLY A 1 316 ? 16.584 7.121 -20.678 1.00 90.06 316 GLY A C 1
ATOM 2497 O O . GLY A 1 316 ? 15.985 8.048 -20.125 1.00 90.06 316 GLY A O 1
ATOM 2498 N N . HIS A 1 317 ? 16.002 5.949 -20.921 1.00 92.00 317 HIS A N 1
ATOM 2499 C CA . HIS A 1 317 ? 14.615 5.667 -20.575 1.00 92.00 317 HIS A CA 1
ATOM 2500 C C . HIS A 1 317 ? 14.422 4.286 -19.944 1.00 92.00 317 HIS A C 1
ATOM 2502 O O . HIS A 1 317 ? 15.049 3.292 -20.310 1.00 92.00 317 HIS A O 1
ATOM 2508 N N . ALA A 1 318 ? 13.480 4.217 -19.005 1.00 91.69 318 ALA A N 1
ATOM 2509 C CA . ALA A 1 318 ? 12.863 2.977 -18.566 1.00 91.69 318 ALA A CA 1
ATOM 2510 C C . ALA A 1 318 ? 11.551 2.802 -19.329 1.00 91.69 318 ALA A C 1
ATOM 2512 O O . ALA A 1 318 ? 10.671 3.662 -19.292 1.00 91.69 318 ALA A O 1
ATOM 2513 N N . GLN A 1 319 ? 11.402 1.671 -20.001 1.00 94.25 319 GLN A N 1
ATOM 2514 C CA . GLN A 1 319 ? 10.205 1.299 -20.728 1.00 94.25 319 GLN A CA 1
ATOM 2515 C C . GLN A 1 319 ? 9.495 0.142 -20.031 1.00 94.25 319 GLN A C 1
ATOM 2517 O O . GLN A 1 319 ? 10.080 -0.906 -19.774 1.00 94.25 319 GLN A O 1
ATOM 2522 N N . PHE A 1 320 ? 8.203 0.303 -19.768 1.00 95.25 320 PHE A N 1
ATOM 2523 C CA . PHE A 1 320 ? 7.337 -0.785 -19.346 1.00 95.25 320 PHE A CA 1
ATOM 2524 C C . PHE A 1 320 ? 6.464 -1.245 -20.512 1.00 95.25 320 PHE A C 1
ATOM 2526 O O . PHE A 1 320 ? 5.604 -0.506 -20.996 1.00 95.25 320 PHE A O 1
ATOM 2533 N N . THR A 1 321 ? 6.684 -2.476 -20.964 1.00 94.62 321 THR A N 1
ATOM 2534 C CA . THR A 1 321 ? 5.947 -3.098 -22.067 1.00 94.62 321 THR A CA 1
ATOM 2535 C C . THR A 1 321 ? 4.844 -3.993 -21.516 1.00 94.62 321 THR A C 1
ATOM 2537 O O . THR A 1 321 ? 5.124 -4.947 -20.797 1.00 94.62 321 THR A O 1
ATOM 2540 N N . VAL A 1 322 ? 3.593 -3.719 -21.887 1.00 93.31 322 VAL A N 1
ATOM 2541 C CA . VAL A 1 322 ? 2.416 -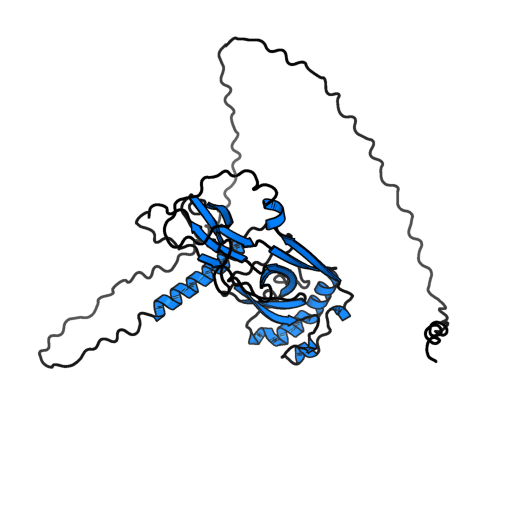4.512 -21.507 1.00 93.31 322 VAL A CA 1
ATOM 2542 C C . VAL A 1 322 ? 2.108 -5.542 -22.582 1.00 93.31 322 VAL A C 1
ATOM 2544 O O . VAL A 1 322 ? 1.963 -5.199 -23.760 1.00 93.31 322 VAL A O 1
ATOM 2547 N N . TYR A 1 323 ? 1.930 -6.799 -22.187 1.00 92.06 323 TYR A N 1
ATOM 2548 C CA . TYR A 1 323 ? 1.538 -7.861 -23.110 1.00 92.06 323 TYR A CA 1
ATOM 2549 C C . TYR A 1 323 ? 0.020 -7.862 -23.346 1.00 92.06 323 TYR A C 1
ATOM 2551 O O . TYR A 1 323 ? -0.772 -7.639 -22.432 1.00 92.06 323 TYR A O 1
ATOM 2559 N N . SER A 1 324 ? -0.402 -8.146 -24.579 1.00 86.69 324 SER A N 1
ATOM 2560 C CA . SER A 1 324 ? -1.816 -8.104 -24.999 1.00 86.69 324 SER A CA 1
ATOM 2561 C C . SER A 1 324 ? -2.658 -9.219 -24.400 1.00 86.69 324 SER A C 1
ATOM 2563 O O . SER A 1 324 ? -3.845 -9.041 -24.141 1.00 86.69 324 SER A O 1
ATOM 2565 N N . SER A 1 325 ? -2.051 -10.382 -24.196 1.00 85.12 325 SER A N 1
ATOM 2566 C CA . SER A 1 325 ? -2.744 -11.583 -23.737 1.00 85.12 325 SER A CA 1
ATOM 2567 C C . SER A 1 325 ? -1.788 -12.482 -22.945 1.00 85.12 325 SER A C 1
ATOM 2569 O O . SER A 1 325 ? -1.433 -13.561 -23.429 1.00 85.12 325 SER A O 1
ATOM 2571 N N . PRO A 1 326 ? -1.325 -12.046 -21.755 1.00 85.50 326 PRO A N 1
ATOM 2572 C CA . PRO A 1 326 ? -0.515 -12.901 -20.891 1.00 85.50 326 PRO A CA 1
ATOM 2573 C C . PRO A 1 326 ? -1.322 -14.140 -20.495 1.00 85.50 326 PRO A C 1
ATOM 2575 O O . PRO A 1 326 ? -2.520 -14.037 -20.210 1.00 85.50 326 PRO A O 1
ATOM 2578 N N . LYS A 1 327 ? -0.693 -15.318 -20.457 1.00 88.31 327 LYS A N 1
ATOM 2579 C CA . LYS A 1 327 ? -1.351 -16.515 -19.911 1.00 88.31 327 LYS A CA 1
ATOM 2580 C C . LYS A 1 327 ? -1.461 -16.397 -18.391 1.00 88.31 327 LYS A C 1
ATOM 2582 O O . LYS A 1 327 ? -0.690 -15.676 -17.761 1.00 88.31 327 LYS A O 1
ATOM 2587 N N . THR A 1 328 ? -2.409 -17.113 -17.791 1.00 90.44 328 THR A N 1
ATOM 2588 C CA . THR A 1 328 ? -2.495 -17.202 -16.327 1.00 90.44 328 THR A CA 1
ATOM 2589 C C . THR A 1 328 ? -1.164 -17.686 -15.746 1.00 90.44 328 THR A C 1
ATOM 2591 O O . THR A 1 328 ? -0.579 -18.634 -16.263 1.00 90.44 328 THR A O 1
ATOM 2594 N N . GLY A 1 329 ? -0.673 -17.007 -14.709 1.00 90.19 329 GLY A N 1
ATOM 2595 C CA . GLY A 1 329 ? 0.628 -17.271 -14.087 1.00 90.19 329 GLY A CA 1
ATOM 2596 C C . GLY A 1 329 ? 1.825 -16.602 -14.773 1.00 90.19 329 GLY A C 1
ATOM 2597 O O . GLY A 1 329 ? 2.923 -16.659 -14.237 1.00 90.19 329 GLY A O 1
ATOM 2598 N N . GLN A 1 330 ? 1.642 -15.946 -15.925 1.00 92.12 330 GLN A N 1
ATOM 2599 C CA . GLN A 1 330 ? 2.699 -15.152 -16.558 1.00 92.12 330 GLN A CA 1
ATOM 2600 C C . GLN A 1 330 ? 2.623 -13.686 -16.140 1.00 92.12 330 GLN A C 1
ATOM 2602 O O . GLN A 1 330 ? 1.535 -13.142 -15.937 1.00 92.12 330 GLN A O 1
ATOM 2607 N N . LYS A 1 331 ? 3.781 -13.022 -16.108 1.00 94.81 331 LYS A N 1
ATOM 2608 C CA . LYS A 1 331 ? 3.879 -11.573 -15.910 1.00 94.81 331 LYS A CA 1
ATOM 2609 C C . LYS A 1 331 ? 3.062 -10.838 -16.968 1.00 94.81 331 LYS A C 1
ATOM 2611 O O . LYS A 1 331 ? 3.078 -11.212 -18.138 1.00 94.81 331 LYS A O 1
ATOM 2616 N N . TRP A 1 332 ? 2.348 -9.784 -16.571 1.00 94.44 332 TRP A N 1
ATOM 2617 C CA . TRP A 1 332 ? 1.507 -9.018 -17.507 1.00 94.44 332 TRP A CA 1
ATOM 2618 C C . TRP A 1 332 ? 2.284 -7.993 -18.348 1.00 94.44 332 TRP A C 1
ATOM 2620 O O . TRP A 1 332 ? 1.723 -7.399 -19.271 1.00 94.44 332 TRP A O 1
ATOM 2630 N N . GLY A 1 333 ? 3.564 -7.806 -18.042 1.00 94.81 333 GLY A N 1
ATOM 2631 C CA . GLY A 1 333 ? 4.478 -6.945 -18.773 1.00 94.81 333 GLY A CA 1
ATOM 2632 C C . GLY A 1 333 ? 5.919 -7.125 -18.308 1.00 94.81 333 GLY A C 1
ATOM 2633 O O . GLY A 1 333 ? 6.215 -8.006 -17.497 1.00 94.81 333 GLY A O 1
ATOM 2634 N N . VAL A 1 334 ? 6.811 -6.280 -18.812 1.00 95.50 334 VAL A N 1
ATOM 2635 C CA . VAL A 1 334 ? 8.242 -6.293 -18.485 1.00 95.50 334 VAL A CA 1
ATOM 2636 C C . VAL A 1 334 ? 8.806 -4.878 -18.491 1.00 95.50 334 VAL A C 1
ATOM 2638 O O . VAL A 1 334 ? 8.407 -4.057 -19.318 1.00 95.50 334 VAL A O 1
ATOM 2641 N N . PHE A 1 335 ? 9.721 -4.597 -17.563 1.00 94.50 335 PHE A N 1
ATOM 2642 C CA . PHE A 1 335 ? 10.548 -3.396 -17.611 1.00 94.50 335 PHE A CA 1
ATOM 2643 C C . PHE A 1 335 ? 11.820 -3.674 -18.403 1.00 94.50 335 PHE A C 1
ATOM 2645 O O . PHE A 1 335 ? 12.502 -4.669 -18.165 1.00 94.50 335 PHE A O 1
ATOM 2652 N N . THR A 1 336 ? 12.150 -2.765 -19.304 1.00 92.19 336 THR A N 1
ATOM 2653 C CA . THR A 1 336 ? 13.415 -2.715 -20.030 1.00 92.19 336 THR A CA 1
ATOM 2654 C C . THR A 1 336 ? 13.987 -1.320 -19.862 1.00 92.19 336 THR A C 1
ATOM 2656 O O . THR A 1 336 ? 13.249 -0.344 -19.932 1.00 92.19 336 THR A O 1
ATOM 2659 N N . THR A 1 337 ? 15.282 -1.204 -19.628 1.00 89.62 337 THR A N 1
ATOM 2660 C CA . THR A 1 337 ? 15.986 0.081 -19.683 1.00 89.62 337 THR A CA 1
ATOM 2661 C C . THR A 1 337 ? 16.766 0.148 -20.983 1.00 89.62 337 THR A C 1
ATOM 2663 O O . THR A 1 337 ? 17.158 -0.904 -21.499 1.00 89.62 337 THR A O 1
ATOM 2666 N N . ASP A 1 338 ? 16.979 1.352 -21.508 1.00 83.88 338 ASP A N 1
ATOM 2667 C CA . ASP A 1 338 ? 17.832 1.529 -22.680 1.00 83.88 338 ASP A CA 1
ATOM 2668 C C . ASP A 1 338 ? 19.203 0.871 -22.414 1.00 83.88 338 ASP A C 1
ATOM 2670 O O . ASP A 1 338 ? 19.780 1.047 -21.332 1.00 83.88 338 ASP A O 1
ATOM 2674 N N . PRO A 1 339 ? 19.692 0.022 -23.332 1.00 62.66 339 PRO A N 1
ATOM 2675 C CA . PRO A 1 339 ? 20.981 -0.626 -23.175 1.00 62.66 339 PRO A CA 1
ATOM 2676 C C . PRO A 1 339 ? 22.070 0.412 -23.439 1.00 62.66 339 PRO A C 1
ATOM 2678 O O . PRO A 1 339 ? 22.411 0.650 -24.593 1.00 62.66 339 PRO A O 1
ATOM 2681 N N . GLU A 1 340 ? 22.622 1.039 -22.402 1.00 61.16 340 GLU A N 1
ATOM 2682 C CA . GLU A 1 340 ? 23.742 1.961 -22.596 1.00 61.16 340 GLU A CA 1
ATOM 2683 C C . GLU A 1 340 ? 25.076 1.380 -22.123 1.00 61.16 340 GLU A C 1
ATOM 2685 O O . GLU A 1 340 ? 25.233 0.940 -20.983 1.00 61.16 340 GLU A O 1
ATOM 2690 N N . VAL A 1 341 ? 25.995 1.373 -23.098 1.00 49.50 341 VAL A N 1
ATOM 2691 C CA . VAL A 1 341 ? 27.461 1.356 -23.048 1.00 49.50 341 VAL A CA 1
ATOM 2692 C C . VAL A 1 341 ? 28.007 1.245 -21.630 1.00 49.50 341 VAL A C 1
ATOM 2694 O O . VAL A 1 341 ? 28.085 2.223 -20.891 1.00 49.50 341 VAL A O 1
ATOM 2697 N N . THR A 1 342 ? 28.409 0.031 -21.262 1.00 45.75 342 THR A N 1
ATOM 2698 C CA . THR A 1 342 ? 29.107 -0.257 -20.014 1.00 45.75 342 THR A CA 1
ATOM 2699 C C . THR A 1 342 ? 30.303 0.688 -19.884 1.00 45.75 342 THR A C 1
ATOM 2701 O O . THR A 1 342 ? 31.319 0.503 -20.548 1.00 45.75 342 THR A O 1
ATOM 2704 N N . GLN A 1 343 ? 30.198 1.714 -19.038 1.00 47.34 343 GLN A N 1
ATOM 2705 C CA . GLN A 1 343 ? 31.379 2.409 -18.545 1.00 47.34 343 GLN A CA 1
ATOM 2706 C C . GLN A 1 343 ? 32.136 1.404 -17.673 1.00 47.34 343 GLN A C 1
ATOM 2708 O O . GLN A 1 343 ? 31.708 1.062 -16.568 1.00 47.34 343 GLN A O 1
ATOM 2713 N N . GLU A 1 344 ? 33.223 0.866 -18.221 1.00 44.28 344 GLU A N 1
ATOM 2714 C CA . GLU A 1 344 ? 34.150 -0.010 -17.514 1.00 44.28 344 GLU A CA 1
ATOM 2715 C C . GLU A 1 344 ? 34.675 0.717 -16.267 1.00 44.28 344 GLU A C 1
ATOM 2717 O O . GLU A 1 344 ? 35.363 1.729 -16.369 1.00 44.28 344 GLU A O 1
ATOM 2722 N N . GLY A 1 345 ? 34.333 0.225 -15.072 1.00 50.72 345 GLY A N 1
ATOM 2723 C CA . GLY A 1 345 ? 35.015 0.637 -13.837 1.00 50.72 345 GLY A CA 1
ATOM 2724 C C . GLY A 1 345 ? 34.148 0.820 -12.592 1.00 50.72 345 GLY A C 1
ATOM 2725 O O . GLY A 1 345 ? 34.683 0.796 -11.488 1.00 50.72 345 GLY A O 1
ATOM 2726 N N . SER A 1 346 ? 32.824 0.936 -12.713 1.00 50.00 346 SER A N 1
ATOM 2727 C CA . SER A 1 346 ? 31.921 0.982 -11.553 1.00 50.00 346 SER A CA 1
ATOM 2728 C C . SER A 1 346 ? 30.783 0.002 -11.773 1.00 50.00 346 SER A C 1
ATOM 2730 O O . SER A 1 346 ? 29.948 0.220 -12.643 1.00 50.00 346 SER A O 1
ATOM 2732 N N . GLY A 1 347 ? 30.767 -1.109 -11.030 1.00 53.59 347 GLY A N 1
ATOM 2733 C CA . GLY A 1 347 ? 29.714 -2.116 -11.154 1.00 53.59 347 GLY A CA 1
ATOM 2734 C C . GLY A 1 347 ? 28.335 -1.469 -10.957 1.00 53.59 347 GLY A C 1
ATOM 2735 O O . GLY A 1 347 ? 28.040 -1.031 -9.839 1.00 53.59 347 GLY A O 1
ATOM 2736 N N . PRO A 1 348 ? 27.486 -1.371 -11.996 1.00 53.59 348 PRO A N 1
ATOM 2737 C CA . PRO A 1 348 ? 26.219 -0.673 -11.873 1.00 53.59 348 PRO A CA 1
ATOM 2738 C C . PRO A 1 348 ? 25.312 -1.444 -10.912 1.00 53.59 348 PRO A C 1
ATOM 2740 O O . PRO A 1 348 ? 25.124 -2.657 -11.042 1.00 53.59 348 PRO A O 1
ATOM 2743 N N . ARG A 1 349 ? 24.731 -0.745 -9.926 1.00 65.81 349 ARG A N 1
ATOM 2744 C CA . ARG A 1 349 ? 23.619 -1.305 -9.147 1.00 65.81 349 ARG A CA 1
ATOM 2745 C C . ARG A 1 349 ? 22.476 -1.551 -10.124 1.00 65.81 349 ARG A C 1
ATOM 2747 O O . ARG A 1 349 ? 21.870 -0.602 -10.606 1.00 65.81 349 ARG A O 1
ATOM 2754 N N . GLN A 1 350 ? 22.218 -2.820 -10.422 1.00 78.00 350 GLN A N 1
ATOM 2755 C CA . GLN A 1 350 ? 21.175 -3.197 -11.365 1.00 78.00 350 GLN A CA 1
ATOM 2756 C C . GLN A 1 350 ? 19.808 -2.688 -10.885 1.00 78.00 350 GLN A C 1
ATOM 2758 O O . GLN A 1 350 ? 19.521 -2.756 -9.682 1.00 78.00 350 GLN A O 1
ATOM 2763 N N . PRO A 1 351 ? 18.961 -2.185 -11.800 1.00 89.38 351 PRO A N 1
ATOM 2764 C CA . PRO A 1 351 ? 17.596 -1.834 -11.457 1.00 89.38 351 PRO A CA 1
ATOM 2765 C C . PRO A 1 351 ? 16.848 -3.076 -10.970 1.00 89.38 351 PRO A C 1
ATOM 2767 O O . PRO A 1 351 ? 17.092 -4.196 -11.425 1.00 89.38 351 PRO A O 1
ATOM 2770 N N . ALA A 1 352 ? 15.901 -2.877 -10.062 1.00 93.50 352 ALA A N 1
ATOM 2771 C CA . ALA A 1 352 ? 15.035 -3.936 -9.575 1.00 93.50 352 ALA A CA 1
ATOM 2772 C C . ALA A 1 352 ? 13.603 -3.698 -10.035 1.00 93.50 352 ALA A C 1
ATOM 2774 O O . ALA A 1 352 ? 13.111 -2.569 -10.048 1.00 93.50 352 ALA A O 1
ATOM 2775 N N . SER A 1 353 ? 12.910 -4.777 -10.395 1.00 95.38 353 SER A N 1
ATOM 2776 C CA . SER A 1 353 ? 11.510 -4.703 -10.795 1.00 95.38 353 SER A CA 1
ATOM 2777 C C . SER A 1 353 ? 10.683 -5.852 -10.235 1.00 95.38 353 SER A C 1
ATOM 2779 O O . SER A 1 353 ? 11.165 -6.971 -10.057 1.00 95.38 353 SER A O 1
ATOM 2781 N N . LYS A 1 354 ? 9.412 -5.562 -9.952 1.00 96.31 354 LYS A N 1
ATOM 2782 C CA . LYS A 1 354 ? 8.413 -6.532 -9.493 1.00 96.31 354 LYS A CA 1
ATOM 2783 C C . LYS A 1 354 ? 7.151 -6.363 -10.313 1.00 96.31 354 LYS A C 1
ATOM 2785 O O . LYS A 1 354 ? 6.434 -5.377 -10.177 1.00 96.31 354 LYS A O 1
ATOM 2790 N N . VAL A 1 355 ? 6.867 -7.343 -11.159 1.00 96.50 355 VAL A N 1
ATOM 2791 C CA . VAL A 1 355 ? 5.661 -7.362 -11.987 1.00 96.50 355 VAL A CA 1
ATOM 2792 C C . VAL A 1 355 ? 4.736 -8.458 -11.467 1.00 96.50 355 VAL A C 1
ATOM 2794 O O . VAL A 1 355 ? 5.173 -9.570 -11.165 1.00 96.50 355 VAL A O 1
ATOM 2797 N N . SER A 1 356 ? 3.459 -8.133 -11.304 1.00 95.94 356 SER A N 1
ATOM 2798 C CA . SER A 1 356 ? 2.439 -9.120 -10.933 1.00 95.94 356 SER A CA 1
ATOM 2799 C C . SER A 1 356 ? 2.226 -10.150 -12.038 1.00 95.94 356 SER A C 1
ATOM 2801 O O . SER A 1 356 ? 2.489 -9.900 -13.217 1.00 95.94 356 SER A O 1
ATOM 2803 N N . ASP A 1 357 ? 1.740 -11.320 -11.653 1.00 93.94 357 ASP A N 1
ATOM 2804 C CA . ASP A 1 357 ? 1.291 -12.322 -12.609 1.00 93.94 357 ASP A CA 1
ATOM 2805 C C . ASP A 1 357 ? -0.163 -12.073 -12.993 1.00 93.94 357 ASP A C 1
ATOM 2807 O O . ASP A 1 357 ? -0.959 -11.517 -12.232 1.00 93.94 357 ASP A O 1
ATOM 2811 N N . GLN A 1 358 ? -0.534 -12.506 -14.191 1.00 87.62 358 GLN A N 1
ATOM 2812 C CA . GLN A 1 358 ? -1.927 -12.575 -14.576 1.00 87.62 358 GLN A CA 1
ATOM 2813 C C . GLN A 1 358 ? -2.601 -13.679 -13.761 1.00 87.62 358 GLN A C 1
ATOM 2815 O O . GLN A 1 358 ? -2.458 -14.864 -14.054 1.00 87.62 358 GLN A O 1
ATOM 2820 N N . GLN A 1 359 ? -3.361 -13.288 -12.745 1.00 84.88 359 GLN A N 1
ATOM 2821 C CA . GLN A 1 359 ? -4.057 -14.219 -11.863 1.00 84.88 359 GLN A CA 1
ATOM 2822 C C . GLN A 1 359 ? -5.516 -13.821 -11.643 1.00 84.88 359 GLN A C 1
ATOM 2824 O O . GLN A 1 359 ? -5.883 -12.648 -11.720 1.00 84.88 359 GLN A O 1
ATOM 2829 N N . LYS A 1 360 ? -6.351 -14.824 -11.355 1.00 79.94 360 LYS A N 1
ATOM 2830 C CA . LYS A 1 360 ? -7.683 -14.636 -10.774 1.00 79.94 360 LYS A CA 1
ATOM 2831 C C . LYS A 1 360 ? -7.515 -14.743 -9.262 1.00 79.94 360 LYS A C 1
ATOM 2833 O O . LYS A 1 360 ? -7.484 -15.842 -8.726 1.00 79.94 360 LYS A O 1
ATOM 2838 N N . GLY A 1 361 ? -7.315 -13.614 -8.599 1.00 85.31 361 GLY A N 1
ATOM 2839 C CA . GLY A 1 361 ? -7.085 -13.561 -7.159 1.00 85.31 361 GLY A CA 1
ATOM 2840 C C . GLY A 1 361 ? -7.588 -12.254 -6.557 1.00 85.31 361 GLY A C 1
ATOM 2841 O O . GLY A 1 361 ? -8.067 -11.385 -7.300 1.00 85.31 361 GLY A O 1
ATOM 2842 N N . PRO A 1 362 ? -7.492 -12.105 -5.225 1.00 92.50 362 PRO A N 1
ATOM 2843 C CA . PRO A 1 362 ? -7.773 -10.834 -4.579 1.00 92.50 362 PRO A CA 1
ATOM 2844 C C . PRO A 1 362 ? -6.844 -9.754 -5.134 1.00 92.50 362 PRO A C 1
ATOM 2846 O O . PRO A 1 362 ? -5.720 -10.026 -5.565 1.00 92.50 362 PRO A O 1
ATOM 2849 N N . TRP A 1 363 ? -7.331 -8.518 -5.152 1.00 95.50 363 TRP A N 1
ATOM 2850 C CA . TRP A 1 363 ? -6.509 -7.396 -5.576 1.00 95.50 363 TRP A CA 1
ATOM 2851 C C . TRP A 1 363 ? -5.501 -7.085 -4.478 1.00 95.50 363 TRP A C 1
ATOM 2853 O O . TRP A 1 363 ? -5.861 -6.995 -3.304 1.00 95.50 363 TRP A O 1
ATOM 2863 N N . ASN A 1 364 ? -4.245 -6.899 -4.871 1.00 97.19 364 ASN A N 1
ATOM 2864 C CA . ASN A 1 364 ? -3.215 -6.481 -3.937 1.00 97.19 364 ASN A CA 1
ATOM 2865 C C . ASN A 1 364 ? -3.276 -4.965 -3.769 1.00 97.19 364 ASN A C 1
ATOM 2867 O O . ASN A 1 364 ? -3.441 -4.226 -4.743 1.00 97.19 364 ASN A O 1
ATOM 2871 N N . SER A 1 365 ? -3.102 -4.506 -2.538 1.00 98.31 365 SER A N 1
ATOM 2872 C CA . SER A 1 365 ? -2.900 -3.100 -2.228 1.00 98.31 365 SER A CA 1
ATOM 2873 C C . SER A 1 365 ? -1.469 -2.720 -2.593 1.00 98.31 365 SER A C 1
ATOM 2875 O O . SER A 1 365 ? -0.524 -3.389 -2.177 1.00 98.31 365 SER A O 1
ATOM 2877 N N . VAL A 1 366 ? -1.305 -1.663 -3.386 1.00 98.06 366 VAL A N 1
ATOM 2878 C CA . VAL A 1 366 ? 0.010 -1.149 -3.819 1.00 98.06 366 VAL A CA 1
ATOM 2879 C C . VAL A 1 366 ? 0.402 0.136 -3.090 1.00 98.06 366 VAL A C 1
ATOM 2881 O O . VAL A 1 366 ? 1.585 0.377 -2.864 1.00 98.06 366 VAL A O 1
ATOM 2884 N N . LEU A 1 367 ? -0.590 0.932 -2.678 1.00 98.38 367 LEU A N 1
ATOM 2885 C CA . LEU A 1 367 ? -0.426 2.124 -1.847 1.00 98.38 367 LEU A CA 1
ATOM 2886 C C . LEU A 1 367 ? -1.444 2.104 -0.707 1.00 98.38 367 LEU A C 1
ATOM 2888 O O . LEU A 1 367 ? -2.570 1.627 -0.882 1.00 98.38 367 LEU A O 1
ATOM 2892 N N . LEU A 1 368 ? -1.072 2.681 0.432 1.00 98.56 368 LEU A N 1
ATOM 2893 C CA . LEU A 1 368 ? -1.919 2.790 1.613 1.00 98.56 368 LEU A CA 1
ATOM 2894 C C . LEU A 1 368 ? -2.044 4.238 2.082 1.00 98.56 368 LEU A C 1
ATOM 2896 O O . LEU A 1 368 ? -1.064 4.981 2.139 1.00 98.56 368 LEU A O 1
ATOM 2900 N N . ALA A 1 369 ? -3.253 4.594 2.506 1.00 98.44 369 ALA A N 1
ATOM 2901 C CA . ALA A 1 369 ? -3.505 5.717 3.392 1.00 98.44 369 ALA A CA 1
ATOM 2902 C C . ALA A 1 369 ? -3.649 5.169 4.813 1.00 98.44 369 ALA A C 1
ATOM 2904 O O . ALA A 1 369 ? -4.389 4.210 5.062 1.00 98.44 369 ALA A O 1
ATOM 2905 N N . ARG A 1 370 ? -2.928 5.764 5.758 1.00 98.00 370 ARG A N 1
ATOM 2906 C CA . ARG A 1 370 ? -2.819 5.249 7.125 1.00 98.00 370 ARG A CA 1
ATOM 2907 C C . ARG A 1 370 ? -2.884 6.362 8.152 1.00 98.00 370 ARG A C 1
ATOM 2909 O O . ARG A 1 370 ? -2.507 7.494 7.873 1.00 98.00 370 ARG A O 1
ATOM 2916 N N . LEU A 1 371 ? -3.298 6.003 9.356 1.00 98.38 371 LEU A N 1
ATOM 2917 C CA . LEU A 1 371 ? -3.041 6.769 10.564 1.00 98.38 371 LEU A CA 1
ATOM 2918 C C . LEU A 1 371 ? -1.810 6.197 11.267 1.00 98.38 371 LEU A C 1
ATOM 2920 O O . LEU A 1 371 ? -1.644 4.979 11.313 1.00 98.38 371 LEU A O 1
ATOM 2924 N N . ARG A 1 372 ? -0.970 7.069 11.823 1.00 97.56 372 ARG A N 1
ATOM 2925 C CA . ARG A 1 372 ? 0.213 6.707 12.618 1.00 97.56 372 ARG A CA 1
ATOM 2926 C C . ARG A 1 372 ? 0.409 7.664 13.784 1.00 97.56 372 ARG A C 1
ATOM 2928 O O . ARG A 1 372 ? -0.105 8.784 13.750 1.00 97.56 372 ARG A O 1
ATOM 2935 N N . PHE A 1 373 ? 1.215 7.267 14.757 1.00 97.44 373 PHE A N 1
ATOM 2936 C CA . PHE A 1 373 ? 1.741 8.187 15.761 1.00 97.44 373 PHE A CA 1
ATOM 2937 C C . PHE A 1 373 ? 3.099 8.724 15.304 1.00 97.44 373 PHE A C 1
ATOM 2939 O O . PHE A 1 373 ? 3.902 8.001 14.716 1.00 97.44 373 PHE A O 1
ATOM 2946 N N . LYS A 1 374 ? 3.328 10.020 15.516 1.00 95.56 374 LYS A N 1
ATOM 2947 C CA . LYS A 1 374 ? 4.673 10.598 15.426 1.00 95.56 374 LYS A CA 1
ATOM 2948 C C . LYS A 1 374 ? 5.371 10.419 16.780 1.00 95.56 374 LYS A C 1
ATOM 2950 O O . LYS A 1 374 ? 4.651 10.374 17.782 1.00 95.56 374 LYS A O 1
ATOM 2955 N N . PRO A 1 375 ? 6.716 10.384 16.813 1.00 94.06 375 PRO A N 1
ATOM 2956 C CA . PRO A 1 375 ? 7.458 10.422 18.070 1.00 94.06 375 PRO A CA 1
ATOM 2957 C C . PRO A 1 375 ? 6.957 11.586 18.922 1.00 94.06 375 PRO A C 1
ATOM 2959 O O . PRO A 1 375 ? 6.808 12.684 18.393 1.00 94.06 375 PRO A O 1
ATOM 2962 N N . ASP A 1 376 ? 6.628 11.323 20.185 1.00 91.75 376 ASP A N 1
ATOM 2963 C CA . ASP A 1 376 ? 6.123 12.298 21.168 1.00 91.75 376 ASP A CA 1
ATOM 2964 C C . ASP A 1 376 ? 4.700 12.842 20.931 1.00 91.75 376 ASP A C 1
ATOM 2966 O O . ASP A 1 376 ? 4.205 13.672 21.696 1.00 91.75 376 ASP A O 1
ATOM 2970 N N . TYR A 1 377 ? 3.974 12.361 19.914 1.00 92.44 377 TYR A N 1
ATOM 2971 C CA . TYR A 1 377 ? 2.598 12.802 19.657 1.00 92.44 377 TYR A CA 1
ATOM 2972 C C . TYR A 1 377 ? 1.579 11.852 20.292 1.00 92.44 377 TYR A C 1
ATOM 2974 O O . TYR A 1 377 ? 1.547 10.644 20.047 1.00 92.44 377 TYR A O 1
ATOM 2982 N N . LEU A 1 378 ? 0.651 12.427 21.059 1.00 93.19 378 LEU A N 1
ATOM 2983 C CA . LEU A 1 378 ? -0.449 11.680 21.677 1.00 93.19 378 LEU A CA 1
ATOM 2984 C C . LEU A 1 378 ? -1.597 11.380 20.705 1.00 93.19 378 LEU A C 1
ATOM 2986 O O . LEU A 1 378 ? -2.355 10.438 20.932 1.00 93.19 378 LEU A O 1
ATOM 2990 N N . LYS A 1 379 ? -1.740 12.171 19.634 1.00 95.75 379 LYS A N 1
ATOM 2991 C CA . LYS A 1 379 ? -2.821 12.043 18.648 1.00 95.75 379 LYS A CA 1
ATOM 2992 C C . LYS A 1 379 ? -2.308 11.426 17.342 1.00 95.75 379 LYS A C 1
ATOM 2994 O O . LYS A 1 379 ? -1.241 11.828 16.872 1.00 95.75 379 LYS A O 1
ATOM 2999 N N . PRO A 1 380 ? -3.066 10.506 16.722 1.00 96.69 380 PRO A N 1
ATOM 3000 C CA . PRO A 1 380 ? -2.691 9.936 15.438 1.00 96.69 380 PRO A CA 1
ATOM 3001 C C . PRO A 1 380 ? -2.879 10.939 14.290 1.00 96.69 380 PRO A C 1
ATOM 3003 O O . PRO A 1 380 ? -3.814 11.743 14.269 1.00 96.69 380 PRO A O 1
ATOM 3006 N N . THR A 1 381 ? -1.999 10.851 13.298 1.00 96.38 381 THR A N 1
ATOM 3007 C CA . THR A 1 381 ? -1.942 11.702 12.101 1.00 96.38 381 THR A CA 1
ATOM 3008 C C . THR A 1 381 ? -2.073 10.858 10.838 1.00 96.38 381 THR A C 1
ATOM 3010 O O . THR A 1 381 ? -1.609 9.722 10.802 1.00 96.38 381 THR A O 1
ATOM 3013 N N . SER A 1 382 ? -2.696 11.421 9.798 1.00 93.81 382 SER A N 1
ATOM 3014 C CA . SER A 1 382 ? -2.756 10.829 8.453 1.00 93.81 382 SER A CA 1
ATOM 3015 C C . SER A 1 382 ? -1.540 11.161 7.579 1.00 93.81 382 SER A C 1
ATOM 3017 O O . SER A 1 382 ? -1.464 10.696 6.447 1.00 93.81 382 SER A O 1
ATOM 3019 N N . LYS A 1 383 ? -0.627 11.997 8.088 1.00 83.50 383 LYS A N 1
ATOM 3020 C CA . LYS A 1 383 ? 0.653 12.382 7.478 1.00 83.50 383 LYS A CA 1
ATOM 3021 C C . LYS A 1 383 ? 1.832 11.736 8.199 1.00 83.50 383 LYS A C 1
ATOM 3023 O O . LYS A 1 383 ? 1.830 11.740 9.457 1.00 83.50 383 LYS A O 1
#

Secondary structure (DSSP, 8-state):
--S--SS-SSS----------PPPP---PPPPPPP-PPPPPPP---------------------------------PPP----------------------------------SHHHHHHHHHHHHHHHHHHHHHHHB--SS-TT--EEEEEEE---TTEEEEEETTTTEEEEEEETT-GGG-SSHHHHTSPPGGGG---EEEEEEEEHHHHHTTTTT---S------SS---EEEEEEEEE-TT--EEEEEESEEEEEEEE-SHHHHHHHHHHHHHHHHHHHHHHT--TTTEEEEEEEEEESSEEEEEESS--SEEEEEEEESSPPTTSBSEEEEE------TTS-----EEEE-B--SSPPEEEEEEEEEPPTT-SS-B--

Sequence (383 aa):
MIVRDIKQFRRNAGHVDLESLPPLEEVEPHLPSPDMPPVDLPPIHDVPLKFPTSEIPSSPCITHQQATVSSIGIKRGEPVTCTRFAQSSRSSSLLPPSDGSSSSKDEDNILMEDYDDHRSVNKRIAEICNEKEYRRWLTHEYNASLILPLWNPCPIDLGAVGYLSEPEGRFITLFNAFSPQNSDHGMVRNLPSINRYGQVKHGSQKLDKRSRLQKLDAITGPFAGLSRGVSQKVSRRYTYPLKAGHGIAIMCAETTEYRYLEPLDVPKKWFQSNVNSVMNAYGTQRHIQKEDLFLVVGTLCAPKYALFVSHSHPDGHAQFTVYSSPKTGQKWGVFTTDPEVTQEGSGPRQPASKVSDQQKGPWNSVLLARLRFKPDYLKPTSK

Organism: NCBI:txid1095629

pLDDT: mean 75.12, std 24.25, range [32.81, 98.69]